Protein AF-0000000087736905 (afdb_homodimer)

Radius of gyration: 22.03 Å; Cα contacts (8 Å, |Δi|>4): 927; chains: 2; bounding box: 52×64×47 Å

Secondary structure (DSSP, 8-state):
-B--S-S---HHHHHHHHHHHHHTT----EEEE-TTTHHHHHHHHHTTEEEEE-EEEEEEETTSPPP----S-EEEE---HHHHHHHHHHHHGGGS--HHHHHHHHHHHHH-TTEEEEEEEETTEEEEEEEEEEEEETTEEEEEEEEEEE-GGGTTSSHHHHHHHHHHHHHHHTT-SEEEEEEETT-HHHHHHHHTT-EEEE-EEEEEE---/-B--SSS---HHHHHHHHHHHHHTT----EEEE-TTTHHHHHHHHHTTEEEEE-EEEEEEETTSPPP----S-EEEE---HHHHHHHHHHHHGGGS--HHHHHHHHHHHHH-TTEEEEEEEETTEEEEEEEEEEEEETTEEEEEEEEEEE-GGGTTTTHHHHHHHHHHHHHHHTT-SEEEEEEETT-HHHHHHHHTT-EEEE-EEEEEE---

Organism: NCBI:txid56646

Sequence (424 aa):
MGLGSFKQPTTDDLKIIEALYKDLGLKPQFDVSLPDNEETVTLLMGSGYVNTGGIDTFVHDLKRPIATNPRSFSIDRTTDVNSFINTSVAGFATGGRSIDLLNLLSQVVSIRDNTHLYEARNVRGLLGTAALSIVESDGDKIGYMYHDSTLTDARGRGVHQALIGHRLQVSRDENCTFAVALARTSSGSARNLEKLGFVKILETHVFEPTVAMGLGSFKQPTTDDLKIIEALYKDLGLKPQFDVSLPDNEETVTLLMGSGYVNTGGIDTFVHDLKRPIATNPRSFSIDRTTDVNSFINTSVAGFATGGRSIDLLNLLSQVVSIRDNTHLYEARNVRGLLGTAALSIVESDGDKIGYMYHDSTLTDARGRGVHQALIGHRLQVSRDENCTFAVALARTSSGSARNLEKLGFVKILETHVFEPTVA

Solvent-accessible surface area (backbone atoms only — not comparable to full-atom values): 22060 Å² total; per-residue (Å²): 85,70,48,51,51,20,50,47,52,44,71,63,48,46,44,48,49,39,46,52,20,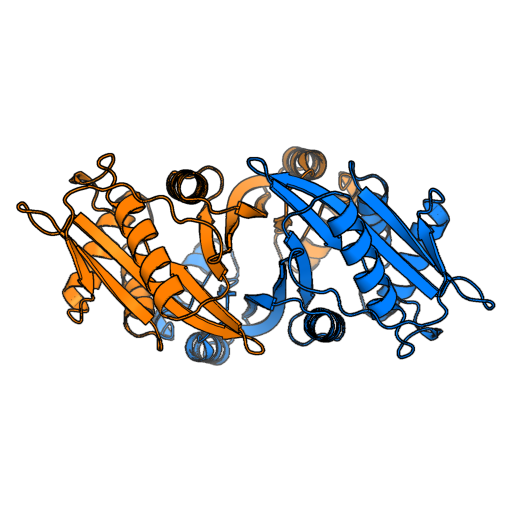47,75,65,72,42,78,60,38,32,34,26,46,31,96,76,25,59,47,34,50,48,32,37,43,71,65,44,22,39,78,76,46,28,56,23,38,30,41,25,61,49,87,50,85,72,56,74,70,92,58,91,57,50,72,41,79,53,84,56,56,65,62,50,36,54,49,30,34,60,23,50,46,81,74,74,54,56,65,67,57,39,47,47,46,39,48,2,52,70,67,32,78,61,45,46,42,35,37,31,26,48,97,91,37,83,36,33,28,32,35,39,30,64,41,80,36,96,90,38,30,33,23,39,44,44,76,70,20,46,25,74,93,40,59,96,67,53,54,66,51,43,54,50,38,50,50,51,51,51,27,41,75,71,61,21,53,34,34,37,37,70,29,46,59,93,32,70,64,38,52,47,41,44,74,48,58,32,36,67,77,41,42,33,33,36,32,39,65,55,80,127,88,69,48,50,49,21,50,48,53,44,72,64,47,45,44,50,48,39,48,52,20,49,77,66,72,40,77,60,39,33,34,27,49,30,94,76,25,58,50,35,51,47,35,38,43,72,67,42,21,40,77,78,44,28,54,25,38,29,42,25,62,50,86,50,84,73,56,74,69,91,58,91,57,50,73,42,80,54,86,57,56,65,62,50,37,53,50,30,33,59,23,46,46,81,76,74,54,56,64,69,56,39,48,48,46,40,50,2,53,69,68,33,79,61,44,46,41,34,37,32,28,48,99,92,37,83,37,31,28,34,35,40,29,63,42,80,36,97,90,39,30,34,21,39,44,44,75,72,21,45,25,73,92,41,59,94,69,52,57,65,51,43,54,50,39,50,51,52,50,52,26,41,74,68,60,21,54,35,35,38,37,70,28,46,61,93,32,72,65,36,52,47,40,45,72,47,57,30,35,67,78,42,40,34,34,36,33,39,67,55,81,127

InterPro domains:
  IPR016181 Acyl-CoA N-acyltransferase [SSF55729] (114-207)

Nearest PDB structures (foldseek):
  7n1l-assembly4_F  TM=7.839E-01  e=9.057E-07  Brucella abortus 2308
  7n1l-assembly3_G  TM=7.718E-01  e=2.668E-06  Brucella abortus 2308
  7n1l-assembly1_A  TM=7.990E-01  e=5.822E-06  Brucella abortus 2308
  1s60-assembly1_A-2  TM=6.929E-01  e=1.196E-05  Salmonella enterica subsp. enterica serovar Enteritidis
  4ua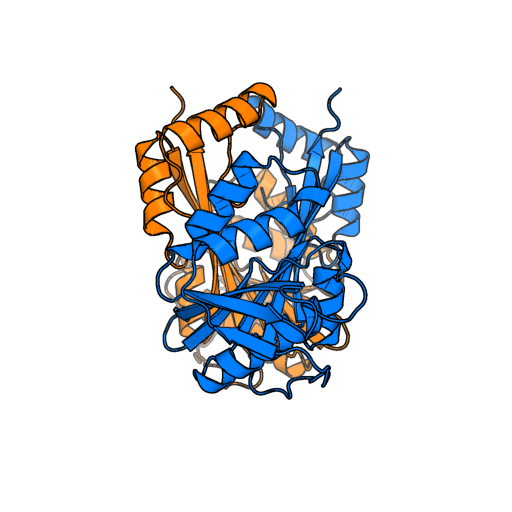3-assembly1_A  TM=5.202E-01  e=2.459E-05  Schizosaccharomyces pombe 972h-

Structure (mmCIF, N/CA/C/O backbone):
data_AF-0000000087736905-model_v1
#
loop_
_entity.id
_entity.type
_entity.pdbx_description
1 polymer 'N-acetyltransferase domain-containing protein'
#
loop_
_atom_site.group_PDB
_atom_site.id
_atom_site.type_symbol
_atom_site.label_atom_id
_atom_site.label_alt_id
_atom_site.label_comp_id
_atom_site.label_asym_id
_atom_site.label_entity_id
_atom_site.label_seq_id
_atom_site.pdbx_PDB_ins_code
_atom_site.Cartn_x
_atom_site.Cartn_y
_atom_site.Cartn_z
_atom_site.occupancy
_atom_site.B_iso_or_equiv
_atom_site.auth_seq_id
_atom_site.auth_comp_id
_atom_site.auth_asym_id
_atom_site.auth_atom_id
_atom_site.pdbx_PDB_model_num
ATOM 1 N N . MET A 1 1 ? 10.359 9.469 -4.289 1 25.72 1 MET A N 1
ATOM 2 C CA . MET A 1 1 ? 9.633 10.523 -3.59 1 25.72 1 MET A CA 1
ATOM 3 C C . MET A 1 1 ? 8.164 10.531 -3.998 1 25.72 1 MET A C 1
ATOM 5 O O . MET A 1 1 ? 7.844 10.414 -5.184 1 25.72 1 MET A O 1
ATOM 9 N N . GLY A 1 2 ? 7.332 10.195 -3.086 1 33 2 GLY A N 1
ATOM 10 C CA . GLY A 1 2 ? 5.898 10.273 -3.324 1 33 2 GLY A CA 1
ATOM 11 C C . GLY A 1 2 ? 5.434 11.672 -3.676 1 33 2 GLY A C 1
ATOM 12 O O . GLY A 1 2 ? 5.594 12.609 -2.885 1 33 2 GLY A O 1
ATOM 13 N N . LEU A 1 3 ? 5.398 12.023 -4.922 1 32.91 3 LEU A N 1
ATOM 14 C CA . LEU A 1 3 ? 4.77 13.273 -5.336 1 32.91 3 LEU A CA 1
ATOM 15 C C . LEU A 1 3 ? 3.254 13.195 -5.184 1 32.91 3 LEU A C 1
ATOM 17 O O . LEU A 1 3 ? 2.57 12.617 -6.031 1 32.91 3 LEU A O 1
ATOM 21 N N . GLY A 1 4 ? 2.725 12.828 -4.156 1 30.77 4 GLY A N 1
ATOM 22 C CA . GLY A 1 4 ? 1.284 12.781 -3.965 1 30.77 4 GLY A CA 1
ATOM 23 C C . GLY A 1 4 ? 0.552 13.883 -4.707 1 30.77 4 GLY A C 1
ATOM 24 O O . GLY A 1 4 ? 1.179 14.742 -5.332 1 30.77 4 GLY A O 1
ATOM 25 N N . SER A 1 5 ? -0.891 13.992 -4.578 1 31.02 5 SER A N 1
ATOM 26 C CA . SER A 1 5 ? -1.914 14.719 -5.32 1 31.02 5 SER A CA 1
ATOM 27 C C . SER A 1 5 ? -1.688 16.219 -5.234 1 31.02 5 SER A C 1
ATOM 29 O O . SER A 1 5 ? -2.641 17 -5.289 1 31.02 5 SER A O 1
ATOM 31 N N . PHE A 1 6 ? -0.713 16.781 -4.809 1 30.11 6 PHE A N 1
ATOM 32 C CA . PHE A 1 6 ? -0.677 18.234 -4.695 1 30.11 6 PHE A CA 1
ATOM 33 C C . PHE A 1 6 ? -0.898 18.891 -6.055 1 30.11 6 PHE A C 1
ATOM 35 O O . PHE A 1 6 ? -0.852 18.219 -7.086 1 30.11 6 PHE A O 1
ATOM 42 N N . LYS A 1 7 ? -1.139 20.25 -5.98 1 32.09 7 LYS A N 1
ATOM 43 C CA . LYS A 1 7 ? -1.098 21.047 -7.203 1 32.09 7 LYS A CA 1
ATOM 44 C C . LYS A 1 7 ? 0.024 20.594 -8.125 1 32.09 7 LYS A C 1
ATOM 46 O O . LYS A 1 7 ? 1.048 20.078 -7.664 1 32.09 7 LYS A O 1
ATOM 51 N N . GLN A 1 8 ? -0.333 20.594 -9.375 1 36.22 8 GLN A N 1
ATOM 52 C CA . GLN A 1 8 ? 0.559 20.219 -10.477 1 36.22 8 GLN A CA 1
ATOM 53 C C . GLN A 1 8 ? 1.95 20.812 -10.273 1 36.22 8 GLN A C 1
ATOM 55 O O . GLN A 1 8 ? 2.096 22.031 -10.117 1 36.22 8 GLN A O 1
ATOM 60 N N . PRO A 1 9 ? 2.861 20.016 -9.602 1 38.06 9 PRO A N 1
ATOM 61 C CA . PRO A 1 9 ? 4.172 20.672 -9.656 1 38.06 9 PRO A CA 1
ATOM 62 C C . PRO A 1 9 ? 4.383 21.469 -10.938 1 38.06 9 PRO A C 1
ATOM 64 O O . PRO A 1 9 ? 3.867 21.094 -11.992 1 38.06 9 PRO A O 1
ATOM 67 N N . THR A 1 10 ? 4.629 22.719 -10.789 1 43.59 10 THR A N 1
ATOM 68 C CA . THR A 1 10 ? 5.031 23.5 -11.953 1 43.59 10 THR A CA 1
ATOM 69 C C . THR A 1 10 ? 6.383 23.016 -12.477 1 43.59 10 THR A C 1
ATOM 71 O O . THR A 1 10 ? 7.062 22.219 -11.828 1 43.59 10 THR A O 1
ATOM 74 N N . THR A 1 11 ? 6.613 23.469 -13.727 1 44.53 11 THR A N 1
ATOM 75 C CA . THR A 1 11 ? 7.926 23.203 -14.312 1 44.53 11 THR A CA 1
ATOM 76 C C . THR A 1 11 ? 9.039 23.672 -13.383 1 44.53 11 THR A C 1
ATOM 78 O O . THR A 1 11 ? 10.07 23 -13.25 1 44.53 11 THR A O 1
ATOM 81 N N . ASP A 1 12 ? 8.711 24.703 -12.711 1 45.09 12 ASP A N 1
ATOM 82 C CA . ASP A 1 12 ? 9.719 25.219 -11.797 1 45.09 12 ASP A CA 1
ATOM 83 C C . ASP A 1 12 ? 9.852 24.344 -10.562 1 45.09 12 ASP A C 1
ATOM 85 O O . ASP A 1 12 ? 10.961 24.109 -10.07 1 45.09 12 ASP A O 1
ATOM 89 N N . ASP A 1 13 ? 8.742 23.875 -10.117 1 45.97 13 ASP A N 1
ATOM 90 C CA . ASP A 1 13 ? 8.789 22.938 -9.008 1 45.97 13 ASP A CA 1
ATOM 91 C C . ASP A 1 13 ? 9.594 21.688 -9.375 1 45.97 13 ASP A C 1
ATOM 93 O O . ASP A 1 13 ? 10.391 21.203 -8.578 1 45.97 13 ASP A O 1
ATOM 97 N N . LEU A 1 14 ? 9.195 21.234 -10.523 1 48.22 14 LEU A N 1
ATOM 98 C CA . LEU A 1 14 ? 9.922 20.078 -11.039 1 48.22 14 LEU A CA 1
ATOM 99 C C . LEU A 1 14 ? 11.414 20.375 -11.141 1 48.22 14 LEU A C 1
ATOM 101 O O . LEU A 1 14 ? 12.242 19.516 -10.828 1 48.22 14 LEU A O 1
ATOM 105 N N . LYS A 1 15 ? 11.656 21.625 -11.516 1 48.16 15 LYS A N 1
ATOM 106 C CA . LYS A 1 15 ? 13.055 22.031 -11.633 1 48.16 15 LYS A CA 1
ATOM 107 C C . LYS A 1 15 ? 13.742 22.031 -10.273 1 48.16 15 LYS A C 1
ATOM 109 O O . LYS A 1 15 ? 14.898 21.609 -10.156 1 48.16 15 LYS A O 1
ATOM 114 N N . ILE A 1 16 ? 12.992 22.438 -9.344 1 45.78 16 ILE A N 1
ATOM 115 C CA . ILE A 1 16 ? 13.562 22.469 -8 1 45.78 16 ILE A CA 1
ATOM 116 C C . ILE A 1 16 ? 13.742 21.047 -7.484 1 45.78 16 ILE A C 1
ATOM 118 O O . ILE A 1 16 ? 14.789 20.703 -6.926 1 45.78 16 ILE A O 1
ATOM 122 N N . ILE A 1 17 ? 12.648 20.328 -7.738 1 47.56 17 ILE A N 1
ATOM 123 C CA . ILE A 1 17 ? 12.758 18.938 -7.324 1 47.56 17 ILE A CA 1
ATOM 124 C C . ILE A 1 17 ? 13.883 18.25 -8.102 1 47.56 17 ILE A C 1
ATOM 126 O O . ILE A 1 17 ? 14.711 17.547 -7.516 1 47.56 17 ILE A O 1
ATOM 130 N N . GLU A 1 18 ? 13.867 18.578 -9.344 1 49.66 18 GLU A N 1
ATOM 131 C CA . GLU A 1 18 ? 14.922 18.016 -10.18 1 49.66 18 GLU A CA 1
ATOM 132 C C . GLU A 1 18 ? 16.297 18.5 -9.75 1 49.66 18 GLU A C 1
ATOM 134 O O . GLU A 1 18 ? 17.266 17.734 -9.727 1 49.66 18 GLU A O 1
ATOM 139 N N . ALA A 1 19 ? 16.344 19.75 -9.461 1 47.44 19 ALA A N 1
ATOM 140 C CA . ALA A 1 19 ? 17.609 20.312 -9.008 1 47.44 19 ALA A CA 1
ATOM 141 C C . ALA A 1 19 ? 18.047 19.672 -7.688 1 47.44 19 ALA A C 1
ATOM 143 O O . ALA A 1 19 ? 19.219 19.359 -7.5 1 47.44 19 ALA A O 1
ATOM 144 N N . LEU A 1 20 ? 17.125 19.469 -6.898 1 42.06 20 LEU A N 1
ATOM 145 C CA . LEU A 1 20 ? 17.422 18.828 -5.617 1 42.06 20 LEU A CA 1
ATOM 146 C C . LEU A 1 20 ? 17.812 17.375 -5.812 1 42.06 20 LEU A C 1
ATOM 148 O O . LEU A 1 20 ? 18.766 16.891 -5.191 1 42.06 20 LEU A O 1
ATOM 152 N N . TYR A 1 21 ? 17.094 16.844 -6.656 1 42 21 TYR A N 1
ATOM 153 C CA . TYR A 1 21 ? 17.453 15.469 -6.961 1 42 21 TYR A CA 1
ATOM 154 C C . TYR A 1 21 ? 18.781 15.398 -7.707 1 42 21 TYR A C 1
ATOM 156 O O . TYR A 1 21 ? 19.594 14.5 -7.461 1 42 21 TYR A O 1
ATOM 164 N N . LYS A 1 22 ? 18.953 16.312 -8.641 1 44.66 22 LYS A N 1
ATOM 165 C CA . LYS A 1 22 ? 20.219 16.406 -9.367 1 44.66 22 LYS A CA 1
ATOM 166 C C . LYS A 1 22 ? 21.391 16.609 -8.406 1 44.66 22 LYS A C 1
ATOM 168 O O . LYS A 1 22 ? 22.438 15.992 -8.555 1 44.66 22 LYS A O 1
ATOM 173 N N . ASP A 1 23 ? 21.219 17.453 -7.566 1 42.16 23 ASP A N 1
ATOM 174 C CA . ASP A 1 23 ? 22.281 17.703 -6.598 1 42.16 23 ASP A CA 1
ATOM 175 C C . ASP A 1 23 ? 22.594 16.469 -5.77 1 42.16 23 ASP A C 1
ATOM 177 O O . ASP A 1 23 ? 23.719 16.266 -5.324 1 42.16 23 ASP A O 1
ATOM 181 N N . LEU A 1 24 ? 21.562 15.617 -5.715 1 35.09 24 LEU A N 1
ATOM 182 C CA . LEU A 1 24 ? 21.703 14.383 -4.949 1 35.09 24 LEU A CA 1
ATOM 183 C C . LEU A 1 24 ? 22.016 13.211 -5.867 1 35.09 24 LEU A C 1
ATOM 185 O O . LEU A 1 24 ? 22.234 12.086 -5.398 1 35.09 24 LEU A O 1
ATOM 189 N N . GLY A 1 25 ? 22.219 13.586 -7.129 1 37.38 25 GLY A N 1
ATOM 190 C CA . GLY A 1 25 ? 22.516 12.57 -8.125 1 37.38 25 GLY A CA 1
ATOM 191 C C . GLY A 1 25 ? 21.375 11.586 -8.328 1 37.38 25 GLY A C 1
ATOM 192 O O . GLY A 1 25 ? 21.594 10.453 -8.758 1 37.38 25 GLY A O 1
ATOM 193 N N . LEU A 1 26 ? 20.203 11.852 -7.84 1 36.59 26 LEU A N 1
ATOM 194 C CA . LEU A 1 26 ? 19.047 10.969 -7.934 1 36.59 26 LEU A CA 1
ATOM 195 C C . LEU A 1 26 ? 18.109 11.422 -9.047 1 36.59 26 LEU A C 1
ATOM 197 O O . LEU A 1 26 ? 18.078 12.602 -9.398 1 36.59 26 LEU A O 1
ATOM 201 N N . LYS A 1 27 ? 17.641 10.5 -9.82 1 42.38 27 LYS A N 1
ATOM 202 C CA . LYS A 1 27 ? 16.516 10.789 -10.695 1 42.38 27 LYS A CA 1
ATOM 203 C C . LYS A 1 27 ? 15.211 10.859 -9.906 1 42.38 27 LYS A C 1
ATOM 205 O O . LYS A 1 27 ? 14.922 9.977 -9.094 1 42.38 27 LYS A O 1
ATOM 210 N N . PRO A 1 28 ? 14.586 11.969 -9.984 1 40.72 28 PRO A N 1
ATOM 211 C CA . PRO A 1 28 ? 13.352 12.102 -9.203 1 40.72 28 PRO A CA 1
ATOM 212 C C . PRO A 1 28 ? 12.32 11.023 -9.531 1 40.72 28 PRO A C 1
ATOM 214 O O . PRO A 1 28 ? 12.172 10.648 -10.695 1 40.72 28 PRO A O 1
ATOM 217 N N . GLN A 1 29 ? 12.07 10 -8.766 1 42.62 29 GLN A N 1
ATOM 218 C CA . GLN A 1 29 ? 10.953 9.078 -8.906 1 42.62 29 GLN A CA 1
ATOM 219 C C . GLN A 1 29 ? 9.758 9.531 -8.07 1 42.62 29 GLN A C 1
ATOM 221 O O . GLN A 1 29 ? 9.922 9.922 -6.914 1 42.62 29 GLN A O 1
ATOM 226 N N . PHE A 1 30 ? 8.789 9.961 -8.867 1 41.88 30 PHE A N 1
ATOM 227 C CA . PHE A 1 30 ? 7.582 10.414 -8.188 1 41.88 30 PHE A CA 1
ATOM 228 C C . PHE A 1 30 ? 6.594 9.266 -8.016 1 41.88 30 PHE A C 1
ATOM 230 O O . PHE A 1 30 ? 6.309 8.531 -8.961 1 41.88 30 PHE A O 1
ATOM 237 N N . ASP A 1 31 ? 6.535 8.711 -6.895 1 40.59 31 ASP A N 1
ATOM 238 C CA . ASP A 1 31 ? 5.414 7.836 -6.57 1 40.59 31 ASP A CA 1
ATOM 239 C C . ASP A 1 31 ? 4.137 8.641 -6.336 1 40.59 31 ASP A C 1
ATOM 241 O O . ASP A 1 31 ? 4.051 9.406 -5.371 1 40.59 31 ASP A O 1
ATOM 245 N N . VAL A 1 32 ? 3.5 8.844 -7.477 1 39.06 32 VAL A N 1
ATOM 246 C CA . VAL A 1 32 ? 2.232 9.555 -7.344 1 39.06 32 VAL A CA 1
ATOM 247 C C . VAL A 1 32 ? 1.129 8.57 -6.957 1 39.06 32 VAL A C 1
ATOM 249 O O . VAL A 1 32 ? 0.871 7.605 -7.676 1 39.06 32 VAL A O 1
ATOM 252 N N . SER A 1 33 ? 1.04 8.219 -5.859 1 42.06 33 SER A N 1
ATOM 253 C CA . SER A 1 33 ? -0.126 7.434 -5.473 1 42.06 33 SER A CA 1
ATOM 254 C C . SER A 1 33 ? -1.422 8.141 -5.867 1 42.06 33 SER A C 1
ATOM 256 O O . SER A 1 33 ? -1.535 9.359 -5.738 1 42.06 33 SER A O 1
ATOM 258 N N . LEU A 1 34 ? -2.109 7.758 -7.078 1 38.34 34 LEU A N 1
ATOM 259 C CA . LEU A 1 34 ? -3.203 8.258 -7.906 1 38.34 34 LEU A CA 1
ATOM 260 C C . LEU A 1 34 ? -4.316 8.836 -7.039 1 38.34 34 LEU A C 1
ATOM 262 O O . LEU A 1 34 ? -5.215 9.516 -7.547 1 38.34 34 LEU A O 1
ATOM 266 N N . PRO A 1 35 ? -5.266 8.562 -6.27 1 35.97 35 PRO A N 1
ATOM 267 C CA . PRO A 1 35 ? -6.477 8.859 -7.035 1 35.97 35 PRO A CA 1
ATOM 268 C C . PRO A 1 35 ? -6.258 9.945 -8.086 1 35.97 35 PRO A C 1
ATOM 270 O O . PRO A 1 35 ? -6.684 9.789 -9.234 1 35.97 35 PRO A O 1
ATOM 273 N N . ASP A 1 36 ? -6.336 11.273 -7.887 1 36.66 36 ASP A N 1
ATOM 274 C CA . ASP A 1 36 ? -6.707 12.391 -8.758 1 36.66 36 ASP A CA 1
ATOM 275 C C . ASP A 1 36 ? -5.469 13.031 -9.383 1 36.66 36 ASP A C 1
ATOM 277 O O . ASP A 1 36 ? -5.539 14.141 -9.906 1 36.66 36 ASP A O 1
ATOM 281 N N . ASN A 1 37 ? -4.426 12.406 -9.484 1 43.38 37 ASN A N 1
ATOM 282 C CA . ASN A 1 37 ? -3.377 13.391 -9.742 1 43.38 37 ASN A CA 1
ATOM 283 C C . ASN A 1 37 ? -3.059 13.5 -11.227 1 43.38 37 ASN A C 1
ATOM 285 O O . ASN A 1 37 ? -1.929 13.242 -11.648 1 43.38 37 ASN A O 1
ATOM 289 N N . GLU A 1 38 ? -4.098 13.281 -11.805 1 44.12 38 GLU A N 1
ATOM 290 C CA . GLU A 1 38 ? -3.922 13.445 -13.242 1 44.12 38 GLU A CA 1
ATOM 291 C C . GLU A 1 38 ? -3.045 14.656 -13.555 1 44.12 38 GLU A C 1
ATOM 293 O O . GLU A 1 38 ? -2.211 14.602 -14.461 1 44.12 38 GLU A O 1
ATOM 298 N N . GLU A 1 39 ? -3.311 15.562 -12.641 1 40.5 39 GLU A N 1
ATOM 299 C CA . GLU A 1 39 ? -2.574 16.781 -12.938 1 40.5 39 GLU A CA 1
ATOM 300 C C . GLU A 1 39 ? -1.078 16.609 -12.695 1 40.5 39 GLU A C 1
ATOM 302 O O . GLU A 1 39 ? -0.255 17.078 -13.484 1 40.5 39 GLU A O 1
ATOM 307 N N . THR A 1 40 ? -0.794 15.961 -11.633 1 46.84 40 THR A N 1
ATOM 308 C CA . THR A 1 40 ? 0.621 15.727 -11.367 1 46.84 40 THR A CA 1
ATOM 309 C C . THR A 1 40 ? 1.232 14.852 -12.461 1 46.84 40 THR A C 1
ATOM 311 O O . THR A 1 40 ? 2.352 15.102 -12.906 1 46.84 40 THR A O 1
ATOM 314 N N . VAL A 1 41 ? 0.404 13.914 -12.828 1 49.12 41 VAL A N 1
ATOM 315 C CA . VAL A 1 41 ? 0.843 13.047 -13.914 1 49.12 41 VAL A CA 1
ATOM 316 C C . VAL A 1 41 ? 1.104 13.883 -15.172 1 49.12 41 VAL A C 1
ATOM 318 O O . VAL A 1 41 ? 2.143 13.727 -15.82 1 49.12 41 VAL A O 1
ATOM 321 N N . THR A 1 42 ? 0.126 14.719 -15.344 1 47.12 42 THR A N 1
ATOM 322 C CA . THR A 1 42 ? 0.248 15.562 -16.531 1 47.12 42 THR A CA 1
ATOM 323 C C . THR A 1 42 ? 1.478 16.453 -16.438 1 47.12 42 THR A C 1
ATOM 325 O O . THR A 1 42 ? 2.197 16.641 -17.422 1 47.12 42 THR A O 1
ATOM 328 N N . LEU A 1 43 ? 1.648 16.984 -15.281 1 46.44 43 LEU A N 1
ATOM 329 C CA . LEU A 1 43 ? 2.795 17.859 -15.086 1 46.44 43 LEU A CA 1
ATOM 330 C C . LEU A 1 43 ? 4.102 17.094 -15.297 1 46.44 43 LEU A C 1
ATOM 332 O O . LEU A 1 43 ? 5.012 17.594 -15.961 1 46.44 43 LEU A O 1
ATOM 336 N N . LEU A 1 44 ? 4.117 15.969 -14.719 1 49.78 44 LEU A N 1
ATOM 337 C CA . LEU A 1 44 ? 5.352 15.203 -14.836 1 49.78 44 LEU A CA 1
ATOM 338 C C . LEU A 1 44 ? 5.594 14.789 -16.281 1 49.78 44 LEU A C 1
ATOM 340 O O . LEU A 1 44 ? 6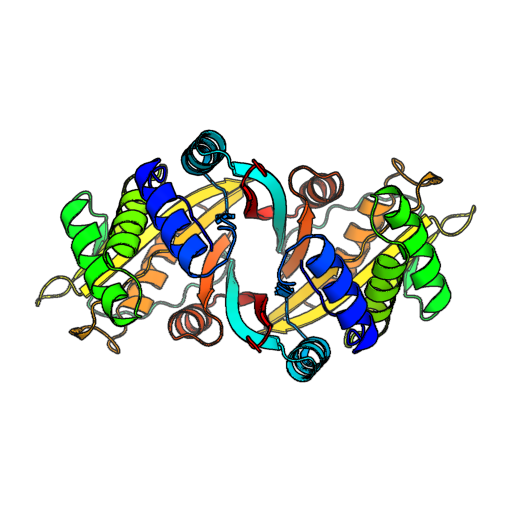.719 14.883 -16.781 1 49.78 44 LEU A O 1
ATOM 344 N N . MET A 1 45 ? 4.504 14.414 -16.812 1 51.25 45 MET A N 1
ATOM 345 C CA . MET A 1 45 ? 4.617 14.031 -18.203 1 51.25 45 MET A CA 1
ATOM 346 C C . MET A 1 45 ? 5.023 15.219 -19.062 1 51.25 45 MET A C 1
ATOM 348 O O . MET A 1 45 ? 5.816 15.078 -20 1 51.25 45 MET A O 1
ATOM 352 N N . GLY A 1 46 ? 4.492 16.281 -18.703 1 50.47 46 GLY A N 1
ATOM 353 C CA . GLY A 1 46 ? 4.84 17.5 -19.422 1 50.47 46 GLY A CA 1
ATOM 354 C C . GLY A 1 46 ? 6.262 17.953 -19.172 1 50.47 46 GLY A C 1
ATOM 355 O O . GLY A 1 46 ? 6.824 18.719 -19.953 1 50.47 46 GLY A O 1
ATOM 356 N N . SER A 1 47 ? 6.781 17.5 -18.094 1 46.97 47 SER A N 1
ATOM 357 C CA . SER A 1 47 ? 8.125 17.922 -17.719 1 46.97 47 SER A CA 1
ATOM 358 C C . SER A 1 47 ? 9.156 16.859 -18.078 1 46.97 47 SER A C 1
ATOM 360 O O . SER A 1 47 ? 10.242 16.812 -17.5 1 46.97 47 SER A O 1
ATOM 362 N N . GLY A 1 48 ? 8.805 16.031 -18.953 1 49.66 48 GLY A N 1
ATOM 363 C CA . GLY A 1 48 ? 9.773 15.086 -19.484 1 49.66 48 GLY A CA 1
ATOM 364 C C . GLY A 1 48 ? 9.828 13.781 -18.719 1 49.66 48 GLY A C 1
ATOM 365 O O . GLY A 1 48 ? 10.789 13.016 -18.844 1 49.66 48 GLY A O 1
ATOM 366 N N . TYR A 1 49 ? 8.812 13.711 -17.859 1 54.69 49 TYR A N 1
ATOM 367 C CA . TYR A 1 49 ? 8.758 12.422 -17.172 1 54.69 49 TYR A CA 1
ATOM 368 C C . TYR A 1 49 ? 7.781 11.477 -17.875 1 54.69 49 TYR A C 1
ATOM 370 O O . TYR A 1 49 ? 6.797 11.922 -18.469 1 54.69 49 TYR A O 1
ATOM 378 N N . VAL A 1 50 ? 8.148 10.227 -18.016 1 54.97 50 VAL A N 1
ATOM 379 C CA . VAL A 1 50 ? 7.27 9.219 -18.594 1 54.97 50 VAL A CA 1
ATOM 380 C C . VAL A 1 50 ? 6.793 8.266 -17.5 1 54.97 50 VAL A C 1
ATOM 382 O O . VAL A 1 50 ? 7.559 7.906 -16.609 1 54.97 50 VAL A O 1
ATOM 385 N N . ASN A 1 51 ? 5.43 8.047 -17.562 1 56.84 51 ASN A N 1
ATOM 386 C CA . ASN A 1 51 ? 4.848 7.059 -16.672 1 56.84 51 ASN A CA 1
ATOM 387 C C . ASN A 1 51 ? 5.301 5.645 -17.031 1 56.84 51 ASN A C 1
ATOM 389 O O . ASN A 1 51 ? 5.035 5.16 -18.125 1 56.84 51 ASN A O 1
ATOM 393 N N . THR A 1 52 ? 6.098 5.098 -16.234 1 54.97 52 THR A N 1
ATOM 394 C CA . THR A 1 52 ? 6.652 3.783 -16.531 1 54.97 52 THR A CA 1
ATOM 395 C C . THR A 1 52 ? 5.824 2.682 -15.883 1 54.97 52 THR A C 1
ATOM 397 O O . THR A 1 52 ? 6.184 1.504 -15.953 1 54.97 52 THR A O 1
ATOM 400 N N . GLY A 1 53 ? 4.754 3.025 -15.375 1 62.22 53 GLY A N 1
ATOM 401 C CA . GLY A 1 53 ? 3.859 2.049 -14.773 1 62.22 53 GLY A CA 1
ATOM 402 C C . GLY A 1 53 ? 3.719 2.211 -13.273 1 62.22 53 GLY A C 1
ATOM 403 O O . GLY A 1 53 ? 3.994 3.285 -12.727 1 62.22 53 GLY A O 1
ATOM 404 N N . GLY A 1 54 ? 2.975 1.397 -12.594 1 64.62 54 GLY A N 1
ATOM 405 C CA . GLY A 1 54 ? 2.787 1.438 -11.148 1 64.62 54 GLY A CA 1
ATOM 406 C C . GLY A 1 54 ? 2.217 0.149 -10.586 1 64.62 54 GLY A C 1
ATOM 407 O O . GLY A 1 54 ? 1.888 -0.771 -11.336 1 64.62 54 GLY A O 1
ATOM 408 N N . ILE A 1 55 ? 2.467 0.002 -9.32 1 72.62 55 ILE A N 1
ATOM 409 C CA . ILE A 1 55 ? 1.92 -1.128 -8.578 1 72.62 55 ILE A CA 1
ATOM 410 C C . ILE A 1 55 ? 0.781 -0.651 -7.68 1 72.62 55 ILE A C 1
ATOM 412 O O . ILE A 1 55 ? 0.947 0.293 -6.902 1 72.62 55 ILE A O 1
ATOM 416 N N . ASP A 1 56 ? -0.351 -1.294 -7.926 1 80.5 56 ASP A N 1
ATOM 417 C CA . ASP A 1 56 ? -1.519 -0.949 -7.121 1 80.5 56 ASP A CA 1
ATOM 418 C C . ASP A 1 56 ? -1.702 -1.935 -5.969 1 80.5 56 ASP A C 1
ATOM 420 O O . ASP A 1 56 ? -1.33 -3.105 -6.082 1 80.5 56 ASP A O 1
ATOM 424 N N . THR A 1 57 ? -2.178 -1.387 -4.824 1 83.19 57 THR A N 1
ATOM 425 C CA . THR A 1 57 ? -2.49 -2.219 -3.67 1 83.19 57 THR A CA 1
ATOM 426 C C . THR A 1 57 ? -3.982 -2.535 -3.619 1 83.19 57 THR A C 1
ATOM 428 O O . THR A 1 57 ? -4.816 -1.636 -3.727 1 83.19 57 THR A O 1
ATOM 431 N N . PHE A 1 58 ? -4.305 -3.803 -3.494 1 89.06 58 PHE A N 1
ATOM 432 C CA . PHE A 1 58 ? -5.676 -4.289 -3.438 1 89.06 58 PHE A CA 1
ATOM 433 C C . PHE A 1 58 ? -5.957 -4.973 -2.105 1 89.06 58 PHE A C 1
ATOM 435 O O . PHE A 1 58 ? -5.109 -5.703 -1.588 1 89.06 58 PHE A O 1
ATOM 442 N N . VAL A 1 59 ? -7.191 -4.703 -1.537 1 93.25 59 VAL A N 1
ATOM 443 C CA . VAL A 1 59 ? -7.598 -5.316 -0.277 1 93.25 59 VAL A CA 1
ATOM 444 C C . VAL A 1 59 ? -8.961 -5.988 -0.441 1 93.25 59 VAL A C 1
ATOM 446 O O . VAL A 1 59 ? -9.844 -5.453 -1.118 1 93.25 59 VAL A O 1
ATOM 449 N N . HIS A 1 60 ? -9.094 -7.133 0.021 1 93.62 60 HIS A N 1
ATOM 450 C CA . HIS A 1 60 ? -10.367 -7.828 0.152 1 93.62 60 HIS A CA 1
ATOM 451 C C . HIS A 1 60 ? -10.75 -8 1.617 1 93.62 60 HIS A C 1
ATOM 453 O O . HIS A 1 60 ? -9.969 -8.523 2.412 1 93.62 60 HIS A O 1
ATOM 459 N N . ASP A 1 61 ? -11.898 -7.449 2.014 1 88.56 61 ASP A N 1
ATOM 460 C CA . ASP A 1 61 ? -12.469 -7.734 3.324 1 88.56 61 ASP A CA 1
ATOM 461 C C . ASP A 1 61 ? -13.016 -9.164 3.385 1 88.56 61 ASP A C 1
ATOM 463 O O . ASP A 1 61 ? -14.016 -9.477 2.74 1 88.56 61 ASP A O 1
ATOM 467 N N . LEU A 1 62 ? -12.438 -10.016 4.219 1 93.56 62 LEU A N 1
ATOM 468 C CA . LEU A 1 62 ? -12.75 -11.445 4.18 1 93.56 62 LEU A CA 1
ATOM 469 C C . LEU A 1 62 ? -14.062 -11.734 4.898 1 93.56 62 LEU A C 1
ATOM 471 O O . LEU A 1 62 ? -14.508 -12.883 4.934 1 93.56 62 LEU A O 1
ATOM 475 N N . LYS A 1 63 ? -14.672 -10.734 5.418 1 88.38 63 LYS A N 1
ATOM 476 C CA . LYS A 1 63 ? -16.031 -10.867 5.918 1 88.38 63 LYS A CA 1
ATOM 477 C C . LYS A 1 63 ? -17.047 -10.828 4.773 1 88.38 63 LYS A C 1
ATOM 479 O O . LYS A 1 63 ? -18.203 -11.219 4.945 1 88.38 63 LYS A O 1
ATOM 484 N N . ARG A 1 64 ? -16.672 -10.328 3.619 1 86.94 64 ARG A N 1
ATOM 485 C CA . ARG A 1 64 ? -17.531 -10.289 2.438 1 86.94 64 ARG A CA 1
ATOM 486 C C . ARG A 1 64 ? -17.516 -11.633 1.707 1 86.94 64 ARG A C 1
ATOM 488 O O . ARG A 1 64 ? -16.578 -12.414 1.854 1 86.94 64 ARG A O 1
ATOM 495 N N . PRO A 1 65 ? -18.547 -11.844 0.938 1 87.38 65 PRO A N 1
ATOM 496 C CA . PRO A 1 65 ? -18.562 -13.094 0.18 1 87.38 65 PRO A CA 1
ATOM 497 C C . PRO A 1 65 ? -17.438 -13.188 -0.847 1 87.38 65 PRO A C 1
ATOM 499 O O . PRO A 1 65 ? -17.047 -12.18 -1.433 1 87.38 65 PRO A O 1
ATOM 502 N N . ILE A 1 66 ? -16.953 -14.391 -0.938 1 87.75 66 ILE A N 1
ATOM 503 C CA . ILE A 1 66 ? -15.906 -14.664 -1.922 1 87.75 66 ILE A CA 1
ATOM 504 C C . ILE A 1 66 ? -16.547 -15.195 -3.207 1 87.75 66 ILE A C 1
ATOM 506 O O . ILE A 1 66 ? -17.312 -16.156 -3.174 1 87.75 66 ILE A O 1
ATOM 510 N N . ALA A 1 67 ? -16.219 -14.5 -4.25 1 77.94 67 ALA A N 1
ATOM 511 C CA . ALA A 1 67 ? -16.688 -14.969 -5.547 1 77.94 67 ALA A CA 1
ATOM 512 C C . ALA A 1 67 ? -15.961 -16.234 -5.977 1 77.94 67 ALA A C 1
ATOM 514 O O . ALA A 1 67 ? -14.742 -16.344 -5.797 1 77.94 67 ALA A O 1
ATOM 515 N N . THR A 1 68 ? -16.719 -17.297 -6.164 1 70 68 THR A N 1
ATOM 516 C CA . THR A 1 68 ? -16.094 -18.531 -6.609 1 70 68 THR A CA 1
ATOM 517 C C . THR A 1 68 ? -16.406 -18.812 -8.078 1 70 68 THR A C 1
ATOM 519 O O . THR A 1 68 ? -17.453 -18.406 -8.57 1 70 68 THR A O 1
ATOM 522 N N . ASN A 1 69 ? -15.375 -18.922 -8.82 1 64.06 69 ASN A N 1
ATOM 523 C CA . ASN A 1 69 ? -15.594 -19.469 -10.156 1 64.06 69 ASN A CA 1
ATOM 524 C C . ASN A 1 69 ? -15.281 -20.969 -10.195 1 64.06 69 ASN A C 1
ATOM 526 O O . ASN A 1 69 ? -14.109 -21.359 -10.18 1 64.06 69 ASN A O 1
ATOM 530 N N . PRO A 1 70 ? -16.312 -21.812 -10.125 1 61.72 70 PRO A N 1
ATOM 531 C CA . PRO A 1 70 ? -16.156 -23.266 -10.008 1 61.72 70 PRO A CA 1
ATOM 532 C C . PRO A 1 70 ? -15.469 -23.891 -11.227 1 61.72 70 PRO A C 1
ATOM 534 O O . PRO A 1 70 ? -15.992 -23.797 -12.344 1 61.72 70 PRO A O 1
ATOM 537 N N . ARG A 1 71 ? -14.375 -23.453 -11.562 1 66.69 71 ARG A N 1
ATOM 538 C CA . ARG A 1 71 ? -13.805 -24.234 -12.648 1 66.69 71 ARG A CA 1
ATOM 539 C C . ARG A 1 71 ? -13.047 -25.453 -12.109 1 66.69 71 ARG A C 1
ATOM 541 O O . ARG A 1 71 ? -12.664 -25.469 -10.938 1 66.69 71 ARG A O 1
ATOM 548 N N . SER A 1 72 ? -12.992 -26.516 -12.961 1 69.81 72 SER A N 1
ATOM 549 C CA . SER A 1 72 ? -12.5 -27.859 -12.688 1 69.81 72 SER A CA 1
ATOM 550 C C . SER A 1 72 ? -10.977 -27.875 -12.555 1 69.81 72 SER A C 1
ATOM 552 O O . SER A 1 72 ? -10.289 -28.516 -13.352 1 69.81 72 SER A O 1
ATOM 554 N N . PHE A 1 73 ? -10.359 -26.922 -11.82 1 87.88 73 PHE A N 1
ATOM 555 C CA . PHE A 1 73 ? -8.938 -27.047 -11.508 1 87.88 73 PHE A CA 1
ATOM 556 C C . PHE A 1 73 ? -8.742 -27.609 -10.102 1 87.88 73 PHE A C 1
ATOM 558 O O . PHE A 1 73 ? -9.555 -27.359 -9.211 1 87.88 73 PHE A O 1
ATOM 565 N N . SER A 1 74 ? -7.887 -28.547 -10.008 1 92.62 74 SER A N 1
ATOM 566 C CA . SER A 1 74 ? -7.43 -28.906 -8.664 1 92.62 74 SER A CA 1
ATOM 567 C C . SER A 1 74 ? -6.359 -27.938 -8.172 1 92.62 74 SER A C 1
ATOM 569 O O . SER A 1 74 ? -5.406 -27.641 -8.891 1 92.62 74 SER A O 1
ATOM 571 N N . ILE A 1 75 ? -6.566 -27.359 -7.02 1 95.38 75 ILE A N 1
ATOM 572 C CA . ILE A 1 75 ? -5.566 -26.5 -6.398 1 95.38 75 ILE A CA 1
ATOM 573 C C . ILE A 1 75 ? -5.109 -27.109 -5.078 1 95.38 75 ILE A C 1
ATOM 575 O O . ILE A 1 75 ? -5.91 -27.266 -4.152 1 95.38 75 ILE A O 1
ATOM 579 N N . ASP A 1 76 ? -3.83 -27.375 -4.996 1 94.75 76 ASP A N 1
ATOM 580 C CA . ASP A 1 76 ? -3.307 -28.062 -3.822 1 94.75 76 ASP A CA 1
ATOM 581 C C . ASP A 1 76 ? -2.043 -27.375 -3.303 1 94.75 76 ASP A C 1
ATOM 583 O O . ASP A 1 76 ? -1.254 -26.844 -4.086 1 94.75 76 ASP A O 1
ATOM 587 N N . ARG A 1 77 ? -1.928 -27.5 -2.041 1 96.25 77 ARG A N 1
ATOM 588 C CA . ARG A 1 77 ? -0.654 -27.094 -1.457 1 96.25 77 ARG A CA 1
ATOM 589 C C . ARG A 1 77 ? 0.473 -28.031 -1.897 1 96.25 77 ARG A C 1
ATOM 591 O O . ARG A 1 77 ? 0.284 -29.234 -1.989 1 96.25 77 ARG A O 1
ATOM 598 N N . THR A 1 78 ? 1.635 -27.484 -2.164 1 96.44 78 THR A N 1
ATOM 599 C CA . THR A 1 78 ? 2.764 -28.297 -2.605 1 96.44 78 THR A CA 1
ATOM 600 C C . THR A 1 78 ? 3.977 -28.062 -1.706 1 96.44 78 THR A C 1
ATOM 602 O O . THR A 1 78 ? 4.18 -26.953 -1.194 1 96.44 78 THR A O 1
ATOM 605 N N . THR A 1 79 ? 4.746 -29.125 -1.506 1 93.62 79 THR A N 1
ATOM 606 C CA . THR A 1 79 ? 6.035 -29.031 -0.829 1 93.62 79 THR A CA 1
ATOM 607 C C . THR A 1 79 ? 7.18 -29.266 -1.812 1 93.62 79 THR A C 1
ATOM 609 O O . THR A 1 79 ? 8.352 -29.234 -1.429 1 93.62 79 THR A O 1
ATOM 612 N N . ASP A 1 80 ? 6.77 -29.516 -3.059 1 95.25 80 ASP A N 1
ATOM 613 C CA . ASP A 1 80 ? 7.773 -29.641 -4.105 1 95.25 80 ASP A CA 1
ATOM 614 C C . ASP A 1 80 ? 8.258 -28.281 -4.582 1 95.25 80 ASP A C 1
ATOM 616 O O . ASP A 1 80 ? 7.789 -27.766 -5.605 1 95.25 80 ASP A O 1
ATOM 620 N N . VAL A 1 81 ? 9.266 -27.828 -3.928 1 94 81 VAL A N 1
ATOM 621 C CA . VAL A 1 81 ? 9.766 -26.469 -4.121 1 94 81 VAL A CA 1
ATOM 622 C C . VAL A 1 81 ? 10.32 -26.312 -5.539 1 94 81 VAL A C 1
ATOM 624 O O . VAL A 1 81 ? 10.078 -25.312 -6.203 1 94 81 VAL A O 1
ATOM 627 N N . ASN A 1 82 ? 11.016 -27.25 -6.008 1 95.19 82 ASN A N 1
ATOM 628 C CA . ASN A 1 82 ? 11.609 -27.188 -7.34 1 95.19 82 ASN A CA 1
ATOM 629 C C . ASN A 1 82 ? 10.547 -27.078 -8.422 1 95.19 82 ASN A C 1
ATOM 631 O O . ASN A 1 82 ? 10.664 -26.266 -9.344 1 95.19 82 ASN A O 1
ATOM 635 N N . SER A 1 83 ? 9.609 -27.953 -8.289 1 95.5 83 SER A N 1
ATOM 636 C CA . SER A 1 83 ? 8.508 -27.906 -9.242 1 95.5 83 SER A CA 1
ATOM 637 C C . SER A 1 83 ? 7.82 -26.531 -9.219 1 95.5 83 SER A C 1
ATOM 639 O O . SER A 1 83 ? 7.512 -25.969 -10.273 1 95.5 83 SER A O 1
ATOM 641 N N . PHE A 1 84 ? 7.578 -26.062 -8.047 1 96.69 84 PHE A N 1
ATOM 642 C CA . PHE A 1 84 ? 6.949 -24.75 -7.879 1 96.69 84 PHE A CA 1
ATOM 643 C C . PHE A 1 84 ? 7.766 -23.656 -8.555 1 96.69 84 PHE A C 1
ATOM 645 O O . PHE A 1 84 ? 7.234 -22.875 -9.352 1 96.69 84 PHE A O 1
ATOM 652 N N . ILE A 1 85 ? 9.031 -23.641 -8.297 1 92.38 85 ILE A N 1
ATOM 653 C CA . ILE A 1 85 ? 9.914 -22.609 -8.828 1 92.38 85 ILE A CA 1
ATOM 654 C C . ILE A 1 85 ? 9.93 -22.688 -10.359 1 92.38 85 ILE A C 1
ATOM 656 O O . ILE A 1 85 ? 9.727 -21.672 -11.039 1 92.38 85 ILE A O 1
ATOM 660 N N . ASN A 1 86 ? 10.094 -23.859 -10.883 1 95.94 86 ASN A N 1
ATOM 661 C CA . ASN A 1 86 ? 10.18 -24.031 -12.328 1 95.94 86 ASN A CA 1
ATOM 662 C C . ASN A 1 86 ? 8.906 -23.578 -13.023 1 95.94 86 ASN A C 1
ATOM 664 O O . ASN A 1 86 ? 8.961 -22.891 -14.047 1 95.94 86 ASN A O 1
ATOM 668 N N . THR A 1 87 ? 7.828 -23.969 -12.5 1 96.56 87 THR A N 1
ATOM 669 C CA . THR A 1 87 ? 6.543 -23.609 -13.086 1 96.56 87 THR A CA 1
ATOM 670 C C . THR A 1 87 ? 6.305 -22.094 -12.992 1 96.56 87 THR A C 1
ATOM 672 O O . THR A 1 87 ? 5.875 -21.469 -13.961 1 96.56 87 THR A O 1
ATOM 675 N N . SER A 1 88 ? 6.559 -21.5 -11.805 1 94.75 88 SER A N 1
ATOM 676 C CA . SER A 1 88 ? 6.367 -20.062 -11.609 1 94.75 88 SER A CA 1
ATOM 677 C C . SER A 1 88 ? 7.223 -19.25 -12.586 1 94.75 88 SER A C 1
ATOM 679 O O . SER A 1 88 ? 6.727 -18.344 -13.242 1 94.75 88 SER A O 1
ATOM 681 N N . VAL A 1 89 ? 8.43 -19.656 -12.68 1 88.75 89 VAL A N 1
ATOM 682 C CA . VAL A 1 89 ? 9.375 -18.953 -13.547 1 88.75 89 VAL A CA 1
ATOM 683 C C . VAL A 1 89 ? 8.922 -19.062 -15 1 88.75 89 VAL A C 1
ATOM 685 O O . VAL A 1 89 ? 8.953 -18.078 -15.742 1 88.75 89 VAL A O 1
ATOM 688 N N . ALA A 1 90 ? 8.523 -20.234 -15.43 1 94.75 90 ALA A N 1
ATOM 689 C CA . ALA A 1 90 ? 8.047 -20.453 -16.797 1 94.75 90 ALA A CA 1
ATOM 690 C C . ALA A 1 90 ? 6.863 -19.531 -17.109 1 94.75 90 ALA A C 1
ATOM 692 O O . ALA A 1 90 ? 6.773 -18.984 -18.219 1 94.75 90 ALA A O 1
ATOM 693 N N . GLY A 1 91 ? 5.988 -19.375 -16.219 1 93.88 91 GLY A N 1
ATOM 694 C CA . GLY A 1 91 ? 4.832 -18.516 -16.438 1 93.88 91 GLY A CA 1
ATOM 695 C C . GLY A 1 91 ? 5.191 -17.047 -16.516 1 93.88 91 GLY A C 1
ATOM 696 O O . GLY A 1 91 ? 4.59 -16.297 -17.297 1 93.88 91 GLY A O 1
ATOM 697 N N . PHE A 1 92 ? 6.215 -16.641 -15.711 1 88.44 92 PHE A N 1
ATOM 698 C CA . PHE A 1 92 ? 6.594 -15.227 -15.656 1 88.44 92 PHE A CA 1
ATOM 699 C C . PHE A 1 92 ? 7.547 -14.883 -16.797 1 88.44 92 PHE A C 1
ATOM 701 O O . PHE A 1 92 ? 7.734 -13.703 -17.125 1 88.44 92 PHE A O 1
ATOM 708 N N . ALA A 1 93 ? 8.117 -15.828 -17.422 1 85.06 93 ALA A N 1
ATOM 709 C CA . ALA A 1 93 ? 9.211 -15.648 -18.375 1 85.06 93 ALA A CA 1
ATOM 710 C C . ALA A 1 93 ? 8.766 -14.828 -19.578 1 85.06 93 ALA A C 1
ATOM 712 O O . ALA A 1 93 ? 9.578 -14.133 -20.188 1 85.06 93 ALA A O 1
ATOM 713 N N . THR A 1 94 ? 7.539 -14.797 -19.922 1 77.81 94 THR A N 1
ATOM 714 C CA . THR A 1 94 ? 7.062 -14.086 -21.094 1 77.81 94 THR A CA 1
ATOM 715 C C . THR A 1 94 ? 6.98 -12.586 -20.828 1 77.81 94 THR A C 1
ATOM 717 O O . THR A 1 94 ? 6.805 -11.789 -21.75 1 77.81 94 THR A O 1
ATOM 720 N N . GLY A 1 95 ? 7.152 -12.109 -19.625 1 68 95 GLY A N 1
ATOM 721 C CA . GLY A 1 95 ? 7.012 -10.711 -19.266 1 68 95 GLY A CA 1
ATOM 722 C C . GLY A 1 95 ? 8.289 -9.914 -19.453 1 68 95 GLY A C 1
ATOM 723 O O . GLY A 1 95 ? 8.336 -8.719 -19.141 1 68 95 GLY A O 1
ATOM 724 N N . GLY A 1 96 ? 9.336 -10.539 -20.016 1 64.38 96 GLY A N 1
ATOM 725 C CA . GLY A 1 96 ? 10.555 -9.812 -20.359 1 64.38 96 GLY A CA 1
ATOM 726 C C . GLY A 1 96 ? 11.531 -9.711 -19.203 1 64.38 96 GLY A C 1
ATOM 727 O O . GLY A 1 96 ? 12.594 -9.102 -19.328 1 64.38 96 GLY A O 1
ATOM 728 N N . ARG A 1 97 ? 11.266 -10.258 -18.172 1 59.03 97 ARG A N 1
ATOM 729 C CA . ARG A 1 97 ? 12.141 -10.227 -17 1 59.03 97 ARG A CA 1
ATOM 730 C C . ARG A 1 97 ? 13.258 -11.258 -17.125 1 59.03 97 ARG A C 1
ATOM 732 O O . ARG A 1 97 ? 13.078 -12.305 -17.75 1 59.03 97 ARG A O 1
ATOM 739 N N . SER A 1 98 ? 14.367 -10.945 -16.453 1 60.62 98 SER A N 1
ATOM 740 C CA . SER A 1 98 ? 15.484 -11.875 -16.406 1 60.62 98 SER A CA 1
ATOM 741 C C . SER A 1 98 ? 15.102 -13.188 -15.727 1 60.62 98 SER A C 1
ATOM 743 O O . SER A 1 98 ? 14.547 -13.18 -14.625 1 60.62 98 SER A O 1
ATOM 745 N N . ILE A 1 99 ? 15.477 -14.25 -16.453 1 74.56 99 ILE A N 1
ATOM 746 C CA . ILE A 1 99 ? 15.188 -15.57 -15.906 1 74.56 99 ILE A CA 1
ATOM 747 C C . ILE A 1 99 ? 15.922 -15.75 -14.578 1 74.56 99 ILE A C 1
ATOM 749 O O . ILE A 1 99 ? 15.375 -16.344 -13.641 1 74.56 99 ILE A O 1
ATOM 753 N N . ASP A 1 100 ? 17.047 -15.234 -14.547 1 64.12 100 ASP A N 1
ATOM 754 C CA . ASP A 1 100 ? 17.828 -15.336 -13.312 1 64.12 100 ASP A CA 1
ATOM 755 C C . ASP A 1 100 ? 17.141 -14.602 -12.164 1 64.12 100 ASP A C 1
ATOM 757 O O . ASP A 1 100 ? 17.109 -15.102 -11.039 1 64.12 100 ASP A O 1
ATOM 761 N N . LEU A 1 101 ? 16.594 -13.469 -12.469 1 63 101 LEU A N 1
ATOM 762 C CA . LEU A 1 101 ? 15.867 -12.703 -11.461 1 63 101 LEU A CA 1
ATOM 763 C C . LEU A 1 101 ? 14.594 -13.43 -11.039 1 63 101 LEU A C 1
ATOM 765 O O . LEU A 1 101 ? 14.289 -13.5 -9.844 1 63 101 LEU A O 1
ATOM 769 N N . LEU A 1 102 ? 13.953 -14 -12.023 1 72.06 102 LEU A N 1
ATOM 770 C CA . LEU A 1 102 ? 12.727 -14.727 -11.727 1 72.06 102 LEU A CA 1
ATOM 771 C C . LEU A 1 102 ? 13.008 -15.93 -10.828 1 72.06 102 LEU A C 1
ATOM 773 O O . LEU A 1 102 ? 12.266 -16.188 -9.883 1 72.06 102 LEU A O 1
ATOM 777 N N . ASN A 1 103 ? 14.047 -16.594 -11.156 1 74.44 103 ASN A N 1
ATOM 778 C CA . ASN A 1 103 ? 14.438 -17.75 -10.352 1 74.44 103 ASN A CA 1
ATOM 779 C C . ASN A 1 103 ? 14.766 -17.359 -8.914 1 74.44 103 ASN A C 1
ATOM 781 O O . ASN A 1 103 ? 14.328 -18.016 -7.973 1 74.44 103 ASN A O 1
ATOM 785 N N . LEU A 1 104 ? 15.445 -16.344 -8.82 1 64.81 104 LEU A N 1
ATOM 786 C CA . LEU A 1 104 ? 15.82 -15.875 -7.496 1 64.81 104 LEU A CA 1
ATOM 787 C C . LEU A 1 104 ? 14.586 -15.484 -6.691 1 64.81 104 LEU A C 1
ATOM 789 O O . LEU A 1 104 ? 14.445 -15.891 -5.535 1 64.81 104 LEU A O 1
ATOM 793 N N . LEU A 1 105 ? 13.711 -14.727 -7.297 1 68.06 105 LEU A N 1
ATOM 794 C CA . LEU A 1 105 ? 12.5 -14.281 -6.629 1 68.06 105 LEU A CA 1
ATOM 795 C C . LEU A 1 105 ? 11.641 -15.469 -6.211 1 68.06 105 LEU A C 1
ATOM 797 O O . LEU A 1 105 ? 11.109 -15.5 -5.098 1 68.06 105 LEU A O 1
ATOM 801 N N . SER A 1 106 ? 11.539 -16.391 -7.086 1 78.19 106 SER A N 1
ATOM 802 C CA . SER A 1 106 ? 10.727 -17.562 -6.801 1 78.19 106 SER A CA 1
ATOM 803 C C . SER A 1 106 ? 11.344 -18.391 -5.676 1 78.19 106 SER A C 1
ATOM 805 O O . SER A 1 106 ? 10.617 -18.984 -4.871 1 78.19 106 SER A O 1
ATOM 807 N N . GLN A 1 107 ? 12.625 -18.484 -5.625 1 73 107 GLN A N 1
ATOM 808 C CA . GLN A 1 107 ? 13.297 -19.172 -4.535 1 73 107 GLN A CA 1
ATOM 809 C C . GLN A 1 107 ? 13.031 -18.5 -3.197 1 73 107 GLN A C 1
ATOM 811 O O . GLN A 1 107 ? 12.742 -19.156 -2.203 1 73 107 GLN A O 1
ATOM 816 N N . VAL A 1 108 ? 13.047 -17.25 -3.182 1 66.25 108 VAL A N 1
ATOM 817 C CA . VAL A 1 108 ? 12.805 -16.484 -1.968 1 66.25 108 VAL A CA 1
ATOM 818 C C . VAL A 1 108 ? 11.383 -16.719 -1.472 1 66.25 108 VAL A C 1
ATOM 820 O O . VAL A 1 108 ? 11.164 -16.953 -0.281 1 66.25 108 VAL A O 1
ATOM 823 N N . VAL A 1 109 ? 10.477 -16.656 -2.369 1 73.69 109 VAL A N 1
ATOM 824 C CA . VAL A 1 109 ? 9.078 -16.891 -2.039 1 73.69 109 VAL A CA 1
ATOM 825 C C . VAL A 1 109 ? 8.93 -18.281 -1.417 1 73.69 109 VAL A C 1
ATOM 827 O O . VAL A 1 109 ? 8.211 -18.453 -0.428 1 73.69 109 VAL A O 1
ATOM 830 N N . SER A 1 110 ? 9.68 -19.234 -1.975 1 78.19 110 SER A N 1
ATOM 831 C CA . SER A 1 110 ? 9.492 -20.625 -1.616 1 78.19 110 SER A CA 1
ATOM 832 C C . SER A 1 110 ? 10.055 -20.922 -0.232 1 78.19 110 SER A C 1
ATOM 834 O O . SER A 1 110 ? 9.68 -21.906 0.401 1 78.19 110 SER A O 1
ATOM 836 N N . ILE A 1 111 ? 10.883 -20.109 0.265 1 69.5 111 ILE A N 1
ATOM 837 C CA . ILE A 1 111 ? 11.531 -20.422 1.536 1 69.5 111 ILE A CA 1
ATOM 838 C C . ILE A 1 111 ? 11.008 -19.469 2.621 1 69.5 111 ILE A C 1
ATOM 840 O O . ILE A 1 111 ? 11.43 -19.562 3.777 1 69.5 111 ILE A O 1
ATOM 844 N N . ARG A 1 112 ? 10.164 -18.609 2.266 1 65.81 112 ARG A N 1
ATOM 845 C CA . ARG A 1 112 ? 9.625 -17.641 3.221 1 65.81 112 ARG A CA 1
ATOM 846 C C . ARG A 1 112 ? 8.781 -18.344 4.281 1 65.81 112 ARG A C 1
ATOM 848 O O . ARG A 1 112 ? 7.957 -19.203 3.963 1 65.81 112 ARG A O 1
ATOM 855 N N . ASP A 1 113 ? 9.016 -17.828 5.516 1 68.81 113 ASP A N 1
ATOM 856 C CA . ASP A 1 113 ? 8.234 -18.406 6.609 1 68.81 113 ASP A CA 1
ATOM 857 C C . ASP A 1 113 ? 6.758 -18.062 6.469 1 68.81 113 ASP A C 1
ATOM 859 O O . ASP A 1 113 ? 6.406 -17.062 5.836 1 68.81 113 ASP A O 1
ATOM 863 N N . ASN A 1 114 ? 5.926 -18.875 6.93 1 77.69 114 ASN A N 1
ATOM 864 C CA . ASN A 1 114 ? 4.484 -18.656 6.977 1 77.69 114 ASN A CA 1
ATOM 865 C C . ASN A 1 114 ? 3.891 -18.531 5.574 1 77.69 114 ASN A C 1
ATOM 867 O O . ASN A 1 114 ? 2.938 -17.781 5.367 1 77.69 114 ASN A O 1
ATOM 871 N N . THR A 1 115 ? 4.707 -19 4.594 1 86.12 115 THR A N 1
ATOM 872 C CA . THR A 1 115 ? 4.223 -18.969 3.219 1 86.12 115 THR A CA 1
ATOM 873 C C . THR A 1 115 ? 3.793 -20.359 2.76 1 86.12 115 THR A C 1
ATOM 875 O O . THR A 1 115 ? 4.512 -21.344 2.975 1 86.12 115 THR A O 1
ATOM 878 N N . HIS A 1 116 ? 2.652 -20.438 2.213 1 94.44 116 HIS A N 1
ATOM 879 C CA . HIS A 1 116 ? 2.131 -21.641 1.577 1 94.44 116 HIS A CA 1
ATOM 880 C C . HIS A 1 116 ? 2.213 -21.547 0.058 1 94.44 116 HIS A C 1
ATOM 882 O O . HIS A 1 116 ? 1.811 -20.531 -0.526 1 94.44 116 HIS A O 1
ATOM 888 N N . LEU A 1 117 ? 2.736 -22.641 -0.508 1 96.31 117 LEU A N 1
ATOM 889 C CA . LEU A 1 117 ? 2.85 -22.703 -1.961 1 96.31 117 LEU A CA 1
ATOM 890 C C . LEU A 1 117 ? 1.73 -23.562 -2.553 1 96.31 117 LEU A C 1
ATOM 892 O O . LEU A 1 117 ? 1.412 -24.625 -2.025 1 96.31 117 LEU A O 1
ATOM 896 N N . TYR A 1 118 ? 1.135 -23.078 -3.635 1 97.31 118 TYR A N 1
ATOM 897 C CA . TYR A 1 118 ? 0.029 -23.781 -4.27 1 97.31 118 TYR A CA 1
ATOM 898 C C . TYR A 1 118 ? 0.314 -24.031 -5.746 1 97.31 118 TYR A C 1
ATOM 900 O O . TYR A 1 118 ? 0.976 -23.234 -6.402 1 97.31 118 TYR A O 1
ATOM 908 N N . GLU A 1 119 ? -0.234 -25.125 -6.25 1 97.12 119 GLU A N 1
ATOM 909 C CA . GLU A 1 119 ? -0.212 -25.469 -7.664 1 97.12 119 GLU A CA 1
ATOM 910 C C . GLU A 1 119 ? -1.618 -25.75 -8.188 1 97.12 119 GLU A C 1
ATOM 912 O O . GLU A 1 119 ? -2.426 -26.391 -7.5 1 97.12 119 GLU A O 1
ATOM 917 N N . ALA A 1 120 ? -1.895 -25.219 -9.258 1 96.69 120 ALA A N 1
ATOM 918 C CA . ALA A 1 120 ? -3.115 -25.547 -9.992 1 96.69 120 ALA A CA 1
ATOM 919 C C . ALA A 1 120 ? -2.844 -26.578 -11.078 1 96.69 120 ALA A C 1
ATOM 921 O O . ALA A 1 120 ? -1.892 -26.453 -11.852 1 96.69 120 ALA A O 1
ATOM 922 N N . ARG A 1 121 ? -3.754 -27.578 -11.125 1 95.62 121 ARG A N 1
ATOM 923 C CA . ARG A 1 121 ? -3.588 -28.672 -12.078 1 95.62 121 ARG A CA 1
ATOM 924 C C . ARG A 1 121 ? -4.926 -29.062 -12.695 1 95.62 121 ARG A C 1
ATOM 926 O O . ARG A 1 121 ? -5.984 -28.797 -12.117 1 95.62 121 ARG A O 1
ATOM 933 N N . ASN A 1 122 ? -4.836 -29.516 -13.852 1 91.88 122 ASN A N 1
ATOM 934 C CA . ASN A 1 122 ? -5.926 -30.281 -14.438 1 91.88 122 ASN A CA 1
ATOM 935 C C . ASN A 1 122 ? -5.438 -31.609 -15.008 1 91.88 122 ASN A C 1
ATOM 937 O O . ASN A 1 122 ? -4.348 -32.062 -14.664 1 91.88 122 ASN A O 1
ATOM 941 N N . VAL A 1 123 ? -6.27 -32.312 -15.758 1 88.5 123 VAL A N 1
ATOM 942 C CA . VAL A 1 123 ? -5.953 -33.625 -16.266 1 88.5 123 VAL A CA 1
ATOM 943 C C . VAL A 1 123 ? -4.695 -33.562 -17.125 1 88.5 123 VAL A C 1
ATOM 945 O O . VAL A 1 123 ? -3.977 -34.562 -17.25 1 88.5 123 VAL A O 1
ATOM 948 N N . ARG A 1 124 ? -4.379 -32.406 -17.734 1 88 124 ARG A N 1
ATOM 949 C CA . ARG A 1 124 ? -3.238 -32.219 -18.625 1 88 124 ARG A CA 1
ATOM 950 C C . ARG A 1 124 ? -1.971 -31.906 -17.828 1 88 124 ARG A C 1
ATOM 952 O O . ARG A 1 124 ? -0.865 -31.984 -18.375 1 88 124 ARG A O 1
ATOM 959 N N . GLY A 1 125 ? -2.104 -31.547 -16.609 1 93.31 125 GLY A N 1
ATOM 960 C CA . GLY A 1 125 ? -0.916 -31.297 -15.805 1 93.31 125 GLY A CA 1
ATOM 961 C C . GLY A 1 125 ? -0.963 -29.953 -15.086 1 93.31 125 GLY A C 1
ATOM 962 O O . GLY A 1 125 ? -2.035 -29.5 -14.688 1 93.31 125 GLY A O 1
ATOM 963 N N . LEU A 1 126 ? 0.272 -29.422 -14.844 1 96.44 126 LEU A N 1
ATOM 964 C CA . LEU A 1 126 ? 0.427 -28.172 -14.117 1 96.44 126 LEU A CA 1
ATOM 965 C C . LEU A 1 126 ? 0.005 -26.984 -14.984 1 96.44 126 LEU A C 1
ATOM 967 O O . LEU A 1 126 ? 0.334 -26.938 -16.172 1 96.44 126 LEU A O 1
ATOM 971 N N . LEU A 1 127 ? -0.732 -26.031 -14.367 1 96.88 127 LEU A N 1
ATOM 972 C CA . LEU A 1 127 ? -1.262 -24.891 -15.109 1 96.88 127 LEU A CA 1
ATOM 973 C C . LEU A 1 127 ? -0.715 -23.578 -14.547 1 96.88 127 LEU A C 1
ATOM 975 O O . LEU A 1 127 ? -0.606 -22.578 -15.273 1 96.88 127 LEU A O 1
ATOM 979 N N . GLY A 1 128 ? -0.445 -23.531 -13.258 1 97.25 128 GLY A N 1
ATOM 980 C CA . GLY A 1 128 ? -0.013 -22.312 -12.594 1 97.25 128 GLY A CA 1
ATOM 981 C C . GLY A 1 128 ? 0.352 -22.516 -11.141 1 97.25 128 GLY A C 1
ATOM 982 O O . GLY A 1 128 ? 0.209 -23.625 -10.609 1 97.25 128 GLY A O 1
ATOM 983 N N . THR A 1 129 ? 0.929 -21.469 -10.523 1 97.56 129 THR A N 1
ATOM 984 C CA . THR A 1 129 ? 1.362 -21.484 -9.133 1 97.56 129 THR A CA 1
ATOM 985 C C . THR A 1 129 ? 0.989 -20.172 -8.438 1 97.56 129 THR A C 1
ATOM 987 O O . THR A 1 129 ? 0.705 -19.172 -9.094 1 97.56 129 THR A O 1
ATOM 990 N N . ALA A 1 130 ? 0.922 -20.25 -7.145 1 96.62 130 ALA A N 1
ATOM 991 C CA . ALA A 1 130 ? 0.68 -19.062 -6.344 1 96.62 130 ALA A CA 1
ATOM 992 C C . ALA A 1 130 ? 1.154 -19.266 -4.906 1 96.62 130 ALA A C 1
ATOM 994 O O . ALA A 1 130 ? 1.328 -20.391 -4.453 1 96.62 130 ALA A O 1
ATOM 995 N N . ALA A 1 131 ? 1.352 -18.156 -4.242 1 92.94 131 ALA A N 1
ATOM 996 C CA . ALA A 1 131 ? 1.8 -18.203 -2.854 1 92.94 131 ALA A CA 1
ATOM 997 C C . ALA A 1 131 ? 0.879 -17.391 -1.949 1 92.94 131 ALA A C 1
ATOM 999 O O . ALA A 1 131 ? 0.249 -16.438 -2.398 1 92.94 131 ALA A O 1
ATOM 1000 N N . LEU A 1 132 ? 0.716 -17.844 -0.721 1 94.38 132 LEU A N 1
ATOM 1001 C CA . LEU A 1 132 ? -0.045 -17.172 0.324 1 94.38 132 LEU A CA 1
ATOM 1002 C C . LEU A 1 132 ? 0.75 -17.109 1.624 1 94.38 132 LEU A C 1
ATOM 1004 O O . LEU A 1 132 ? 1.216 -18.141 2.119 1 94.38 132 LEU A O 1
ATOM 1008 N N . SER A 1 133 ? 0.99 -15.922 2.129 1 87.62 133 SER A N 1
ATOM 1009 C CA . SER A 1 133 ? 1.579 -15.75 3.453 1 87.62 133 SER A CA 1
ATOM 1010 C C . SER A 1 133 ? 0.55 -15.227 4.453 1 87.62 133 SER A C 1
ATOM 1012 O O . SER A 1 133 ? -0.216 -14.312 4.145 1 87.62 133 SER A O 1
ATOM 1014 N N . ILE A 1 134 ? 0.523 -15.867 5.586 1 89.5 134 ILE A N 1
ATOM 1015 C CA . ILE A 1 134 ? -0.314 -15.383 6.676 1 89.5 134 ILE A CA 1
ATOM 1016 C C . ILE A 1 134 ? 0.533 -14.578 7.656 1 89.5 134 ILE A C 1
ATOM 1018 O O . ILE A 1 134 ? 1.472 -15.109 8.258 1 89.5 134 ILE A O 1
ATOM 1022 N N . VAL A 1 135 ? 0.17 -13.305 7.781 1 81.12 135 VAL A N 1
ATOM 1023 C CA . VAL A 1 135 ? 0.963 -12.398 8.609 1 81.12 135 VAL A CA 1
ATOM 1024 C C . VAL A 1 135 ? 0.099 -11.836 9.734 1 81.12 135 VAL A C 1
ATOM 1026 O O . VAL A 1 135 ? -1.076 -11.531 9.531 1 81.12 135 VAL A O 1
ATOM 1029 N N . GLU A 1 136 ? 0.723 -11.766 10.875 1 84 136 GLU A N 1
ATOM 1030 C CA . GLU A 1 136 ? 0.043 -11.148 12.016 1 84 136 GLU A CA 1
ATOM 1031 C C . GLU A 1 136 ? 0.411 -9.672 12.141 1 84 136 GLU A C 1
ATOM 1033 O O . GLU A 1 136 ? 1.578 -9.305 12 1 84 136 GLU A O 1
ATOM 1038 N N . SER A 1 137 ? -0.558 -8.828 12.273 1 78.88 137 SER A N 1
ATOM 1039 C CA . SER A 1 137 ? -0.372 -7.391 12.461 1 78.88 137 SER A CA 1
ATOM 1040 C C . SER A 1 137 ? -1.317 -6.848 13.531 1 78.88 137 SER A C 1
ATOM 1042 O O . SER A 1 137 ? -2.508 -6.656 13.266 1 78.88 137 SER A O 1
ATOM 1044 N N . ASP A 1 138 ? -0.726 -6.457 14.703 1 74.38 138 ASP A N 1
ATOM 1045 C CA . ASP A 1 138 ? -1.45 -5.852 15.82 1 74.38 138 ASP A CA 1
ATOM 1046 C C . ASP A 1 138 ? -2.723 -6.633 16.141 1 74.38 138 ASP A C 1
ATOM 1048 O O . ASP A 1 138 ? -3.812 -6.059 16.203 1 74.38 138 ASP A O 1
ATOM 1052 N N . GLY A 1 139 ? -2.703 -7.895 16.172 1 81.94 139 GLY A N 1
ATOM 1053 C CA . GLY A 1 139 ? -3.818 -8.742 16.562 1 81.94 139 GLY A CA 1
ATOM 1054 C C . GLY A 1 139 ? -4.656 -9.203 15.391 1 81.94 139 GLY A C 1
ATOM 1055 O O . GLY A 1 139 ? -5.555 -10.039 15.547 1 81.94 139 GLY A O 1
ATOM 1056 N N . ASP A 1 140 ? -4.453 -8.625 14.258 1 85.75 140 ASP A N 1
ATOM 1057 C CA . ASP A 1 140 ? -5.121 -9.07 13.039 1 85.75 140 ASP A CA 1
ATOM 1058 C C . ASP A 1 140 ? -4.207 -9.969 12.211 1 85.75 140 ASP A C 1
ATOM 1060 O O . ASP A 1 140 ? -2.986 -9.953 12.375 1 85.75 140 ASP A O 1
ATOM 1064 N N . LYS A 1 141 ? -4.895 -10.812 11.508 1 89.81 141 LYS A N 1
ATOM 1065 C CA . LYS A 1 141 ? -4.18 -11.625 10.531 1 89.81 141 LYS A CA 1
ATOM 1066 C C . LYS A 1 141 ? -4.492 -11.164 9.109 1 89.81 141 LYS A C 1
ATOM 1068 O O . LYS A 1 141 ? -5.637 -10.828 8.797 1 89.81 141 LYS A O 1
ATOM 1073 N N . ILE A 1 142 ? -3.457 -11.148 8.328 1 88.69 142 ILE A N 1
ATOM 1074 C CA . ILE A 1 142 ? -3.578 -10.711 6.938 1 88.69 142 ILE A CA 1
ATOM 1075 C C . ILE A 1 142 ? -3.1 -11.82 6.004 1 88.69 142 ILE A C 1
ATOM 1077 O O . ILE A 1 142 ? -2.035 -12.398 6.215 1 88.69 142 ILE A O 1
ATOM 1081 N N . GLY A 1 143 ? -3.936 -12.18 5.082 1 92.69 143 GLY A N 1
ATOM 1082 C CA . GLY A 1 143 ? -3.492 -13.055 4.004 1 92.69 143 GLY A CA 1
ATOM 1083 C C . GLY A 1 143 ? -2.859 -12.297 2.85 1 92.69 143 GLY A C 1
ATOM 1084 O O . GLY A 1 143 ? -3.555 -11.625 2.086 1 92.69 143 GLY A O 1
ATOM 1085 N N . TYR A 1 144 ? -1.59 -12.422 2.691 1 88.94 144 TYR A N 1
ATOM 1086 C CA . TYR A 1 144 ? -0.869 -11.789 1.595 1 88.94 144 TYR A CA 1
ATOM 1087 C C . TYR A 1 144 ? -0.756 -12.727 0.399 1 88.94 144 TYR A C 1
ATOM 1089 O O . TYR A 1 144 ? -0.107 -13.773 0.48 1 88.94 144 TYR A O 1
ATOM 1097 N N . MET A 1 145 ? -1.379 -12.359 -0.662 1 91.94 145 MET A N 1
ATOM 1098 C CA . MET A 1 145 ? -1.393 -13.164 -1.877 1 91.94 145 MET A CA 1
ATOM 1099 C C . MET A 1 145 ? -0.399 -12.625 -2.9 1 91.94 145 MET A C 1
ATOM 1101 O O . MET A 1 145 ? -0.493 -11.469 -3.314 1 91.94 145 MET A O 1
ATOM 1105 N N . TYR A 1 146 ? 0.52 -13.484 -3.264 1 85.88 146 TYR A N 1
ATOM 1106 C CA . TYR A 1 146 ? 1.539 -13 -4.188 1 85.88 146 TYR A CA 1
ATOM 1107 C C . TYR A 1 146 ? 2.111 -14.141 -5.02 1 85.88 146 TYR A C 1
ATOM 1109 O O . TYR A 1 146 ? 1.773 -15.305 -4.801 1 85.88 146 TYR A O 1
ATOM 1117 N N . HIS A 1 147 ? 2.826 -13.719 -6.055 1 88.94 147 HIS A N 1
ATOM 1118 C CA . HIS A 1 147 ? 3.586 -14.633 -6.895 1 88.94 147 HIS A CA 1
ATOM 1119 C C . HIS A 1 147 ? 2.658 -15.562 -7.668 1 88.94 147 HIS A C 1
ATOM 1121 O O . HIS A 1 147 ? 2.91 -16.766 -7.75 1 88.94 147 HIS A O 1
ATOM 1127 N N . ASP A 1 148 ? 1.597 -15.086 -8.086 1 93.31 148 ASP A N 1
ATOM 1128 C CA . ASP A 1 148 ? 0.652 -15.82 -8.914 1 93.31 148 ASP A CA 1
ATOM 1129 C C . ASP A 1 148 ? 1.138 -15.891 -10.367 1 93.31 148 ASP A C 1
ATOM 1131 O O . ASP A 1 148 ? 1.259 -14.867 -11.039 1 93.31 148 ASP A O 1
ATOM 1135 N N . SER A 1 149 ? 1.457 -17.031 -10.859 1 94 149 SER A N 1
ATOM 1136 C CA . SER A 1 149 ? 1.977 -17.266 -12.203 1 94 149 SER A CA 1
ATOM 1137 C C . SER A 1 149 ? 1.154 -18.312 -12.938 1 94 149 SER A C 1
ATOM 1139 O O . SER A 1 149 ? 0.865 -19.375 -12.391 1 94 149 SER A O 1
ATOM 1141 N N . THR A 1 150 ? 0.712 -18 -14.094 1 95.94 150 THR A N 1
ATOM 1142 C CA . THR A 1 150 ? 0 -18.938 -14.969 1 95.94 150 THR A CA 1
ATOM 1143 C C . THR A 1 150 ? 0.835 -19.266 -16.203 1 95.94 150 THR A C 1
ATOM 1145 O O . THR A 1 150 ? 1.372 -18.359 -16.859 1 95.94 150 THR A O 1
ATOM 1148 N N . LEU A 1 151 ? 0.948 -20.531 -16.469 1 96.56 151 LEU A N 1
ATOM 1149 C CA . LEU A 1 151 ? 1.671 -20.938 -17.672 1 96.56 151 LEU A CA 1
ATOM 1150 C C . LEU A 1 151 ? 1.021 -20.344 -18.922 1 96.56 151 LEU A C 1
ATOM 1152 O O . LEU A 1 151 ? -0.204 -20.203 -18.984 1 96.56 151 LEU A O 1
ATOM 1156 N N . THR A 1 152 ? 1.849 -20.078 -19.891 1 94.31 152 THR A N 1
ATOM 1157 C CA . THR A 1 152 ? 1.401 -19.375 -21.094 1 94.31 152 THR A CA 1
ATOM 1158 C C . THR A 1 152 ? 0.284 -20.141 -21.781 1 94.31 152 THR A C 1
ATOM 1160 O O . THR A 1 152 ? -0.721 -19.562 -22.188 1 94.31 152 THR A O 1
ATOM 1163 N N . ASP A 1 153 ? 0.393 -21.391 -21.891 1 93.69 153 ASP A N 1
ATOM 1164 C CA . ASP A 1 153 ? -0.572 -22.203 -22.609 1 93.69 153 ASP A CA 1
ATOM 1165 C C . ASP A 1 153 ? -1.848 -22.406 -21.797 1 93.69 153 ASP A C 1
ATOM 1167 O O . ASP A 1 153 ? -2.838 -22.938 -22.297 1 93.69 153 ASP A O 1
ATOM 1171 N N . ALA A 1 154 ? -1.823 -21.984 -20.562 1 94.06 154 ALA A N 1
ATOM 1172 C CA . ALA A 1 154 ? -2.982 -22.156 -19.703 1 94.06 154 ALA A CA 1
ATOM 1173 C C . ALA A 1 154 ? -3.717 -20.828 -19.484 1 94.06 154 ALA A C 1
ATOM 1175 O O . ALA A 1 154 ? -4.695 -20.766 -18.75 1 94.06 154 ALA A O 1
ATOM 1176 N N . ARG A 1 155 ? -3.33 -19.781 -20.156 1 93.06 155 ARG A N 1
ATOM 1177 C CA . ARG A 1 155 ? -3.916 -18.469 -19.938 1 93.06 155 ARG A CA 1
ATOM 1178 C C . ARG A 1 155 ? -5.266 -18.344 -20.641 1 93.06 155 ARG A C 1
ATOM 1180 O O . ARG A 1 155 ? -5.551 -19.094 -21.594 1 93.06 155 ARG A O 1
ATOM 1187 N N . GLY A 1 156 ? -6.051 -17.438 -20.062 1 91.06 156 GLY A N 1
ATOM 1188 C CA . GLY A 1 156 ? -7.371 -17.219 -20.625 1 91.06 156 GLY A CA 1
ATOM 1189 C C . GLY A 1 156 ? -8.367 -18.297 -20.25 1 91.06 156 GLY A C 1
ATOM 1190 O O . GLY A 1 156 ? -9.453 -18.391 -20.844 1 91.06 156 GLY A O 1
ATOM 1191 N N . ARG A 1 157 ? -8.008 -19.125 -19.281 1 91.12 157 ARG A N 1
ATOM 1192 C CA . ARG A 1 157 ? -8.867 -20.25 -18.922 1 91.12 157 ARG A CA 1
ATOM 1193 C C . ARG A 1 157 ? -9.352 -20.109 -17.484 1 91.12 157 ARG A C 1
ATOM 1195 O O . ARG A 1 157 ? -9.984 -21.031 -16.953 1 91.12 157 ARG A O 1
ATOM 1202 N N . GLY A 1 158 ? -8.992 -19.094 -16.797 1 93.06 158 GLY A N 1
ATOM 1203 C CA . GLY A 1 158 ? -9.492 -18.844 -15.453 1 93.06 158 GLY A CA 1
ATOM 1204 C C . GLY A 1 158 ? -8.578 -19.391 -14.367 1 93.06 158 GLY A C 1
ATOM 1205 O O . GLY A 1 158 ? -8.961 -19.438 -13.195 1 93.06 158 GLY A O 1
ATOM 1206 N N . VAL A 1 159 ? -7.363 -19.812 -14.695 1 94.38 159 VAL A N 1
ATOM 1207 C CA . VAL A 1 159 ? -6.434 -20.422 -13.742 1 94.38 159 VAL A CA 1
ATOM 1208 C C . VAL A 1 159 ? -6.07 -19.391 -12.664 1 94.38 159 VAL A C 1
ATOM 1210 O O . VAL A 1 159 ? -6.109 -19.703 -11.469 1 94.38 159 VAL A O 1
ATOM 1213 N N . HIS A 1 160 ? -5.727 -18.188 -13.062 1 94.75 160 HIS A N 1
ATOM 1214 C CA . HIS A 1 160 ? -5.355 -17.125 -12.125 1 94.75 160 HIS A CA 1
ATOM 1215 C C . HIS A 1 160 ? -6.492 -16.844 -11.156 1 94.75 160 HIS A C 1
ATOM 1217 O O . HIS A 1 160 ? -6.273 -16.75 -9.945 1 94.75 160 HIS A O 1
ATOM 1223 N N . GLN A 1 161 ? -7.727 -16.766 -11.648 1 94.44 161 GLN A N 1
ATOM 1224 C CA . GLN A 1 161 ? -8.891 -16.516 -10.812 1 94.44 161 GLN A CA 1
ATOM 1225 C C . GLN A 1 161 ? -9.109 -17.641 -9.812 1 94.44 161 GLN A C 1
ATOM 1227 O O . GLN A 1 161 ? -9.438 -17.391 -8.648 1 94.44 161 GLN A O 1
ATOM 1232 N N . ALA A 1 162 ? -8.945 -18.844 -10.305 1 94.12 162 ALA A N 1
ATOM 1233 C CA . ALA A 1 162 ? -9.102 -20 -9.422 1 94.12 162 ALA A CA 1
ATOM 1234 C C . ALA A 1 162 ? -8.078 -19.969 -8.289 1 94.12 162 ALA A C 1
ATOM 1236 O O . ALA A 1 162 ? -8.414 -20.266 -7.141 1 94.12 162 ALA A O 1
ATOM 1237 N N . LEU A 1 163 ? -6.852 -19.641 -8.602 1 95.75 163 LEU A N 1
ATOM 1238 C CA . LEU A 1 163 ? -5.789 -19.562 -7.602 1 95.75 163 LEU A CA 1
ATOM 1239 C C . LEU A 1 163 ? -6.086 -18.453 -6.586 1 95.75 163 LEU A C 1
ATOM 1241 O O . LEU A 1 163 ? -5.871 -18.641 -5.387 1 95.75 163 LEU A O 1
ATOM 1245 N N . ILE A 1 164 ? -6.598 -17.312 -7.055 1 96.06 164 ILE A N 1
ATOM 1246 C CA . ILE A 1 164 ? -6.98 -16.234 -6.156 1 96.06 164 ILE A CA 1
ATOM 1247 C C . ILE A 1 164 ? -8.109 -16.688 -5.238 1 96.06 164 ILE A C 1
ATOM 1249 O O . ILE A 1 164 ? -8.023 -16.547 -4.016 1 96.06 164 ILE A O 1
ATOM 1253 N N . GLY A 1 165 ? -9.156 -17.234 -5.848 1 94.94 165 GLY A N 1
ATOM 1254 C CA . GLY A 1 165 ? -10.289 -17.719 -5.066 1 94.94 165 GLY A CA 1
ATOM 1255 C C . GLY A 1 165 ? -9.898 -18.703 -3.99 1 94.94 165 GLY A C 1
ATOM 1256 O O . GLY A 1 165 ? -10.359 -18.609 -2.854 1 94.94 165 GLY A O 1
ATOM 1257 N N . HIS A 1 166 ? -9.062 -19.625 -4.316 1 94.81 166 HIS A N 1
ATOM 1258 C CA . HIS A 1 166 ? -8.609 -20.625 -3.355 1 94.81 166 HIS A CA 1
ATOM 1259 C C . HIS A 1 166 ? -7.883 -19.984 -2.184 1 94.81 166 HIS A C 1
ATOM 1261 O O . HIS A 1 166 ? -8.141 -20.312 -1.025 1 94.81 166 HIS A O 1
ATOM 1267 N N . ARG A 1 167 ? -7.004 -19.094 -2.469 1 96.25 167 ARG A N 1
ATOM 1268 C CA . ARG A 1 167 ? -6.211 -18.453 -1.423 1 96.25 167 ARG A CA 1
ATOM 1269 C C . ARG A 1 167 ? -7.078 -17.531 -0.564 1 96.25 167 ARG A C 1
ATOM 1271 O O . ARG A 1 167 ? -6.824 -17.375 0.632 1 96.25 167 ARG A O 1
ATOM 1278 N N . LEU A 1 168 ? -8.125 -16.906 -1.163 1 96.44 168 LEU A N 1
ATOM 1279 C CA . LEU A 1 168 ? -9.094 -16.156 -0.371 1 96.44 168 LEU A CA 1
ATOM 1280 C C . LEU A 1 168 ? -9.781 -17.078 0.643 1 96.44 168 LEU A C 1
ATOM 1282 O O . LEU A 1 168 ? -9.914 -16.719 1.815 1 96.44 168 LEU A O 1
ATOM 1286 N N . GLN A 1 169 ? -10.188 -18.234 0.161 1 95.25 169 GLN A N 1
ATOM 1287 C CA . GLN A 1 169 ? -10.852 -19.188 1.048 1 95.25 169 GLN A CA 1
ATOM 1288 C C . GLN A 1 169 ? -9.914 -19.641 2.17 1 95.25 169 GLN A C 1
ATOM 1290 O O . GLN A 1 169 ? -10.32 -19.688 3.332 1 95.25 169 GLN A O 1
ATOM 1295 N N . VAL A 1 170 ? -8.711 -19.984 1.816 1 95.94 170 VAL A N 1
ATOM 1296 C CA . VAL A 1 170 ? -7.746 -20.391 2.826 1 95.94 170 VAL A CA 1
ATOM 1297 C C . VAL A 1 170 ? -7.543 -19.266 3.84 1 95.94 170 VAL A C 1
ATOM 1299 O O . VAL A 1 170 ? -7.484 -19.516 5.047 1 95.94 170 VAL A O 1
ATOM 1302 N N . SER A 1 171 ? -7.348 -18.016 3.359 1 96.56 171 SER A N 1
ATOM 1303 C CA . SER A 1 171 ? -7.18 -16.875 4.246 1 96.56 171 SER A CA 1
ATOM 1304 C C . SER A 1 171 ? -8.352 -16.75 5.215 1 96.56 171 SER A C 1
ATOM 1306 O O . SER A 1 171 ? -8.156 -16.484 6.402 1 96.56 171 SER A O 1
ATOM 1308 N N . ARG A 1 172 ? -9.547 -16.891 4.703 1 96.19 172 ARG A N 1
ATOM 1309 C CA . ARG A 1 172 ? -10.734 -16.859 5.547 1 96.19 172 ARG A CA 1
ATOM 1310 C C . ARG A 1 172 ? -10.695 -17.969 6.598 1 96.19 172 ARG A C 1
ATOM 1312 O O . ARG A 1 172 ? -10.969 -17.719 7.777 1 96.19 172 ARG A O 1
ATOM 1319 N N . ASP A 1 173 ? -10.344 -19.172 6.164 1 96.06 173 ASP A N 1
ATOM 1320 C CA . ASP A 1 173 ? -10.273 -20.312 7.066 1 96.06 173 ASP A CA 1
ATOM 1321 C C . ASP A 1 173 ? -9.234 -20.078 8.164 1 96.06 173 ASP A C 1
ATOM 1323 O O . ASP A 1 173 ? -9.375 -20.594 9.273 1 96.06 173 ASP A O 1
ATOM 1327 N N . GLU A 1 174 ? -8.234 -19.344 7.891 1 95.38 174 GLU A N 1
ATOM 1328 C CA . GLU A 1 174 ? -7.18 -19.016 8.844 1 95.38 174 GLU A CA 1
ATOM 1329 C C . GLU A 1 174 ? -7.555 -17.797 9.688 1 95.38 174 GLU A C 1
ATOM 1331 O O . GLU A 1 174 ? -6.723 -17.266 10.422 1 95.38 174 GLU A O 1
ATOM 1336 N N . ASN A 1 175 ? -8.719 -17.266 9.516 1 95.56 175 ASN A N 1
ATOM 1337 C CA . ASN A 1 175 ? -9.297 -16.172 10.289 1 95.56 175 ASN A CA 1
ATOM 1338 C C . ASN A 1 175 ? -8.578 -14.844 10.016 1 95.56 175 ASN A C 1
ATOM 1340 O O . ASN A 1 175 ? -8.383 -14.039 10.93 1 95.56 175 ASN A O 1
ATOM 1344 N N . CYS A 1 176 ? -8.109 -14.734 8.82 1 94.12 176 CYS A N 1
ATOM 1345 C CA . CYS A 1 176 ? -7.582 -13.438 8.422 1 94.12 176 CYS A CA 1
ATOM 1346 C C . CYS A 1 176 ? -8.695 -12.398 8.32 1 94.12 176 CYS A C 1
ATOM 1348 O O . CYS A 1 176 ? -9.82 -12.727 7.941 1 94.12 176 CYS A O 1
ATOM 1350 N N . THR A 1 177 ? -8.359 -11.172 8.656 1 90.88 177 THR A N 1
ATOM 1351 C CA . THR A 1 177 ? -9.297 -10.07 8.516 1 90.88 177 THR A CA 1
ATOM 1352 C C . THR A 1 177 ? -9.344 -9.578 7.07 1 90.88 177 THR A C 1
ATOM 1354 O O . THR A 1 177 ? -10.422 -9.344 6.52 1 90.88 177 THR A O 1
ATOM 1357 N N . PHE A 1 178 ? -8.141 -9.453 6.465 1 92.19 178 PHE A N 1
ATOM 1358 C CA . PHE A 1 178 ? -7.992 -8.961 5.098 1 92.19 178 PHE A CA 1
ATOM 1359 C C . PHE A 1 178 ? -7.133 -9.906 4.273 1 92.19 178 PHE A C 1
ATOM 1361 O O . PHE A 1 178 ? -6.266 -10.602 4.816 1 92.19 178 PHE A O 1
ATOM 1368 N N . ALA A 1 179 ? -7.426 -9.938 3.037 1 94.56 179 ALA A N 1
ATOM 1369 C CA . ALA A 1 179 ? -6.457 -10.391 2.041 1 94.56 179 ALA A CA 1
ATOM 1370 C C . ALA A 1 179 ? -5.891 -9.211 1.254 1 94.56 179 ALA A C 1
ATOM 1372 O O . ALA A 1 179 ? -6.621 -8.281 0.91 1 94.56 179 ALA A O 1
ATOM 1373 N N . VAL A 1 180 ? -4.633 -9.25 1.004 1 90.88 180 VAL A N 1
ATOM 1374 C CA . VAL A 1 180 ? -3.949 -8.156 0.326 1 90.88 180 VAL A CA 1
ATOM 1375 C C . VAL A 1 180 ? -3.168 -8.695 -0.87 1 90.88 180 VAL A C 1
ATOM 1377 O O . VAL A 1 180 ? -2.537 -9.75 -0.781 1 90.88 180 VAL A O 1
ATOM 1380 N N . ALA A 1 181 ? -3.223 -7.992 -1.945 1 89.62 181 ALA A N 1
ATOM 1381 C CA . ALA A 1 181 ? -2.451 -8.328 -3.139 1 89.62 181 ALA A CA 1
ATOM 1382 C C . ALA A 1 181 ? -1.961 -7.066 -3.846 1 89.62 181 ALA A C 1
ATOM 1384 O O . ALA A 1 181 ? -2.568 -6 -3.719 1 89.62 181 ALA A O 1
ATOM 1385 N N . LEU A 1 182 ? -0.861 -7.211 -4.496 1 83.69 182 LEU A N 1
ATOM 1386 C CA . LEU A 1 182 ? -0.314 -6.148 -5.336 1 83.69 182 LEU A CA 1
ATOM 1387 C C . LEU A 1 182 ? -0.312 -6.566 -6.805 1 83.69 182 LEU A C 1
ATOM 1389 O O . LEU A 1 182 ? -0.071 -7.734 -7.121 1 83.69 182 LEU A O 1
ATOM 1393 N N . ALA A 1 183 ? -0.573 -5.648 -7.676 1 84 183 ALA A N 1
ATOM 1394 C CA . ALA A 1 183 ? -0.562 -5.914 -9.109 1 84 183 ALA A CA 1
ATOM 1395 C C . ALA A 1 183 ? -0.191 -4.664 -9.898 1 84 183 ALA A C 1
ATOM 1397 O O . ALA A 1 183 ? -0.423 -3.541 -9.438 1 84 183 ALA A O 1
ATOM 1398 N N . ARG A 1 1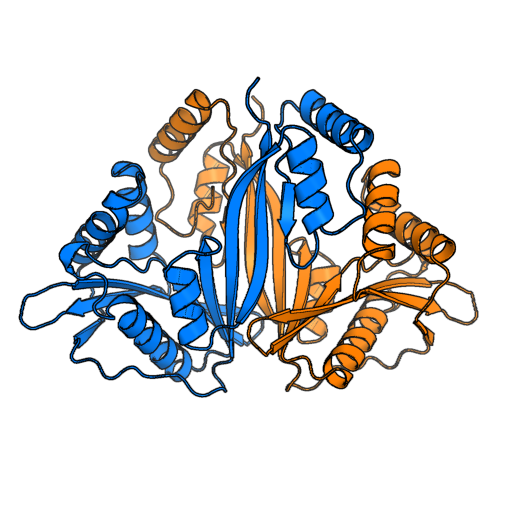84 ? 0.368 -4.926 -11.008 1 77.5 184 ARG A N 1
ATOM 1399 C CA . ARG A 1 184 ? 0.643 -3.803 -11.906 1 77.5 184 ARG A CA 1
ATOM 1400 C C . ARG A 1 184 ? -0.647 -3.107 -12.32 1 77.5 184 ARG A C 1
ATOM 1402 O O . ARG A 1 184 ? -1.661 -3.764 -12.57 1 77.5 184 ARG A O 1
ATOM 1409 N N . THR A 1 185 ? -0.477 -1.816 -12.406 1 75.81 185 THR A N 1
ATOM 1410 C CA . THR A 1 185 ? -1.631 -1.008 -12.781 1 75.81 185 THR A CA 1
ATOM 1411 C C . THR A 1 185 ? -2.178 -1.445 -14.141 1 75.81 185 THR A C 1
ATOM 1413 O O . THR A 1 185 ? -1.412 -1.697 -15.07 1 75.81 185 THR A O 1
ATOM 1416 N N . SER A 1 186 ? -3.514 -1.608 -14.25 1 80.62 186 SER A N 1
ATOM 1417 C CA . SER A 1 186 ? -4.254 -1.923 -15.461 1 80.62 186 SER A CA 1
ATOM 1418 C C . SER A 1 186 ? -3.816 -3.262 -16.047 1 80.62 186 SER A C 1
ATOM 1420 O O . SER A 1 186 ? -3.906 -3.475 -17.266 1 80.62 186 SER A O 1
ATOM 1422 N N . SER A 1 187 ? -3.248 -4.164 -15.211 1 82.44 187 SER A N 1
ATOM 1423 C CA . SER A 1 187 ? -2.832 -5.492 -15.648 1 82.44 187 SER A CA 1
ATOM 1424 C C . SER A 1 187 ? -3.988 -6.484 -15.586 1 82.44 187 SER A C 1
ATOM 1426 O O . SER A 1 187 ? -5.051 -6.172 -15.039 1 82.44 187 SER A O 1
ATOM 1428 N N . GLY A 1 188 ? -3.779 -7.605 -16.219 1 90.19 188 GLY A N 1
ATOM 1429 C CA . GLY A 1 188 ? -4.727 -8.703 -16.078 1 90.19 188 GLY A CA 1
ATOM 1430 C C . GLY A 1 188 ? -4.906 -9.148 -14.641 1 90.19 188 GLY A C 1
ATOM 1431 O O . GLY A 1 188 ? -6.02 -9.477 -14.227 1 90.19 188 GLY A O 1
ATOM 1432 N N . SER A 1 189 ? -3.781 -9.164 -13.898 1 90.19 189 SER A N 1
ATOM 1433 C CA . SER A 1 189 ? -3.854 -9.523 -12.484 1 90.19 189 SER A CA 1
ATOM 1434 C C . SER A 1 189 ? -4.766 -8.57 -11.719 1 90.19 189 SER A C 1
ATOM 1436 O O . SER A 1 189 ? -5.594 -9 -10.914 1 90.19 189 SER A O 1
ATOM 1438 N N . ALA A 1 190 ? -4.633 -7.258 -12.023 1 89.81 190 ALA A N 1
ATOM 1439 C CA . ALA A 1 190 ? -5.469 -6.254 -11.367 1 89.81 190 ALA A CA 1
ATOM 1440 C C . ALA A 1 190 ? -6.945 -6.488 -11.68 1 89.81 190 ALA A C 1
ATOM 1442 O O . ALA A 1 190 ? -7.785 -6.469 -10.773 1 89.81 190 ALA A O 1
ATOM 1443 N N . ARG A 1 191 ? -7.238 -6.75 -12.891 1 93.69 191 ARG A N 1
ATOM 1444 C CA . ARG A 1 191 ? -8.617 -7 -13.312 1 93.69 191 ARG A CA 1
ATOM 1445 C C . ARG A 1 191 ? -9.18 -8.234 -12.617 1 93.69 191 ARG A C 1
ATOM 1447 O O . ARG A 1 191 ? -10.336 -8.242 -12.188 1 93.69 191 ARG A O 1
ATOM 1454 N N . ASN A 1 192 ? -8.375 -9.266 -12.547 1 94 192 ASN A N 1
ATOM 1455 C CA . ASN A 1 192 ? -8.812 -10.492 -11.906 1 94 192 ASN A CA 1
ATOM 1456 C C . ASN A 1 192 ? -9.086 -10.281 -10.414 1 94 192 ASN A C 1
ATOM 1458 O O . ASN A 1 192 ? -10.039 -10.836 -9.867 1 94 192 ASN A O 1
ATOM 1462 N N . LEU A 1 193 ? -8.234 -9.5 -9.773 1 94.56 193 LEU A N 1
ATOM 1463 C CA . LEU A 1 193 ? -8.445 -9.188 -8.367 1 94.56 193 LEU A CA 1
ATOM 1464 C C . LEU A 1 193 ? -9.773 -8.453 -8.164 1 94.56 193 LEU A C 1
ATOM 1466 O O . LEU A 1 193 ? -10.562 -8.828 -7.289 1 94.56 193 LEU A O 1
ATOM 1470 N N . GLU A 1 194 ? -10.016 -7.461 -9.008 1 92.94 194 GLU A N 1
ATOM 1471 C CA . GLU A 1 194 ? -11.25 -6.688 -8.906 1 92.94 194 GLU A CA 1
ATOM 1472 C C . GLU A 1 194 ? -12.469 -7.566 -9.148 1 92.94 194 GLU A C 1
ATOM 1474 O O . GLU A 1 194 ? -13.477 -7.449 -8.445 1 92.94 194 GLU A O 1
ATOM 1479 N N . LYS A 1 195 ? -12.391 -8.438 -10.094 1 92.12 195 LYS A N 1
ATOM 1480 C CA . LYS A 1 195 ? -13.484 -9.359 -10.398 1 92.12 195 LYS A CA 1
ATOM 1481 C C . LYS A 1 195 ? -13.812 -10.242 -9.188 1 92.12 195 LYS A C 1
ATOM 1483 O O . LYS A 1 195 ? -14.961 -10.641 -9 1 92.12 195 LYS A O 1
ATOM 1488 N N . LEU A 1 196 ? -12.805 -10.5 -8.383 1 93.44 196 LEU A N 1
ATOM 1489 C CA . LEU A 1 196 ? -13 -11.406 -7.254 1 93.44 196 LEU A CA 1
ATOM 1490 C C . LEU A 1 196 ? -13.219 -10.633 -5.961 1 93.44 196 LEU A C 1
ATOM 1492 O O . LEU A 1 196 ? -13.055 -11.18 -4.867 1 93.44 196 LEU A O 1
ATOM 1496 N N . GLY A 1 197 ? -13.453 -9.352 -6.09 1 91.94 197 GLY A N 1
ATOM 1497 C CA . GLY A 1 197 ? -13.969 -8.609 -4.953 1 91.94 197 GLY A CA 1
ATOM 1498 C C . GLY A 1 197 ? -12.906 -7.801 -4.238 1 91.94 197 GLY A C 1
ATOM 1499 O O . GLY A 1 197 ? -13.164 -7.203 -3.193 1 91.94 197 GLY A O 1
ATOM 1500 N N . PHE A 1 198 ? -11.711 -7.816 -4.773 1 94.19 198 PHE A N 1
ATOM 1501 C CA . PHE A 1 198 ? -10.703 -6.93 -4.203 1 94.19 198 PHE A CA 1
ATOM 1502 C C . PHE A 1 198 ? -11.008 -5.477 -4.535 1 94.19 198 PHE A C 1
ATOM 1504 O O . PHE A 1 198 ? -11.531 -5.176 -5.609 1 94.19 198 PHE A O 1
ATOM 1511 N N . VAL A 1 199 ? -10.656 -4.586 -3.617 1 90.81 199 VAL A N 1
ATOM 1512 C CA . VAL A 1 199 ? -10.805 -3.146 -3.803 1 90.81 199 VAL A CA 1
ATOM 1513 C C . VAL A 1 199 ? -9.422 -2.498 -3.926 1 90.81 199 VAL A C 1
ATOM 1515 O O . VAL A 1 199 ? -8.547 -2.734 -3.096 1 90.81 199 VAL A O 1
ATOM 1518 N N . LYS A 1 200 ? -9.234 -1.736 -4.988 1 88.81 200 LYS A N 1
ATOM 1519 C CA . LYS A 1 200 ? -8 -0.974 -5.133 1 88.81 200 LYS A CA 1
ATOM 1520 C C . LYS A 1 200 ? -7.941 0.178 -4.137 1 88.81 200 LYS A C 1
ATOM 1522 O O . LYS A 1 200 ? -8.695 1.146 -4.254 1 88.81 200 LYS A O 1
ATOM 1527 N N . ILE A 1 201 ? -7.016 0.064 -3.182 1 86.19 201 ILE A N 1
ATOM 1528 C CA . ILE A 1 201 ? -7.035 1.066 -2.123 1 86.19 201 ILE A CA 1
ATOM 1529 C C . ILE A 1 201 ? -5.91 2.072 -2.342 1 86.19 201 ILE A C 1
ATOM 1531 O O . ILE A 1 201 ? -5.91 3.154 -1.751 1 86.19 201 ILE A O 1
ATOM 1535 N N . LEU A 1 202 ? -4.926 1.665 -3.092 1 79.19 202 LEU A N 1
ATOM 1536 C CA . LEU A 1 202 ? -3.783 2.535 -3.352 1 79.19 202 LEU A CA 1
ATOM 1537 C C . LEU A 1 202 ? -3.273 2.352 -4.777 1 79.19 202 LEU A C 1
ATOM 1539 O O . LEU A 1 202 ? -3.053 1.223 -5.223 1 79.19 202 LEU A O 1
ATOM 1543 N N . GLU A 1 203 ? -3.229 3.426 -5.5 1 73.62 203 GLU A N 1
ATOM 1544 C CA . GLU A 1 203 ? -2.646 3.447 -6.836 1 73.62 203 GLU A CA 1
ATOM 1545 C C . GLU A 1 203 ? -1.311 4.184 -6.848 1 73.62 203 GLU A C 1
ATOM 1547 O O . GLU A 1 203 ? -1.188 5.266 -6.262 1 73.62 203 GLU A O 1
ATOM 1552 N N . THR A 1 204 ? -0.311 3.5 -7.352 1 63.41 204 THR A N 1
ATOM 1553 C CA . THR A 1 204 ? 0.994 4.145 -7.438 1 63.41 204 THR A CA 1
ATOM 1554 C C . THR A 1 204 ? 1.445 4.266 -8.891 1 63.41 204 THR A C 1
ATOM 1556 O O . THR A 1 204 ? 1.075 3.443 -9.734 1 63.41 204 THR A O 1
ATOM 1559 N N . HIS A 1 205 ? 1.947 5.449 -9.219 1 56.84 205 HIS A N 1
ATOM 1560 C CA . HIS A 1 205 ? 2.553 5.68 -10.531 1 56.84 205 HIS A CA 1
ATOM 1561 C C . HIS A 1 205 ? 4.039 6 -10.398 1 56.84 205 HIS A C 1
ATOM 1563 O O . HIS A 1 205 ? 4.445 6.723 -9.484 1 56.84 205 HIS A O 1
ATOM 1569 N N . VAL A 1 206 ? 4.754 5.305 -11.195 1 53.59 206 VAL A N 1
ATOM 1570 C CA . VAL A 1 206 ? 6.188 5.57 -11.234 1 53.59 206 VAL A CA 1
ATOM 1571 C C . VAL A 1 206 ? 6.527 6.398 -12.469 1 53.59 206 VAL A C 1
ATOM 1573 O O . VAL A 1 206 ? 6.109 6.066 -13.586 1 53.59 206 VAL A O 1
ATOM 1576 N N . PHE A 1 207 ? 7.051 7.664 -12.211 1 51.81 207 PHE A N 1
ATOM 1577 C CA . PHE A 1 207 ? 7.465 8.539 -13.305 1 51.81 207 PHE A CA 1
ATOM 1578 C C . PHE A 1 207 ? 8.984 8.594 -13.398 1 51.81 207 PHE A C 1
ATOM 1580 O O . PHE A 1 207 ? 9.672 8.711 -12.383 1 51.81 207 PHE A O 1
ATOM 1587 N N . GLU A 1 208 ? 9.531 8.297 -14.57 1 51.75 208 GLU A N 1
ATOM 1588 C CA . GLU A 1 208 ? 10.961 8.406 -14.844 1 51.75 208 GLU A CA 1
ATOM 1589 C C . GLU A 1 208 ? 11.234 9.461 -15.914 1 51.75 208 GLU A C 1
ATOM 1591 O O . GLU A 1 208 ? 10.43 9.641 -16.828 1 51.75 208 GLU A O 1
ATOM 1596 N N . PRO A 1 209 ? 12.344 10.328 -15.578 1 48.66 209 PRO A N 1
ATOM 1597 C CA . PRO A 1 209 ? 12.695 11.289 -16.625 1 48.66 209 PRO A CA 1
ATOM 1598 C C . PRO A 1 209 ? 13.023 10.609 -17.969 1 48.66 209 PRO A C 1
ATOM 1600 O O . PRO A 1 209 ? 13.547 9.5 -17.984 1 48.66 209 PRO A O 1
ATOM 1603 N N . THR A 1 210 ? 12.383 11.227 -19.047 1 49.12 210 THR A N 1
ATOM 1604 C CA . THR A 1 210 ? 12.758 10.742 -20.359 1 49.12 210 THR A CA 1
ATOM 1605 C C . THR A 1 210 ? 14.25 10.922 -20.609 1 49.12 210 THR A C 1
ATOM 1607 O O . THR A 1 210 ? 14.82 11.969 -20.297 1 49.12 210 THR A O 1
ATOM 1610 N N . VAL A 1 211 ? 15.078 9.953 -20.453 1 43.34 211 VAL A N 1
ATOM 1611 C CA . VAL A 1 211 ? 16.484 10.109 -20.828 1 43.34 211 VAL A CA 1
ATOM 1612 C C . VAL A 1 211 ? 16.594 11.047 -22.031 1 43.34 211 VAL A C 1
ATOM 1614 O O . VAL A 1 211 ? 15.93 10.844 -23.047 1 43.34 211 VAL A O 1
ATOM 1617 N N . ALA A 1 212 ? 17.125 12.336 -21.75 1 37.28 212 ALA A N 1
ATOM 1618 C CA . ALA A 1 212 ? 17.672 13.047 -22.906 1 37.28 212 ALA A CA 1
ATOM 1619 C C . ALA A 1 212 ? 18.797 12.242 -23.547 1 37.28 212 ALA A C 1
ATOM 1621 O O . ALA A 1 212 ? 19.578 11.578 -22.859 1 37.28 212 ALA A O 1
ATOM 1622 N N . MET B 1 1 ? 12.617 -1.049 -7.27 1 26.06 1 MET B N 1
ATOM 1623 C CA . MET B 1 1 ? 12.367 -2.471 -7.488 1 26.06 1 MET B CA 1
ATOM 1624 C C . MET B 1 1 ? 12 -3.168 -6.184 1 26.06 1 MET B C 1
ATOM 1626 O O . MET B 1 1 ? 12.633 -2.934 -5.152 1 26.06 1 MET B O 1
ATOM 1630 N N . GLY B 1 2 ? 10.797 -3.596 -6.098 1 32.41 2 GLY B N 1
ATOM 1631 C CA . GLY B 1 2 ? 10.367 -4.371 -4.945 1 32.41 2 GLY B CA 1
ATOM 1632 C C . GLY B 1 2 ? 11.18 -5.637 -4.742 1 32.41 2 GLY B C 1
ATOM 1633 O O . GLY B 1 2 ? 11.211 -6.504 -5.621 1 32.41 2 GLY B O 1
ATOM 1634 N N . LEU B 1 3 ? 12.219 -5.605 -3.996 1 33.25 3 LEU B N 1
ATOM 1635 C CA . LEU B 1 3 ? 12.906 -6.828 -3.588 1 33.25 3 LEU B CA 1
ATOM 1636 C C . LEU B 1 3 ? 12.055 -7.617 -2.598 1 33.25 3 LEU B C 1
ATOM 1638 O O . LEU B 1 3 ? 12.047 -7.316 -1.401 1 33.25 3 LEU B O 1
ATOM 1642 N N . GLY B 1 4 ? 10.875 -7.871 -2.791 1 30.66 4 GLY B N 1
ATOM 1643 C CA . GLY B 1 4 ? 10.047 -8.656 -1.887 1 30.66 4 GLY B CA 1
ATOM 1644 C C . GLY B 1 4 ? 10.812 -9.758 -1.177 1 30.66 4 GLY B C 1
ATOM 1645 O O . GLY B 1 4 ? 12.008 -9.953 -1.431 1 30.66 4 GLY B O 1
ATOM 1646 N N . SER B 1 5 ? 10.102 -10.68 -0.302 1 30.75 5 SER B N 1
ATOM 1647 C CA . SER B 1 5 ? 10.539 -11.648 0.697 1 30.75 5 SER B CA 1
ATOM 1648 C C . SER B 1 5 ? 11.391 -12.742 0.069 1 30.75 5 SER B C 1
ATOM 1650 O O . SER B 1 5 ? 11.336 -13.898 0.489 1 30.75 5 SER B O 1
ATOM 1652 N N . PHE B 1 6 ? 11.828 -12.758 -1.052 1 29.81 6 PHE B N 1
ATOM 1653 C CA . PHE B 1 6 ? 12.562 -13.914 -1.547 1 29.81 6 PHE B CA 1
ATOM 1654 C C . PHE B 1 6 ? 13.781 -14.195 -0.671 1 29.81 6 PHE B C 1
ATOM 1656 O O . PHE B 1 6 ? 14.172 -13.359 0.141 1 29.81 6 PHE B O 1
ATOM 1663 N N . LYS B 1 7 ? 14.336 -15.461 -0.882 1 31.3 7 LYS B N 1
ATOM 1664 C CA . LYS B 1 7 ? 15.641 -15.758 -0.305 1 31.3 7 LYS B CA 1
ATOM 1665 C C . LYS B 1 7 ? 16.547 -14.539 -0.35 1 31.3 7 LYS B C 1
ATOM 1667 O O . LYS B 1 7 ? 16.438 -13.695 -1.245 1 31.3 7 LYS B O 1
ATOM 1672 N N . GLN B 1 8 ? 17.25 -14.398 0.736 1 35.69 8 GLN B N 1
ATOM 1673 C CA . GLN B 1 8 ? 18.234 -13.344 0.939 1 35.69 8 GLN B CA 1
ATOM 1674 C C . GLN B 1 8 ? 19.078 -13.125 -0.318 1 35.69 8 GLN B C 1
ATOM 1676 O O . GLN B 1 8 ? 19.688 -14.062 -0.836 1 35.69 8 GLN B O 1
ATOM 1681 N N . PRO B 1 9 ? 18.625 -12.156 -1.178 1 37.53 9 PRO B N 1
ATOM 1682 C CA . PRO B 1 9 ? 19.641 -11.961 -2.223 1 37.53 9 PRO B CA 1
ATOM 1683 C C . PRO B 1 9 ? 21.062 -12.164 -1.714 1 37.53 9 PRO B C 1
ATOM 1685 O O . PRO B 1 9 ? 21.359 -11.875 -0.552 1 37.53 9 PRO B O 1
ATOM 1688 N N . THR B 1 10 ? 21.75 -13.086 -2.287 1 43.16 10 THR B N 1
ATOM 1689 C CA . THR B 1 10 ? 23.172 -13.195 -1.986 1 43.16 10 THR B CA 1
ATOM 1690 C C . THR B 1 10 ? 23.922 -11.953 -2.453 1 43.16 10 THR B C 1
ATOM 1692 O O . THR B 1 10 ? 23.359 -11.109 -3.152 1 43.16 10 THR B O 1
ATOM 1695 N N . THR B 1 11 ? 25.141 -11.875 -1.88 1 43.94 11 THR B N 1
ATOM 1696 C CA . THR B 1 11 ? 26.016 -10.805 -2.344 1 43.94 11 THR B CA 1
ATOM 1697 C C . THR B 1 11 ? 26.125 -10.82 -3.865 1 43.94 11 THR B C 1
ATOM 1699 O O . THR B 1 11 ? 26.156 -9.766 -4.5 1 43.94 11 THR B O 1
ATOM 1702 N N . ASP B 1 12 ? 26.062 -11.992 -4.355 1 44.66 12 ASP B N 1
ATOM 1703 C CA . ASP B 1 12 ? 26.172 -12.102 -5.805 1 44.66 12 ASP B CA 1
ATOM 1704 C C . ASP B 1 12 ? 24.891 -11.633 -6.488 1 44.66 12 ASP B C 1
ATOM 1706 O O . ASP B 1 12 ? 24.938 -10.984 -7.531 1 44.66 12 ASP B O 1
ATOM 1710 N N . ASP B 1 13 ? 23.797 -11.984 -5.875 1 45.88 13 ASP B N 1
ATOM 1711 C CA . ASP B 1 13 ? 22.531 -11.492 -6.402 1 45.88 13 ASP B CA 1
ATOM 1712 C C . ASP B 1 13 ? 22.5 -9.961 -6.387 1 45.88 13 ASP B C 1
ATOM 1714 O O . ASP B 1 13 ? 22.047 -9.344 -7.352 1 45.88 13 ASP B O 1
ATOM 1718 N N . LEU B 1 14 ? 22.906 -9.516 -5.238 1 47.44 14 LEU B N 1
ATOM 1719 C CA . LEU B 1 14 ? 22.984 -8.062 -5.109 1 47.44 14 LEU B CA 1
ATOM 1720 C C . LEU B 1 14 ? 23.906 -7.469 -6.16 1 47.44 14 LEU B C 1
ATOM 1722 O O . LEU B 1 14 ? 23.625 -6.414 -6.73 1 47.44 14 LEU B O 1
ATOM 1726 N N . LYS B 1 15 ? 24.969 -8.227 -6.406 1 47.12 15 LYS B N 1
ATOM 1727 C CA . LYS B 1 15 ? 25.922 -7.766 -7.414 1 47.12 15 LYS B CA 1
ATOM 1728 C C . LYS B 1 15 ? 25.281 -7.758 -8.805 1 47.12 15 LYS B C 1
ATOM 1730 O O . LYS B 1 15 ? 25.516 -6.832 -9.586 1 47.12 15 LYS B O 1
ATOM 1735 N N . ILE B 1 16 ? 24.516 -8.75 -8.992 1 45.81 16 ILE B N 1
ATOM 1736 C CA . ILE B 1 16 ? 23.859 -8.812 -10.289 1 45.81 16 ILE B CA 1
ATOM 1737 C C . ILE B 1 16 ? 22.812 -7.707 -10.391 1 45.81 16 ILE B C 1
ATOM 1739 O O . ILE B 1 16 ? 22.719 -7.02 -11.414 1 45.81 16 ILE B O 1
ATOM 1743 N N . ILE B 1 17 ? 22.094 -7.66 -9.266 1 47.62 17 ILE B N 1
ATOM 1744 C CA . ILE B 1 17 ? 21.109 -6.59 -9.25 1 47.62 17 ILE B CA 1
ATOM 1745 C C . ILE B 1 17 ? 21.797 -5.238 -9.352 1 47.62 17 ILE B C 1
ATOM 1747 O O . ILE B 1 17 ? 21.391 -4.379 -10.141 1 47.62 17 ILE B O 1
ATOM 1751 N N . GLU B 1 18 ? 22.859 -5.184 -8.609 1 49.28 18 GLU B N 1
ATOM 1752 C CA . GLU B 1 18 ? 23.625 -3.947 -8.648 1 49.28 18 GLU B CA 1
ATOM 1753 C C . GLU B 1 18 ? 24.234 -3.717 -10.031 1 49.28 18 GLU B C 1
ATOM 1755 O O . GLU B 1 18 ? 24.234 -2.59 -10.531 1 49.28 18 GLU B O 1
ATOM 1760 N N . ALA B 1 19 ? 24.75 -4.766 -10.562 1 47.28 19 ALA B N 1
ATOM 1761 C CA . ALA B 1 19 ? 25.312 -4.652 -11.906 1 47.28 19 ALA B CA 1
ATOM 1762 C C . ALA B 1 19 ? 24.25 -4.25 -12.922 1 47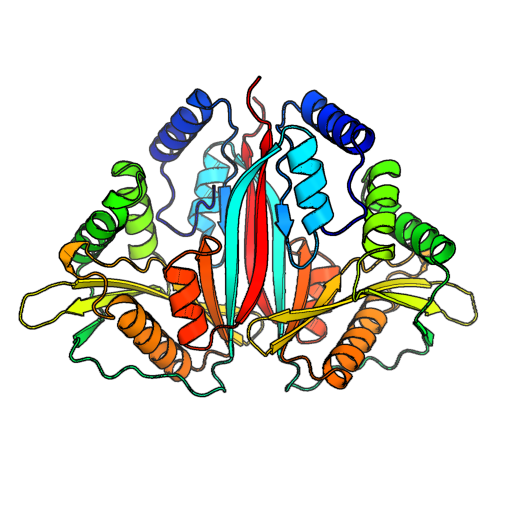.28 19 ALA B C 1
ATOM 1764 O O . ALA B 1 19 ? 24.5 -3.422 -13.797 1 47.28 19 ALA B O 1
ATOM 1765 N N . LEU B 1 20 ? 23.156 -4.785 -12.742 1 41.78 20 LEU B N 1
ATOM 1766 C CA . LEU B 1 20 ? 22.062 -4.449 -13.648 1 41.78 20 LEU B CA 1
ATOM 1767 C C . LEU B 1 20 ? 21.594 -3.016 -13.422 1 41.78 20 LEU B C 1
ATOM 1769 O O . LEU B 1 20 ? 21.344 -2.283 -14.383 1 41.78 20 LEU B O 1
ATOM 1773 N N . TYR B 1 21 ? 21.578 -2.764 -12.227 1 42.12 21 TYR B N 1
ATOM 1774 C CA . TYR B 1 21 ? 21.203 -1.387 -11.922 1 42.12 21 TYR B CA 1
ATOM 1775 C C . TYR B 1 21 ? 22.297 -0.42 -12.336 1 42.12 21 TYR B C 1
ATOM 1777 O O . TYR B 1 21 ? 22.016 0.665 -12.852 1 42.12 21 TYR B O 1
ATOM 1785 N N . LYS B 1 22 ? 23.531 -0.803 -12.062 1 44.41 22 LYS B N 1
ATOM 1786 C CA . LYS B 1 22 ? 24.672 -0.005 -12.5 1 44.41 22 LYS B CA 1
ATOM 1787 C C . LYS B 1 22 ? 24.656 0.193 -14.016 1 44.41 22 LYS B C 1
ATOM 1789 O O . LYS B 1 22 ? 24.906 1.296 -14.508 1 44.41 22 LYS B O 1
ATOM 1794 N N . ASP B 1 23 ? 24.469 -0.796 -14.648 1 41.81 23 ASP B N 1
ATOM 1795 C CA . ASP B 1 23 ? 24.422 -0.688 -16.109 1 41.81 23 ASP B CA 1
ATOM 1796 C C . ASP B 1 23 ? 23.297 0.253 -16.547 1 41.81 23 ASP B C 1
ATOM 1798 O O . ASP B 1 23 ? 23.422 0.907 -17.594 1 41.81 23 ASP B O 1
ATOM 1802 N N . LEU B 1 24 ? 22.344 0.357 -15.664 1 35.09 24 LEU B N 1
ATOM 1803 C CA . LEU B 1 24 ? 21.203 1.225 -15.961 1 35.09 24 LEU B CA 1
ATOM 1804 C C . LEU B 1 24 ? 21.359 2.578 -15.281 1 35.09 24 LEU B C 1
ATOM 1806 O O . LEU B 1 24 ? 20.516 3.463 -15.445 1 35.09 24 LEU B O 1
ATOM 1810 N N . GLY B 1 25 ? 22.531 2.723 -14.695 1 37.19 25 GLY B N 1
ATOM 1811 C CA . GLY B 1 25 ? 22.828 3.955 -13.977 1 37.19 25 GLY B CA 1
ATOM 1812 C C . GLY B 1 25 ? 21.906 4.184 -12.797 1 37.19 25 GLY B C 1
ATOM 1813 O O . GLY B 1 25 ? 21.688 5.324 -12.383 1 37.19 25 GLY B O 1
ATOM 1814 N N . LEU B 1 26 ? 21.141 3.197 -12.352 1 36.41 26 LEU B N 1
ATOM 1815 C CA . LEU B 1 26 ? 20.188 3.307 -11.258 1 36.41 26 LEU B CA 1
ATOM 1816 C C . LEU B 1 26 ? 20.766 2.734 -9.969 1 36.41 26 LEU B C 1
ATOM 1818 O O . LEU B 1 26 ? 21.625 1.851 -10.016 1 36.41 26 LEU B O 1
ATOM 1822 N N . LYS B 1 27 ? 20.609 3.436 -8.93 1 41.88 27 LYS B N 1
ATOM 1823 C CA . LYS B 1 27 ? 20.844 2.836 -7.617 1 41.88 27 LYS B CA 1
ATOM 1824 C C . LYS B 1 27 ? 19.719 1.87 -7.246 1 41.88 27 LYS B C 1
ATOM 1826 O O . LYS B 1 27 ? 18.531 2.209 -7.352 1 41.88 27 LYS B O 1
ATOM 1831 N N . PRO B 1 28 ? 20.078 0.667 -7.016 1 40.28 28 PRO B N 1
ATOM 1832 C CA . PRO B 1 28 ? 19.031 -0.309 -6.715 1 40.28 28 PRO B CA 1
ATOM 1833 C C . PRO B 1 28 ? 18.188 0.085 -5.5 1 40.28 28 PRO B C 1
ATOM 1835 O O . PRO B 1 28 ? 18.734 0.609 -4.52 1 40.28 28 PRO B O 1
ATOM 1838 N N . GLN B 1 29 ? 16.984 0.587 -5.586 1 41.84 29 GLN B N 1
ATOM 1839 C CA . GLN B 1 29 ? 16.062 0.768 -4.469 1 41.84 29 GLN B CA 1
ATOM 1840 C C . GLN B 1 29 ? 15.156 -0.45 -4.301 1 41.84 29 GLN B C 1
ATOM 1842 O O . GLN B 1 29 ? 14.648 -0.993 -5.281 1 41.84 29 GLN B O 1
ATOM 1847 N N . PHE B 1 30 ? 15.477 -1.118 -3.203 1 41.5 30 PHE B N 1
ATOM 1848 C CA . PHE B 1 30 ? 14.672 -2.305 -2.924 1 41.5 30 PHE B CA 1
ATOM 1849 C C . PHE B 1 30 ? 13.469 -1.954 -2.061 1 41.5 30 PHE B C 1
ATOM 1851 O O . PHE B 1 30 ? 13.602 -1.254 -1.055 1 41.5 30 PHE B O 1
ATOM 1858 N N . ASP B 1 31 ? 12.367 -1.843 -2.633 1 39.81 31 ASP B N 1
ATOM 1859 C CA . ASP B 1 31 ? 11.148 -1.827 -1.838 1 39.81 31 ASP B CA 1
ATOM 1860 C C . ASP B 1 31 ? 10.828 -3.217 -1.288 1 39.81 31 ASP B C 1
ATOM 1862 O O . ASP B 1 31 ? 10.539 -4.141 -2.051 1 39.81 31 ASP B O 1
ATOM 1866 N N . VAL B 1 32 ? 11.438 -3.414 -0.135 1 38.75 32 VAL B N 1
ATOM 1867 C CA . VAL B 1 32 ? 11.133 -4.695 0.498 1 38.75 32 VAL B CA 1
ATOM 1868 C C . VAL B 1 32 ? 9.82 -4.594 1.267 1 38.75 32 VAL B C 1
ATOM 1870 O O . VAL B 1 32 ? 9.672 -3.754 2.16 1 38.75 32 VAL B O 1
ATOM 1873 N N . SER B 1 33 ? 8.828 -4.645 0.654 1 41.56 33 SER B N 1
ATOM 1874 C CA . SER B 1 33 ? 7.59 -4.742 1.425 1 41.56 33 SER B CA 1
ATOM 1875 C C . SER B 1 33 ? 7.656 -5.887 2.43 1 41.56 33 SER B C 1
ATOM 1877 O O . SER B 1 33 ? 8.109 -6.984 2.102 1 41.56 33 SER B O 1
ATOM 1879 N N . LEU B 1 34 ? 8.07 -5.59 3.779 1 37.97 34 LEU B N 1
ATOM 1880 C CA . LEU B 1 34 ? 8.469 -6.336 4.965 1 37.97 34 LEU B CA 1
ATOM 1881 C C . LEU B 1 34 ? 7.57 -7.547 5.176 1 37.97 34 LEU B C 1
ATOM 1883 O O . LEU B 1 34 ? 7.816 -8.359 6.074 1 37.97 34 LEU B O 1
ATOM 1887 N N . PRO B 1 35 ? 6.422 -7.945 5.367 1 35.62 35 PRO B N 1
ATOM 1888 C CA . PRO B 1 35 ? 6.512 -8.602 6.672 1 35.62 35 PRO B CA 1
ATOM 1889 C C . PRO B 1 35 ? 7.91 -9.141 6.965 1 35.62 35 PRO B C 1
ATOM 1891 O O . PRO B 1 35 ? 8.438 -8.945 8.062 1 35.62 35 PRO B O 1
ATOM 1894 N N . ASP B 1 36 ? 8.375 -10.312 6.555 1 36.53 36 ASP B N 1
ATOM 1895 C CA . ASP B 1 36 ? 9.398 -11.188 7.129 1 36.53 36 ASP B CA 1
ATOM 1896 C C . ASP B 1 36 ? 10.758 -10.938 6.488 1 36.53 36 ASP B C 1
ATOM 1898 O O . ASP B 1 36 ? 11.68 -11.742 6.637 1 36.53 36 ASP B O 1
ATOM 1902 N N . ASN B 1 37 ? 11 -9.883 5.914 1 43.03 37 ASN B N 1
ATOM 1903 C CA . ASN B 1 37 ? 12.195 -10.117 5.117 1 43.03 37 ASN B CA 1
ATOM 1904 C C . ASN B 1 37 ? 13.453 -9.625 5.84 1 43.03 37 ASN B C 1
ATOM 1906 O O . ASN B 1 37 ? 14.133 -8.719 5.355 1 43.03 37 ASN B O 1
ATOM 1910 N N . GLU B 1 38 ? 13.266 -9.82 7.023 1 43.75 38 GLU B N 1
ATOM 1911 C CA . GLU B 1 38 ? 14.445 -9.484 7.816 1 43.75 38 GLU B CA 1
ATOM 1912 C C . GLU B 1 38 ? 15.727 -9.906 7.105 1 43.75 38 GLU B C 1
ATOM 1914 O O . GLU B 1 38 ? 16.719 -9.188 7.129 1 43.75 38 GLU B O 1
ATOM 1919 N N . GLU B 1 39 ? 15.445 -11.008 6.445 1 40.12 39 GLU B N 1
ATOM 1920 C CA . GLU B 1 39 ? 16.672 -11.523 5.824 1 40.12 39 GLU B CA 1
ATOM 1921 C C . GLU B 1 39 ? 17.109 -10.641 4.66 1 40.12 39 GLU B C 1
ATOM 1923 O O . GLU B 1 39 ? 18.297 -10.375 4.492 1 40.12 39 GLU B O 1
ATOM 1928 N N . THR B 1 40 ? 16.156 -10.266 3.91 1 46.72 40 THR B N 1
ATOM 1929 C CA . THR B 1 40 ? 16.5 -9.383 2.801 1 46.72 40 THR B CA 1
ATOM 1930 C C . THR B 1 40 ? 17.078 -8.07 3.316 1 46.72 40 THR B C 1
ATOM 1932 O O . THR B 1 40 ? 18.062 -7.562 2.771 1 46.72 40 THR B O 1
ATOM 1935 N N . VAL B 1 41 ? 16.453 -7.664 4.371 1 48.81 41 VAL B N 1
ATOM 1936 C CA . VAL B 1 41 ? 16.953 -6.449 5.004 1 48.81 41 VAL B CA 1
ATOM 1937 C C . VAL B 1 41 ? 18.391 -6.652 5.449 1 48.81 41 VAL B C 1
ATOM 1939 O O . VAL B 1 41 ? 19.25 -5.809 5.191 1 48.81 41 VAL B O 1
ATOM 1942 N N . THR B 1 42 ? 18.5 -7.801 6.059 1 46.62 42 THR B N 1
ATOM 1943 C CA . THR B 1 42 ? 19.844 -8.102 6.551 1 46.62 42 THR B CA 1
ATOM 1944 C C . THR B 1 42 ? 20.844 -8.195 5.398 1 46.62 42 THR B C 1
ATOM 1946 O O . THR B 1 42 ? 21.969 -7.707 5.504 1 46.62 42 THR B O 1
ATOM 1949 N N . LEU B 1 43 ? 20.406 -8.828 4.375 1 46.25 43 LEU B N 1
ATOM 1950 C CA . LEU B 1 43 ? 21.281 -8.977 3.217 1 46.25 43 LEU B CA 1
ATOM 1951 C C . LEU B 1 43 ? 21.641 -7.613 2.629 1 46.25 43 LEU B C 1
ATOM 1953 O O . LEU B 1 43 ? 22.797 -7.359 2.311 1 46.25 43 LEU B O 1
ATOM 1957 N N . LEU B 1 44 ? 20.625 -6.852 2.521 1 49.59 44 LEU B N 1
ATOM 1958 C CA . LEU B 1 44 ? 20.891 -5.547 1.925 1 49.59 44 LEU B CA 1
ATOM 1959 C C . LEU B 1 44 ? 21.797 -4.707 2.822 1 49.59 44 LEU B C 1
ATOM 1961 O O . LEU B 1 44 ? 22.719 -4.059 2.34 1 49.59 44 LEU B O 1
ATOM 1965 N N . MET B 1 45 ? 21.453 -4.852 4.035 1 50.81 45 MET B N 1
ATOM 1966 C CA . MET B 1 45 ? 22.281 -4.125 4.992 1 50.81 45 MET B CA 1
ATOM 1967 C C . MET B 1 45 ? 23.703 -4.645 4.98 1 50.81 45 MET B C 1
ATOM 1969 O O . MET B 1 45 ? 24.656 -3.863 5.078 1 50.81 45 MET B O 1
ATOM 1973 N N . GLY B 1 46 ? 23.766 -5.859 4.832 1 50.34 46 GLY B N 1
ATOM 1974 C CA . GLY B 1 46 ? 25.094 -6.465 4.766 1 50.34 46 GLY B CA 1
ATOM 1975 C C . GLY B 1 46 ? 25.828 -6.145 3.479 1 50.34 46 GLY B C 1
ATOM 1976 O O . GLY B 1 46 ? 27.062 -6.254 3.418 1 50.34 46 GLY B O 1
ATOM 1977 N N . SER B 1 47 ? 25.078 -5.781 2.516 1 46.88 47 SER B N 1
ATOM 1978 C CA . SER B 1 47 ? 25.672 -5.5 1.217 1 46.88 47 SER B CA 1
ATOM 1979 C C . SER B 1 47 ? 25.859 -4.004 1.001 1 46.88 47 SER B C 1
ATOM 1981 O O . SER B 1 47 ? 25.938 -3.539 -0.139 1 46.88 47 SER B O 1
ATOM 1983 N N . GLY B 1 48 ? 25.844 -3.299 2.033 1 49.38 48 GLY B N 1
ATOM 1984 C CA . GLY B 1 48 ? 26.172 -1.886 1.944 1 49.38 48 GLY B CA 1
ATOM 1985 C C . GLY B 1 48 ? 24.969 -1.004 1.727 1 49.38 48 GLY B C 1
ATOM 1986 O O . GLY B 1 48 ? 25.094 0.155 1.327 1 49.38 48 GLY B O 1
ATOM 1987 N N . TYR B 1 49 ? 23.844 -1.714 1.896 1 54.38 49 TYR B N 1
ATOM 1988 C CA . TYR B 1 49 ? 22.656 -0.878 1.808 1 54.38 49 TYR B CA 1
ATOM 1989 C C . TYR B 1 49 ? 22.172 -0.465 3.193 1 54.38 49 TYR B C 1
ATOM 1991 O O . TYR B 1 49 ? 22.359 -1.198 4.168 1 54.38 49 TYR B O 1
ATOM 1999 N N . VAL B 1 50 ? 21.766 0.771 3.354 1 54.66 50 VAL B N 1
ATOM 2000 C CA . VAL B 1 50 ? 21.203 1.255 4.613 1 54.66 50 VAL B CA 1
ATOM 2001 C C . VAL B 1 50 ? 19.703 1.486 4.461 1 54.66 50 VAL B C 1
ATOM 2003 O O . VAL B 1 50 ? 19.25 1.964 3.418 1 54.66 50 VAL B O 1
ATOM 2006 N N . ASN B 1 51 ? 18.984 0.94 5.512 1 56.81 51 ASN B N 1
ATOM 2007 C CA . ASN B 1 51 ? 17.547 1.197 5.574 1 56.81 51 ASN B CA 1
ATOM 2008 C C . ASN B 1 51 ? 17.266 2.668 5.855 1 56.81 51 ASN B C 1
ATOM 2010 O O . ASN B 1 51 ? 17.641 3.191 6.902 1 56.81 51 ASN B O 1
ATOM 2014 N N . THR B 1 52 ? 16.781 3.35 4.906 1 54.72 52 THR B N 1
ATOM 2015 C CA . THR B 1 52 ? 16.562 4.781 5.062 1 54.72 52 THR B CA 1
ATOM 2016 C C . THR B 1 52 ? 15.117 5.059 5.484 1 54.72 52 THR B C 1
ATOM 2018 O O . THR B 1 52 ? 14.703 6.215 5.586 1 54.72 52 THR B O 1
ATOM 2021 N N . GLY B 1 53 ? 14.438 4.07 5.809 1 61.94 53 GLY B N 1
ATOM 2022 C CA . GLY B 1 53 ? 13.07 4.227 6.277 1 61.94 53 GLY B CA 1
ATOM 2023 C C . GLY B 1 53 ? 12.039 3.639 5.324 1 61.94 53 GLY B C 1
ATOM 2024 O O . GLY B 1 53 ? 12.367 2.789 4.496 1 61.94 53 GLY B O 1
ATOM 2025 N N . GLY B 1 54 ? 10.781 3.73 5.602 1 64.88 54 GLY B N 1
ATOM 2026 C CA . GLY B 1 54 ? 9.711 3.232 4.754 1 64.88 54 GLY B CA 1
ATOM 2027 C C . GLY B 1 54 ? 8.352 3.812 5.105 1 64.88 54 GLY B C 1
ATOM 2028 O O . GLY B 1 54 ? 8.219 4.57 6.07 1 64.88 54 GLY B O 1
ATOM 2029 N N . ILE B 1 55 ? 7.5 3.73 4.133 1 72.38 55 ILE B N 1
ATOM 2030 C CA . ILE B 1 55 ? 6.113 4.152 4.305 1 72.38 55 ILE B CA 1
ATOM 2031 C C . ILE B 1 55 ? 5.207 2.928 4.379 1 72.38 55 ILE B C 1
ATOM 2033 O O . ILE B 1 55 ? 5.254 2.057 3.508 1 72.38 55 ILE B O 1
ATOM 2037 N N . ASP B 1 56 ? 4.492 2.9 5.496 1 80.38 56 ASP B N 1
ATOM 2038 C CA . ASP B 1 56 ? 3.564 1.79 5.688 1 80.38 56 ASP B CA 1
ATOM 2039 C C . ASP B 1 56 ? 2.143 2.189 5.297 1 80.38 56 ASP B C 1
ATOM 2041 O O . ASP B 1 56 ? 1.766 3.357 5.414 1 80.38 56 ASP B O 1
ATOM 2045 N N . THR B 1 57 ? 1.416 1.204 4.727 1 83.19 57 THR B N 1
ATOM 2046 C CA . THR B 1 57 ? 0.013 1.41 4.387 1 83.19 57 THR B CA 1
ATOM 2047 C C . THR B 1 57 ? -0.897 0.85 5.477 1 83.19 57 THR B C 1
ATOM 2049 O O . THR B 1 57 ? -0.729 -0.294 5.906 1 83.19 57 THR B O 1
ATOM 2052 N N . PHE B 1 58 ? -1.825 1.666 5.945 1 89 58 PHE B N 1
ATOM 2053 C CA . PHE B 1 58 ? -2.771 1.301 6.992 1 89 58 PHE B CA 1
ATOM 2054 C C . PHE B 1 58 ? -4.203 1.358 6.477 1 89 58 PHE B C 1
ATOM 2056 O O . PHE B 1 58 ? -4.562 2.27 5.727 1 89 58 PHE B O 1
ATOM 2063 N N . VAL B 1 59 ? -5.035 0.331 6.887 1 93.19 59 VAL B N 1
ATOM 2064 C CA . VAL B 1 59 ? -6.438 0.281 6.48 1 93.19 59 VAL B CA 1
ATOM 2065 C C . VAL B 1 59 ? -7.324 0.125 7.715 1 93.19 59 VAL B C 1
ATOM 2067 O O . VAL B 1 59 ? -6.98 -0.604 8.648 1 93.19 59 VAL B O 1
ATOM 2070 N N . HIS B 1 60 ? -8.328 0.862 7.789 1 93.62 60 HIS B N 1
ATOM 2071 C CA . HIS B 1 60 ? -9.398 0.699 8.773 1 93.62 60 HIS B CA 1
ATOM 2072 C C . HIS B 1 60 ? -10.695 0.26 8.109 1 93.62 60 HIS B C 1
ATOM 2074 O O . HIS B 1 60 ? -11.164 0.904 7.164 1 93.62 60 HIS B O 1
ATOM 2080 N N . ASP B 1 61 ? -11.203 -0.897 8.5 1 88.62 61 ASP B N 1
ATOM 2081 C CA . ASP B 1 61 ? -12.547 -1.308 8.094 1 88.62 61 ASP B CA 1
ATOM 2082 C C . ASP B 1 61 ? -13.609 -0.474 8.805 1 88.62 61 ASP B C 1
ATOM 2084 O O . ASP B 1 61 ? -13.805 -0.599 10.016 1 88.62 61 ASP B O 1
ATOM 2088 N N . LEU B 1 62 ? -14.391 0.309 8.086 1 93.5 62 LEU B N 1
ATOM 2089 C CA . LEU B 1 62 ? -15.281 1.298 8.688 1 93.5 62 LEU B CA 1
ATOM 2090 C C . LEU B 1 62 ? -16.547 0.642 9.203 1 93.5 62 LEU B C 1
ATOM 2092 O O . LEU B 1 62 ? -17.406 1.311 9.797 1 93.5 62 LEU B O 1
ATOM 2096 N N . LYS B 1 63 ? -16.656 -0.616 9.023 1 88.5 63 LYS B N 1
ATOM 2097 C CA . LYS B 1 63 ? -17.719 -1.37 9.672 1 88.5 63 LYS B CA 1
ATOM 2098 C C . LYS B 1 63 ? -17.375 -1.658 11.133 1 88.5 63 LYS B C 1
ATOM 2100 O O . LYS B 1 63 ? -18.25 -2.014 11.93 1 88.5 63 LYS B O 1
ATOM 2105 N N . ARG B 1 64 ? -16.125 -1.563 11.516 1 87.12 64 ARG B N 1
ATOM 2106 C CA . ARG B 1 64 ? -15.68 -1.756 12.891 1 87.12 64 ARG B CA 1
ATOM 2107 C C . ARG B 1 64 ? -15.875 -0.489 13.711 1 87.12 64 ARG B C 1
ATOM 2109 O O . ARG B 1 64 ? -15.953 0.611 13.164 1 87.12 64 ARG B O 1
ATOM 2116 N N . PRO B 1 65 ? -15.938 -0.679 15 1 87.19 65 PRO B N 1
ATOM 2117 C CA . PRO B 1 65 ? -16.094 0.505 15.844 1 87.19 65 PRO B CA 1
ATOM 2118 C C . PRO B 1 65 ? -14.898 1.449 15.766 1 87.19 65 PRO B C 1
ATOM 2120 O O . PRO B 1 65 ? -13.758 0.997 15.625 1 87.19 65 PRO B O 1
ATOM 2123 N N . ILE B 1 66 ? -15.242 2.695 15.797 1 87.56 66 ILE B N 1
ATOM 2124 C CA . ILE B 1 66 ? -14.211 3.73 15.797 1 87.56 66 ILE B CA 1
ATOM 2125 C C . ILE B 1 66 ? -13.898 4.145 17.234 1 87.56 66 ILE B C 1
ATOM 2127 O O . ILE B 1 66 ? -14.797 4.488 18 1 87.56 66 ILE B O 1
ATOM 2131 N N . ALA B 1 67 ? -12.648 4.02 17.531 1 77.88 67 ALA B N 1
ATOM 2132 C CA . ALA B 1 67 ? -12.219 4.473 18.859 1 77.88 67 ALA B CA 1
ATOM 2133 C C . ALA B 1 67 ? -12.258 5.992 18.953 1 77.88 67 ALA B C 1
ATOM 2135 O O . ALA B 1 67 ? -11.867 6.691 18.016 1 77.88 67 ALA B O 1
ATOM 2136 N N . THR B 1 68 ? -13.07 6.492 19.875 1 69.75 68 THR B N 1
ATOM 2137 C CA . THR B 1 68 ? -13.141 7.938 20.047 1 69.75 68 THR B CA 1
ATOM 2138 C C . THR B 1 68 ? -12.383 8.367 21.312 1 69.75 68 THR B C 1
ATOM 2140 O O . THR B 1 68 ? -12.289 7.602 22.281 1 69.75 68 THR B O 1
ATOM 2143 N N . ASN B 1 69 ? -11.445 9.203 21.109 1 63.81 69 ASN B N 1
ATOM 2144 C CA . ASN B 1 69 ? -10.891 9.875 22.281 1 63.81 69 ASN B CA 1
ATOM 2145 C C . ASN B 1 69 ? -11.516 11.258 22.484 1 63.81 69 ASN B C 1
ATOM 2147 O O . ASN B 1 69 ? -11.195 12.195 21.75 1 63.81 69 ASN B O 1
ATOM 2151 N N . PRO B 1 70 ? -12.477 11.367 23.375 1 61.12 70 PRO B N 1
ATOM 2152 C CA . PRO B 1 70 ? -13.25 12.594 23.578 1 61.12 70 PRO B CA 1
ATOM 2153 C C . PRO B 1 70 ? -12.391 13.758 24.062 1 61.12 70 PRO B C 1
ATOM 2155 O O . PRO B 1 70 ? -11.797 13.672 25.141 1 61.12 70 PRO B O 1
ATOM 2158 N N . ARG B 1 71 ? -11.461 14.141 23.406 1 66.81 71 ARG B N 1
ATOM 2159 C CA . ARG B 1 71 ? -10.859 15.359 23.922 1 66.81 71 ARG B CA 1
ATOM 2160 C C . ARG B 1 71 ? -11.531 16.594 23.344 1 66.81 71 ARG B C 1
ATOM 2162 O O . ARG B 1 71 ? -12.203 16.516 22.312 1 66.81 71 ARG B O 1
ATOM 2169 N N . SER B 1 72 ? -11.484 17.688 24.156 1 70.25 72 SER B N 1
ATOM 2170 C CA . SER B 1 72 ? -12.164 18.969 23.969 1 70.25 72 SER B CA 1
ATOM 2171 C C . SER B 1 72 ? -11.562 19.766 22.812 1 70.25 72 SER B C 1
ATOM 2173 O O . SER B 1 72 ? -11.039 20.859 23.016 1 70.25 72 SER B O 1
ATOM 2175 N N . PHE B 1 73 ? -11.281 19.125 21.656 1 88.06 73 PHE B N 1
ATOM 2176 C CA . PHE B 1 73 ? -10.891 19.891 20.484 1 88.06 73 PHE B CA 1
ATOM 2177 C C . PHE B 1 73 ? -12.086 20.094 19.547 1 88.06 73 PHE B C 1
ATOM 2179 O O . PHE B 1 73 ? -12.961 19.234 19.453 1 88.06 73 PHE B O 1
ATOM 2186 N N . SER B 1 74 ? -12.266 21.297 19.125 1 92.75 74 SER B N 1
ATOM 2187 C CA . SER B 1 74 ? -13.18 21.484 18 1 92.75 74 SER B CA 1
ATOM 2188 C C . SER B 1 74 ? -12.5 21.172 16.672 1 92.75 74 SER B C 1
ATOM 2190 O O . SER B 1 74 ? -11.391 21.625 16.406 1 92.75 74 SER B O 1
ATOM 2192 N N . ILE B 1 75 ? -13.102 20.281 15.906 1 95.38 75 ILE B N 1
ATOM 2193 C CA . ILE B 1 75 ? -12.602 19.969 14.57 1 95.38 75 ILE B CA 1
ATOM 2194 C C . ILE B 1 75 ? -13.641 20.375 13.523 1 95.38 75 ILE B C 1
ATOM 2196 O O . ILE B 1 75 ? -14.75 19.844 13.508 1 95.38 75 ILE B O 1
ATOM 2200 N N . ASP B 1 76 ? -13.219 21.25 12.648 1 94.75 76 ASP B N 1
ATOM 2201 C CA . ASP B 1 76 ? -14.164 21.797 11.672 1 94.75 76 ASP B CA 1
ATOM 2202 C C . ASP B 1 76 ? -13.562 21.781 10.266 1 94.75 76 ASP B C 1
ATOM 2204 O O . ASP B 1 76 ? -12.352 21.984 10.102 1 94.75 76 ASP B O 1
ATOM 2208 N N . ARG B 1 77 ? -14.469 21.625 9.383 1 96.19 77 ARG B N 1
ATOM 2209 C CA . ARG B 1 77 ? -14.055 21.828 7.996 1 96.19 77 ARG B CA 1
ATOM 2210 C C . ARG B 1 77 ? -13.719 23.297 7.738 1 96.19 77 ARG B C 1
ATOM 2212 O O . ARG B 1 77 ? -14.398 24.203 8.242 1 96.19 77 ARG B O 1
ATOM 2219 N N . THR B 1 78 ? -12.672 23.547 6.953 1 96.31 78 THR B N 1
ATOM 2220 C CA . THR B 1 78 ? -12.273 24.922 6.664 1 96.31 78 THR B CA 1
ATOM 2221 C C . THR B 1 78 ? -12.211 25.156 5.16 1 96.31 78 THR B C 1
ATOM 2223 O O . THR B 1 78 ? -11.883 24.25 4.395 1 96.31 78 THR B O 1
ATOM 2226 N N . THR B 1 79 ? -12.578 26.375 4.754 1 93.56 79 THR B N 1
ATOM 2227 C CA . THR B 1 79 ? -12.391 26.828 3.379 1 93.56 79 THR B CA 1
ATOM 2228 C C . THR B 1 79 ? -11.289 27.875 3.295 1 93.56 79 THR B C 1
ATOM 2230 O O . THR B 1 79 ? -10.992 28.391 2.213 1 93.56 79 THR B O 1
ATOM 2233 N N . ASP B 1 80 ? -10.742 28.172 4.48 1 95.06 80 ASP B N 1
ATOM 2234 C CA . ASP B 1 80 ? -9.602 29.078 4.512 1 95.06 80 ASP B CA 1
ATOM 2235 C C . ASP B 1 80 ? -8.312 28.359 4.145 1 95.06 80 ASP B C 1
ATOM 2237 O O . ASP B 1 80 ? -7.543 27.969 5.023 1 95.06 80 ASP B O 1
ATOM 2241 N N . VAL B 1 81 ? -8.047 28.375 2.891 1 93.88 81 VAL B N 1
ATOM 2242 C CA . VAL B 1 81 ? -6.945 27.609 2.326 1 93.88 81 VAL B CA 1
ATOM 2243 C C . VAL B 1 81 ? -5.613 28.141 2.846 1 93.88 81 VAL B C 1
ATOM 2245 O O . VAL B 1 81 ? -4.719 27.375 3.199 1 93.88 81 VAL B O 1
ATOM 2248 N N . ASN B 1 82 ? -5.465 29.391 2.908 1 95.12 82 ASN B N 1
ATOM 2249 C CA . ASN B 1 82 ? -4.219 30 3.365 1 95.12 82 ASN B CA 1
ATOM 2250 C C . ASN B 1 82 ? -3.906 29.609 4.809 1 95.12 82 ASN B C 1
ATOM 2252 O O . ASN B 1 82 ? -2.771 29.25 5.133 1 95.12 82 ASN B O 1
ATOM 2256 N N . SER B 1 83 ? -4.91 29.781 5.594 1 95.38 83 SER B N 1
ATOM 2257 C CA . SER B 1 83 ? -4.734 29.391 6.988 1 95.38 83 SER B CA 1
ATOM 2258 C C . SER B 1 83 ? -4.344 27.922 7.105 1 95.38 83 SER B C 1
ATOM 2260 O O . SER B 1 83 ? -3.449 27.562 7.875 1 95.38 83 SER B O 1
ATOM 2262 N N . PHE B 1 84 ? -5.012 27.109 6.375 1 96.56 84 PHE B N 1
ATOM 2263 C CA . PHE B 1 84 ? -4.73 25.688 6.367 1 96.56 84 PHE B CA 1
ATOM 2264 C C . PHE B 1 84 ? -3.285 25.422 5.965 1 96.56 84 PHE B C 1
ATOM 2266 O O . PHE B 1 84 ? -2.562 24.703 6.664 1 96.56 84 PHE B O 1
ATOM 2273 N N . ILE B 1 85 ? -2.861 26 4.914 1 92.19 85 ILE B N 1
ATOM 2274 C CA . ILE B 1 85 ? -1.518 25.781 4.387 1 92.19 85 ILE B CA 1
ATOM 2275 C C . ILE B 1 85 ? -0.482 26.25 5.41 1 92.19 85 ILE B C 1
ATOM 2277 O O . ILE B 1 85 ? 0.437 25.5 5.754 1 92.19 85 ILE B O 1
ATOM 2281 N N . ASN B 1 86 ? -0.657 27.406 5.934 1 95.81 86 ASN B N 1
ATOM 2282 C CA . ASN B 1 86 ? 0.302 27.953 6.883 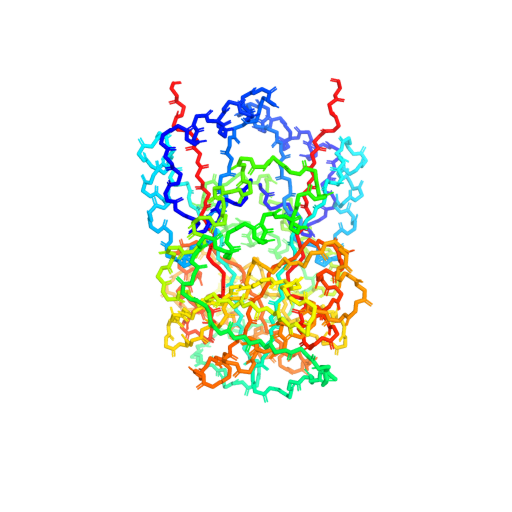1 95.81 86 ASN B CA 1
ATOM 2283 C C . ASN B 1 86 ? 0.433 27.078 8.125 1 95.81 86 ASN B C 1
ATOM 2285 O O . ASN B 1 86 ? 1.544 26.812 8.594 1 95.81 86 ASN B O 1
ATOM 2289 N N . THR B 1 87 ? -0.658 26.688 8.625 1 96.5 87 THR B N 1
ATOM 2290 C CA . THR B 1 87 ? -0.66 25.859 9.828 1 96.5 87 THR B CA 1
ATOM 2291 C C . THR B 1 87 ? -0.034 24.5 9.547 1 96.5 87 THR B C 1
ATOM 2293 O O . THR B 1 87 ? 0.777 24 10.328 1 96.5 87 THR B O 1
ATOM 2296 N N . SER B 1 88 ? -0.418 23.828 8.422 1 94.56 88 SER B N 1
ATOM 2297 C CA . SER B 1 88 ? 0.127 22.531 8.062 1 94.56 88 SER B CA 1
ATOM 2298 C C . SER B 1 88 ? 1.643 22.594 7.906 1 94.56 88 SER B C 1
ATOM 2300 O O . SER B 1 88 ? 2.361 21.75 8.461 1 94.56 88 SER B O 1
ATOM 2302 N N . VAL B 1 89 ? 2.064 23.594 7.227 1 88.5 89 VAL B N 1
ATOM 2303 C CA . VAL B 1 89 ? 3.492 23.75 6.969 1 88.5 89 VAL B CA 1
ATOM 2304 C C . VAL B 1 89 ? 4.234 23.969 8.281 1 88.5 89 VAL B C 1
ATOM 2306 O O . VAL B 1 89 ? 5.297 23.375 8.508 1 88.5 89 VAL B O 1
ATOM 2309 N N . ALA B 1 90 ? 3.729 24.812 9.148 1 94.5 90 ALA B N 1
ATOM 2310 C CA . ALA B 1 90 ? 4.348 25.078 10.445 1 94.5 90 ALA B CA 1
ATOM 2311 C C . ALA B 1 90 ? 4.5 23.781 11.25 1 94.5 90 ALA B C 1
ATOM 2313 O O . ALA B 1 90 ? 5.52 23.578 11.914 1 94.5 90 ALA B O 1
ATOM 2314 N N . GLY B 1 91 ? 3.555 22.953 11.227 1 93.69 91 GLY B N 1
ATOM 2315 C CA . GLY B 1 91 ? 3.615 21.703 11.961 1 93.69 91 GLY B CA 1
ATOM 2316 C C . GLY B 1 91 ? 4.637 20.734 11.391 1 93.69 91 GLY B C 1
ATOM 2317 O O . GLY B 1 91 ? 5.297 20 12.148 1 93.69 91 GLY B O 1
ATOM 2318 N N . PHE B 1 92 ? 4.773 20.75 10.031 1 88.44 92 PHE B N 1
ATOM 2319 C CA . PHE B 1 92 ? 5.672 19.797 9.375 1 88.44 92 PHE B CA 1
ATOM 2320 C C . PHE B 1 92 ? 7.102 20.328 9.383 1 88.44 92 PHE B C 1
ATOM 2322 O O . PHE B 1 92 ? 8.047 19.562 9.172 1 88.44 92 PHE B O 1
ATOM 2329 N N . ALA B 1 93 ? 7.305 21.547 9.633 1 84.75 93 ALA B N 1
ATOM 2330 C CA . ALA B 1 93 ? 8.586 22.234 9.445 1 84.75 93 ALA B CA 1
ATOM 2331 C C . ALA B 1 93 ? 9.656 21.656 10.352 1 84.75 93 ALA B C 1
ATOM 2333 O O . ALA B 1 93 ? 10.844 21.688 10.023 1 84.75 93 ALA B O 1
ATOM 2334 N N . THR B 1 94 ? 9.336 21.047 11.453 1 77.31 94 THR B N 1
ATOM 2335 C CA . THR B 1 94 ? 10.32 20.516 12.391 1 77.31 94 THR B CA 1
ATOM 2336 C C . THR B 1 94 ? 10.891 19.203 11.883 1 77.31 94 THR B C 1
ATOM 2338 O O . THR B 1 94 ? 11.875 18.703 12.422 1 77.31 94 THR B O 1
ATOM 2341 N N . GLY B 1 95 ? 10.406 18.609 10.844 1 67.75 95 GLY B N 1
ATOM 2342 C CA . GLY B 1 95 ? 10.828 17.312 10.336 1 67.75 95 GLY B CA 1
ATOM 2343 C C . GLY B 1 95 ? 11.992 17.391 9.375 1 67.75 95 GLY B C 1
ATOM 2344 O O . GLY B 1 95 ? 12.43 16.375 8.828 1 67.75 95 GLY B O 1
ATOM 2345 N N . GLY B 1 96 ? 12.547 18.609 9.164 1 64.31 96 GLY B N 1
ATOM 2346 C CA . GLY B 1 96 ? 13.742 18.766 8.352 1 64.31 96 GLY B CA 1
ATOM 2347 C C . GLY B 1 96 ? 13.445 18.906 6.871 1 64.31 96 GLY B C 1
ATOM 2348 O O . GLY B 1 96 ? 14.359 19.016 6.059 1 64.31 96 GLY B O 1
ATOM 2349 N N . ARG B 1 97 ? 12.297 18.953 6.516 1 58.78 97 ARG B N 1
ATOM 2350 C CA . ARG B 1 97 ? 11.914 19.094 5.117 1 58.78 97 ARG B CA 1
ATOM 2351 C C . ARG B 1 97 ? 11.969 20.562 4.68 1 58.78 97 ARG B C 1
ATOM 2353 O O . ARG B 1 97 ? 11.766 21.469 5.492 1 58.78 97 ARG B O 1
ATOM 2360 N N . SER B 1 98 ? 12.172 20.719 3.379 1 60.84 98 SER B N 1
ATOM 2361 C CA . SER B 1 98 ? 12.18 22.062 2.803 1 60.84 98 SER B CA 1
ATOM 2362 C C . SER B 1 98 ? 10.82 22.734 2.951 1 60.84 98 SER B C 1
ATOM 2364 O O . SER B 1 98 ? 9.789 22.156 2.604 1 60.84 98 SER B O 1
ATOM 2366 N N . ILE B 1 99 ? 10.922 23.969 3.443 1 74.38 99 ILE B N 1
ATOM 2367 C CA . ILE B 1 99 ? 9.695 24.75 3.619 1 74.38 99 ILE B CA 1
ATOM 2368 C C . ILE B 1 99 ? 9.016 24.938 2.268 1 74.38 99 ILE B C 1
ATOM 2370 O O . ILE B 1 99 ? 7.789 24.891 2.172 1 74.38 99 ILE B O 1
ATOM 2374 N N . ASP B 1 100 ? 9.812 25.125 1.318 1 63.97 100 ASP B N 1
ATOM 2375 C CA . ASP B 1 100 ? 9.266 25.312 -0.024 1 63.97 100 ASP B CA 1
ATOM 2376 C C . ASP B 1 100 ? 8.531 24.062 -0.496 1 63.97 100 ASP B C 1
ATOM 2378 O O . ASP B 1 100 ? 7.457 24.156 -1.086 1 63.97 100 ASP B O 1
ATOM 2382 N N . LEU B 1 101 ? 9.102 22.922 -0.195 1 62.88 101 LEU B N 1
ATOM 2383 C CA . LEU B 1 101 ? 8.461 21.672 -0.555 1 62.88 101 LEU B CA 1
ATOM 2384 C C . LEU B 1 101 ? 7.176 21.453 0.235 1 62.88 101 LEU B C 1
ATOM 2386 O O . LEU B 1 101 ? 6.16 21.047 -0.326 1 62.88 101 LEU B O 1
ATOM 2390 N N . LEU B 1 102 ? 7.258 21.828 1.488 1 72 102 LEU B N 1
ATOM 2391 C CA . LEU B 1 102 ? 6.078 21.672 2.338 1 72 102 LEU B CA 1
ATOM 2392 C C . LEU B 1 102 ? 4.941 22.562 1.847 1 72 102 LEU B C 1
ATOM 2394 O O . LEU B 1 102 ? 3.787 22.125 1.8 1 72 102 LEU B O 1
ATOM 2398 N N . ASN B 1 103 ? 5.293 23.75 1.509 1 74.19 103 ASN B N 1
ATOM 2399 C CA . ASN B 1 103 ? 4.297 24.688 0.996 1 74.19 103 ASN B CA 1
ATOM 2400 C C . ASN B 1 103 ? 3.66 24.172 -0.292 1 74.19 103 ASN B C 1
ATOM 2402 O O . ASN B 1 103 ? 2.439 24.219 -0.45 1 74.19 103 ASN B O 1
ATOM 2406 N N . LEU B 1 104 ? 4.469 23.703 -1.076 1 64.31 104 LEU B N 1
ATOM 2407 C CA . LEU B 1 104 ? 3.977 23.188 -2.348 1 64.31 104 LEU B CA 1
ATOM 2408 C C . LEU B 1 104 ? 3.039 22 -2.125 1 64.31 104 LEU B C 1
ATOM 2410 O O . LEU B 1 104 ? 1.944 21.953 -2.693 1 64.31 104 LEU B O 1
ATOM 2414 N N . LEU B 1 105 ? 3.453 21.078 -1.31 1 67.88 105 LEU B N 1
ATOM 2415 C CA . LEU B 1 105 ? 2.646 19.891 -1.02 1 67.88 105 LEU B CA 1
ATOM 2416 C C . LEU B 1 105 ? 1.312 20.281 -0.396 1 67.88 105 LEU B C 1
ATOM 2418 O O . LEU B 1 105 ? 0.267 19.734 -0.765 1 67.88 105 LEU B O 1
ATOM 2422 N N . SER B 1 106 ? 1.374 21.188 0.495 1 78 106 SER B N 1
ATOM 2423 C CA . SER B 1 106 ? 0.16 21.641 1.168 1 78 106 SER B CA 1
ATOM 2424 C C . SER B 1 106 ? -0.784 22.344 0.198 1 78 106 SER B C 1
ATOM 2426 O O . SER B 1 106 ? -2.006 22.234 0.318 1 78 106 SER B O 1
ATOM 2428 N N . GLN B 1 107 ? -0.255 23.078 -0.706 1 72.75 107 GLN B N 1
ATOM 2429 C CA . GLN B 1 107 ? -1.068 23.734 -1.732 1 72.75 107 GLN B CA 1
ATOM 2430 C C . GLN B 1 107 ? -1.766 22.688 -2.611 1 72.75 107 GLN B C 1
ATOM 2432 O O . GLN B 1 107 ? -2.957 22.812 -2.9 1 72.75 107 GLN B O 1
ATOM 2437 N N . VAL B 1 108 ? -1.104 21.703 -2.936 1 66.31 108 VAL B N 1
ATOM 2438 C CA . VAL B 1 108 ? -1.65 20.641 -3.775 1 66.31 108 VAL B CA 1
ATOM 2439 C C . VAL B 1 108 ? -2.801 19.953 -3.047 1 66.31 108 VAL B C 1
ATOM 2441 O O . VAL B 1 108 ? -3.861 19.719 -3.631 1 66.31 108 VAL B O 1
ATOM 2444 N N . VAL B 1 109 ? -2.561 19.641 -1.847 1 73.56 109 VAL B N 1
ATOM 2445 C CA . VAL B 1 109 ? -3.584 19.016 -1.025 1 73.56 109 VAL B CA 1
ATOM 2446 C C . VAL B 1 109 ? -4.836 19.891 -0.985 1 73.56 109 VAL B C 1
ATOM 2448 O O . VAL B 1 109 ? -5.957 19.375 -1.105 1 73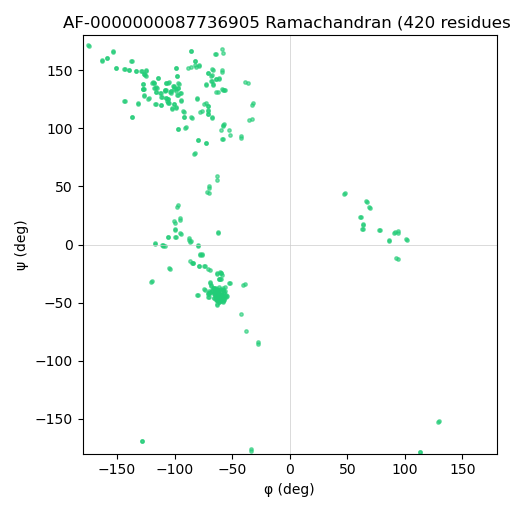.56 109 VAL B O 1
ATOM 2451 N N . SER B 1 110 ? -4.602 21.188 -0.891 1 78.06 110 SER B N 1
ATOM 2452 C CA . SER B 1 110 ? -5.695 22.125 -0.641 1 78.06 110 SER B CA 1
ATOM 2453 C C . SER B 1 110 ? -6.555 22.312 -1.886 1 78.06 110 SER B C 1
ATOM 2455 O O . SER B 1 110 ? -7.707 22.75 -1.791 1 78.06 110 SER B O 1
ATOM 2457 N N . ILE B 1 111 ? -6.059 21.969 -3.006 1 69 111 ILE B N 1
ATOM 2458 C CA . ILE B 1 111 ? -6.805 22.25 -4.227 1 69 111 ILE B CA 1
ATOM 2459 C C . ILE B 1 111 ? -7.312 20.938 -4.828 1 69 111 ILE B C 1
ATOM 2461 O O . ILE B 1 111 ? -7.98 20.938 -5.867 1 69 111 ILE B O 1
ATOM 2465 N N . ARG B 1 112 ? -7.004 19.875 -4.219 1 65.62 112 ARG B N 1
ATOM 2466 C CA . ARG B 1 112 ? -7.414 18.578 -4.727 1 65.62 112 ARG B CA 1
ATOM 2467 C C . ARG B 1 112 ? -8.93 18.406 -4.664 1 65.62 112 ARG B C 1
ATOM 2469 O O . ARG B 1 112 ? -9.547 18.734 -3.65 1 65.62 112 ARG B O 1
ATOM 2476 N N . ASP B 1 113 ? -9.406 17.828 -5.785 1 69.06 113 ASP B N 1
ATOM 2477 C CA . ASP B 1 113 ? -10.844 17.594 -5.82 1 69.06 113 ASP B CA 1
ATOM 2478 C C . ASP B 1 113 ? -11.25 16.547 -4.789 1 69.06 113 ASP B C 1
ATOM 2480 O O . ASP B 1 113 ? -10.438 15.711 -4.387 1 69.06 113 ASP B O 1
ATOM 2484 N N . ASN B 1 114 ? -12.398 16.625 -4.293 1 77.56 114 ASN B N 1
ATOM 2485 C CA . ASN B 1 114 ? -12.992 15.656 -3.379 1 77.56 114 ASN B CA 1
ATOM 2486 C C . ASN B 1 114 ? -12.219 15.586 -2.062 1 77.56 114 ASN B C 1
ATOM 2488 O O . ASN B 1 114 ? -12.125 14.523 -1.45 1 77.56 114 ASN B O 1
ATOM 2492 N N . THR B 1 115 ? -11.406 16.672 -1.86 1 85.94 115 THR B N 1
ATOM 2493 C CA . THR B 1 115 ? -10.656 16.719 -0.611 1 85.94 115 THR B CA 1
ATOM 2494 C C . THR B 1 115 ? -11.289 17.719 0.354 1 85.94 115 THR B C 1
ATOM 2496 O O . THR B 1 115 ? -11.633 18.844 -0.038 1 85.94 115 THR B O 1
ATOM 2499 N N . HIS B 1 116 ? -11.484 17.297 1.535 1 94.31 116 HIS B N 1
ATOM 2500 C CA . HIS B 1 116 ? -11.938 18.156 2.635 1 94.31 116 HIS B CA 1
ATOM 2501 C C . HIS B 1 116 ? -10.781 18.5 3.564 1 94.31 116 HIS B C 1
ATOM 2503 O O . HIS B 1 116 ? -10.016 17.625 3.979 1 94.31 116 HIS B O 1
ATOM 2509 N N . LEU B 1 117 ? -10.719 19.812 3.852 1 96.25 117 LEU B N 1
ATOM 2510 C CA . LEU B 1 117 ? -9.688 20.297 4.762 1 96.25 117 LEU B CA 1
ATOM 2511 C C . LEU B 1 117 ? -10.258 20.531 6.156 1 96.25 117 LEU B C 1
ATOM 2513 O O . LEU B 1 117 ? -11.352 21.094 6.301 1 96.25 117 LEU B O 1
ATOM 2517 N N . TYR B 1 118 ? -9.516 20.094 7.164 1 97.31 118 TYR B N 1
ATOM 2518 C CA . TYR B 1 118 ? -9.977 20.234 8.539 1 97.31 118 TYR B CA 1
ATOM 2519 C C . TYR B 1 118 ? -8.945 20.969 9.391 1 97.31 118 TYR B C 1
ATOM 2521 O O . TYR B 1 118 ? -7.738 20.844 9.164 1 97.31 118 TYR B O 1
ATOM 2529 N N . GLU B 1 119 ? -9.438 21.672 10.391 1 97.12 119 GLU B N 1
ATOM 2530 C CA . GLU B 1 119 ? -8.633 22.328 11.414 1 97.12 119 GLU B CA 1
ATOM 2531 C C . GLU B 1 119 ? -9.086 21.938 12.812 1 97.12 119 GLU B C 1
ATOM 2533 O O . GLU B 1 119 ? -10.281 21.828 13.078 1 97.12 119 GLU B O 1
ATOM 2538 N N . ALA B 1 120 ? -8.172 21.641 13.594 1 96.69 120 ALA B N 1
ATOM 2539 C CA . ALA B 1 120 ? -8.406 21.438 15.016 1 96.69 120 ALA B CA 1
ATOM 2540 C C . ALA B 1 120 ? -8.078 22.688 15.82 1 96.69 120 ALA B C 1
ATOM 2542 O O . ALA B 1 120 ? -7.02 23.297 15.633 1 96.69 120 ALA B O 1
ATOM 2543 N N . ARG B 1 121 ? -9.016 23.016 16.75 1 95.62 121 ARG B N 1
ATOM 2544 C CA . ARG B 1 121 ? -8.859 24.234 17.547 1 95.62 121 ARG B CA 1
ATOM 2545 C C . ARG B 1 121 ? -9.266 23.984 19 1 95.62 121 ARG B C 1
ATOM 2547 O O . ARG B 1 121 ? -10.016 23.047 19.281 1 95.62 121 ARG B O 1
ATOM 2554 N N . ASN B 1 122 ? -8.648 24.688 19.812 1 92 122 ASN B N 1
ATOM 2555 C CA . ASN B 1 122 ? -9.172 24.859 21.156 1 92 122 ASN B CA 1
ATOM 2556 C C . ASN B 1 122 ? -9.258 26.344 21.531 1 92 122 ASN B C 1
ATOM 2558 O O . ASN B 1 122 ? -9.234 27.203 20.656 1 92 122 ASN B O 1
ATOM 2562 N N . VAL B 1 123 ? -9.5 26.641 22.797 1 88.38 123 VAL B N 1
ATOM 2563 C CA . VAL B 1 123 ? -9.711 28.016 23.25 1 88.38 123 VAL B CA 1
ATOM 2564 C C . VAL B 1 123 ? -8.484 28.859 22.938 1 88.38 123 VAL B C 1
ATOM 2566 O O . VAL B 1 123 ? -8.594 30.078 22.766 1 88.38 123 VAL B O 1
ATOM 2569 N N . ARG B 1 124 ? -7.277 28.234 22.812 1 87.88 124 ARG B N 1
ATOM 2570 C CA . ARG B 1 124 ? -6.02 28.938 22.562 1 87.88 124 ARG B CA 1
ATOM 2571 C C . ARG B 1 124 ? -5.809 29.156 21.062 1 87.88 124 ARG B C 1
ATOM 2573 O O . ARG B 1 124 ? -4.945 29.953 20.672 1 87.88 124 ARG B O 1
ATOM 2580 N N . GLY B 1 125 ? -6.535 28.5 20.25 1 93.25 125 GLY B N 1
ATOM 2581 C CA . GLY B 1 125 ? -6.391 28.719 18.812 1 93.25 125 GLY B CA 1
ATOM 2582 C C . GLY B 1 125 ? -6.195 27.438 18.031 1 93.25 125 GLY B C 1
ATOM 2583 O O . GLY B 1 125 ? -6.734 26.391 18.406 1 93.25 125 GLY B O 1
ATOM 2584 N N . LEU B 1 126 ? -5.508 27.609 16.891 1 96.38 126 LEU B N 1
ATOM 2585 C CA . LEU B 1 126 ? -5.27 26.5 15.969 1 96.38 126 LEU B CA 1
ATOM 2586 C C . LEU B 1 126 ? -4.227 25.531 16.547 1 96.38 126 LEU B C 1
ATOM 2588 O O . LEU B 1 126 ? -3.211 25.969 17.094 1 96.38 126 LEU B O 1
ATOM 2592 N N . LEU B 1 127 ? -4.484 24.219 16.391 1 96.88 127 LEU B N 1
ATOM 2593 C CA . LEU B 1 127 ? -3.605 23.203 16.969 1 96.88 127 LEU B CA 1
ATOM 2594 C C . LEU B 1 127 ? -3.035 22.297 15.875 1 96.88 127 LEU B C 1
ATOM 2596 O O . LEU B 1 127 ? -1.946 21.75 16.031 1 96.88 127 LEU B O 1
ATOM 2600 N N . GLY B 1 128 ? -3.795 22.078 14.82 1 97.25 128 GLY B N 1
ATOM 2601 C CA . GLY B 1 128 ? -3.398 21.156 13.766 1 97.25 128 GLY B CA 1
ATOM 2602 C C . GLY B 1 128 ? -4.359 21.156 12.594 1 97.25 128 GLY B C 1
ATOM 2603 O O . GLY B 1 128 ? -5.391 21.828 12.625 1 97.25 128 GLY B O 1
ATOM 2604 N N . THR B 1 129 ? -3.936 20.469 11.516 1 97.44 129 THR B N 1
ATOM 2605 C CA . THR B 1 129 ? -4.715 20.359 10.281 1 97.44 129 THR B CA 1
ATOM 2606 C C . THR B 1 129 ? -4.68 18.938 9.742 1 97.44 129 THR B C 1
ATOM 2608 O O . THR B 1 129 ? -3.816 18.141 10.133 1 97.44 129 THR B O 1
ATOM 2611 N N . ALA B 1 130 ? -5.656 18.625 8.945 1 96.56 130 ALA B N 1
ATOM 2612 C CA . ALA B 1 130 ? -5.688 17.328 8.273 1 96.56 130 ALA B CA 1
ATOM 2613 C C . ALA B 1 130 ? -6.574 17.375 7.035 1 96.56 130 ALA B C 1
ATOM 2615 O O . ALA B 1 130 ? -7.414 18.281 6.898 1 96.56 130 ALA B O 1
ATOM 2616 N N . ALA B 1 131 ? -6.348 16.422 6.168 1 92.75 131 ALA B N 1
ATOM 2617 C CA . ALA B 1 131 ? -7.137 16.359 4.945 1 92.75 131 ALA B CA 1
ATOM 2618 C C . ALA B 1 131 ? -7.766 14.969 4.777 1 92.75 131 ALA B C 1
ATOM 2620 O O . ALA B 1 131 ? -7.23 13.977 5.273 1 92.75 131 ALA B O 1
ATOM 2621 N N . LEU B 1 132 ? -8.945 14.93 4.188 1 94.31 132 LEU B N 1
ATOM 2622 C CA . LEU B 1 132 ? -9.672 13.711 3.85 1 94.31 132 LEU B CA 1
ATOM 2623 C C . LEU B 1 132 ? -10.18 13.758 2.41 1 94.31 132 LEU B C 1
ATOM 2625 O O . LEU B 1 132 ? -10.859 14.711 2.018 1 94.31 132 LEU B O 1
ATOM 2629 N N . SER B 1 133 ? -9.781 12.82 1.61 1 87.44 133 SER B N 1
ATOM 2630 C CA . SER B 1 133 ? -10.336 12.656 0.27 1 87.44 133 SER B CA 1
ATOM 2631 C C . SER B 1 133 ? -11.242 11.43 0.188 1 87.44 133 SER B C 1
ATOM 2633 O O . SER B 1 133 ? -10.891 10.359 0.694 1 87.44 133 SER B O 1
ATOM 2635 N N . ILE B 1 134 ? -12.383 11.641 -0.394 1 89.38 134 ILE B N 1
ATOM 2636 C CA . ILE B 1 134 ? -13.281 10.523 -0.661 1 89.38 134 ILE B CA 1
ATOM 2637 C C . ILE B 1 134 ? -13.133 10.07 -2.111 1 89.38 134 ILE B C 1
ATOM 2639 O O . ILE B 1 134 ? -13.391 10.844 -3.037 1 89.38 134 ILE B O 1
ATOM 2643 N N . VAL B 1 135 ? -12.695 8.82 -2.252 1 81.12 135 VAL B N 1
ATOM 2644 C CA . VAL B 1 135 ? -12.406 8.305 -3.586 1 81.12 135 VAL B CA 1
ATOM 2645 C C . VAL B 1 135 ? -13.305 7.105 -3.883 1 81.12 135 VAL B C 1
ATOM 2647 O O . VAL B 1 135 ? -13.555 6.281 -3.002 1 81.12 135 VAL B O 1
ATOM 2650 N N . GLU B 1 136 ? -13.766 7.09 -5.117 1 84.06 136 GLU B N 1
ATOM 2651 C CA . GLU B 1 136 ? -14.547 5.941 -5.559 1 84.06 136 GLU B CA 1
ATOM 2652 C C . GLU B 1 136 ? -13.672 4.922 -6.281 1 84.06 136 GLU B C 1
ATOM 2654 O O . GLU B 1 136 ? -12.82 5.293 -7.098 1 84.06 136 GLU B O 1
ATOM 2659 N N . SER B 1 137 ? -13.758 3.684 -5.91 1 79.44 137 SER B N 1
ATOM 2660 C CA . SER B 1 137 ? -13.031 2.584 -6.531 1 79.44 137 SER B CA 1
ATOM 2661 C C . SER B 1 137 ? -13.922 1.363 -6.723 1 79.44 137 SER B C 1
ATOM 2663 O O . SER B 1 137 ? -14.203 0.638 -5.766 1 79.44 137 SER B O 1
ATOM 2665 N N . ASP B 1 138 ? -14.266 1.054 -8.023 1 75.12 138 ASP B N 1
ATOM 2666 C CA . ASP B 1 138 ? -15.055 -0.109 -8.406 1 75.12 138 ASP B CA 1
ATOM 2667 C C . ASP B 1 138 ? -16.297 -0.24 -7.539 1 75.12 138 ASP B C 1
ATOM 2669 O O . ASP B 1 138 ? -16.562 -1.303 -6.969 1 75.12 138 ASP B O 1
ATOM 2673 N N . GLY B 1 139 ? -17 0.781 -7.277 1 82.19 139 GLY B N 1
ATOM 2674 C CA . GLY B 1 139 ? -18.266 0.768 -6.551 1 82.19 139 GLY B CA 1
ATOM 2675 C C . GLY B 1 139 ? -18.094 0.989 -5.059 1 82.19 139 GLY B C 1
ATOM 2676 O O . GLY B 1 139 ? -19.078 1.131 -4.332 1 82.19 139 GLY B O 1
ATOM 2677 N N . ASP B 1 140 ? -16.891 0.928 -4.578 1 86 140 ASP B N 1
ATOM 2678 C CA . ASP B 1 140 ? -16.609 1.236 -3.18 1 86 140 ASP B CA 1
ATOM 2679 C C . ASP B 1 140 ? -16.078 2.662 -3.029 1 86 140 ASP B C 1
ATOM 2681 O O . ASP B 1 140 ? -15.609 3.262 -3.998 1 86 140 ASP B O 1
ATOM 2685 N N . LYS B 1 141 ? -16.375 3.143 -1.864 1 89.81 141 LYS B N 1
ATOM 2686 C CA . LYS B 1 141 ? -15.781 4.43 -1.497 1 89.81 141 LYS B CA 1
ATOM 2687 C C . LYS B 1 141 ? -14.695 4.254 -0.447 1 89.81 141 LYS B C 1
ATOM 2689 O O . LYS B 1 141 ? -14.828 3.449 0.474 1 89.81 141 LYS B O 1
ATOM 2694 N N . ILE B 1 142 ? -13.641 5.004 -0.649 1 88.75 142 ILE B N 1
ATOM 2695 C CA . ILE B 1 142 ? -12.492 4.941 0.248 1 88.75 142 ILE B CA 1
ATOM 2696 C C . ILE B 1 142 ? -12.211 6.328 0.822 1 88.75 142 ILE B C 1
ATOM 2698 O O . ILE B 1 142 ? -12.172 7.316 0.084 1 88.75 142 ILE B O 1
ATOM 2702 N N . GLY B 1 143 ? -12.164 6.406 2.125 1 92.62 143 GLY B N 1
ATOM 2703 C CA . GLY B 1 143 ? -11.664 7.617 2.752 1 92.62 143 GLY B CA 1
ATOM 2704 C C . GLY B 1 143 ? -10.156 7.645 2.885 1 92.62 143 GLY B C 1
ATOM 2705 O O . GLY B 1 143 ? -9.586 6.93 3.709 1 92.62 143 GLY B O 1
ATOM 2706 N N . TYR B 1 144 ? -9.508 8.461 2.131 1 88.94 144 TYR B N 1
ATOM 2707 C CA . TYR B 1 144 ? -8.062 8.617 2.189 1 88.94 144 TYR B CA 1
ATOM 2708 C C . TYR B 1 144 ? -7.668 9.734 3.145 1 88.94 144 TYR B C 1
ATOM 2710 O O . TYR B 1 144 ? -7.973 10.906 2.896 1 88.94 144 TYR B O 1
ATOM 2718 N N . MET B 1 145 ? -7.027 9.375 4.203 1 91.88 145 MET B N 1
ATOM 2719 C CA . MET B 1 145 ? -6.617 10.328 5.23 1 91.88 145 MET B CA 1
ATOM 2720 C C . MET B 1 145 ? -5.145 10.688 5.078 1 91.88 145 MET B C 1
ATOM 2722 O O . MET B 1 145 ? -4.277 9.812 5.121 1 91.88 145 MET B O 1
ATOM 2726 N N . TYR B 1 146 ? -4.926 11.969 4.891 1 85.69 146 TYR B N 1
ATOM 2727 C CA . TYR B 1 146 ? -3.539 12.367 4.66 1 85.69 146 TYR B CA 1
ATOM 2728 C C . TYR B 1 146 ? -3.303 13.805 5.105 1 85.69 146 TYR B C 1
ATOM 2730 O O . TYR B 1 146 ? -4.242 14.508 5.492 1 85.69 146 TYR B O 1
ATOM 2738 N N . HIS B 1 147 ? -2.002 14.102 5.191 1 88.62 147 HIS B N 1
ATOM 2739 C CA . HIS B 1 147 ? -1.551 15.461 5.457 1 88.62 147 HIS B CA 1
ATOM 2740 C C . HIS B 1 147 ? -1.945 15.906 6.859 1 88.62 147 HIS B C 1
ATOM 2742 O O . HIS B 1 147 ? -2.416 17.031 7.051 1 88.62 147 HIS B O 1
ATOM 2748 N N . ASP B 1 148 ? -1.898 15.055 7.754 1 93.12 148 ASP B N 1
ATOM 2749 C CA . ASP B 1 148 ? -2.15 15.352 9.164 1 93.12 148 ASP B CA 1
ATOM 2750 C C . ASP B 1 148 ? -0.948 16.047 9.797 1 93.12 148 ASP B C 1
ATOM 2752 O O . ASP B 1 148 ? 0.135 15.461 9.891 1 93.12 148 ASP B O 1
ATOM 2756 N N . SER B 1 149 ? -1.076 17.266 10.203 1 93.75 149 SER B N 1
ATOM 2757 C CA . SER B 1 149 ? -0.014 18.078 10.789 1 93.75 149 SER B CA 1
ATOM 2758 C C . SER B 1 149 ? -0.448 18.656 12.133 1 93.75 149 SER B C 1
ATOM 2760 O O . SER B 1 149 ? -1.542 19.219 12.242 1 93.75 149 SER B O 1
ATOM 2762 N N . THR B 1 150 ? 0.321 18.484 13.141 1 95.88 150 THR B N 1
ATOM 2763 C CA . THR B 1 150 ? 0.102 19.062 14.461 1 95.88 150 THR B CA 1
ATOM 2764 C C . THR B 1 150 ? 1.187 20.094 14.781 1 95.88 150 THR B C 1
ATOM 2766 O O . THR B 1 150 ? 2.377 19.812 14.609 1 95.88 150 THR B O 1
ATOM 2769 N N . LEU B 1 151 ? 0.724 21.25 15.211 1 96.44 151 LEU B N 1
ATOM 2770 C CA . LEU B 1 151 ? 1.696 22.25 15.609 1 96.44 151 LEU B CA 1
ATOM 2771 C C . LEU B 1 151 ? 2.582 21.734 16.734 1 96.44 151 LEU B C 1
ATOM 2773 O O . LEU B 1 151 ? 2.119 21 17.609 1 96.44 151 LEU B O 1
ATOM 2777 N N . THR B 1 152 ? 3.797 22.234 16.75 1 94.25 152 THR B N 1
ATOM 2778 C CA . THR B 1 152 ? 4.801 21.719 17.672 1 94.25 152 THR B CA 1
ATOM 2779 C C . THR B 1 152 ? 4.352 21.922 19.125 1 94.25 152 THR B C 1
ATOM 2781 O O . THR B 1 152 ? 4.477 21 19.953 1 94.25 152 THR B O 1
ATOM 2784 N N . ASP B 1 153 ? 3.807 23 19.438 1 93.56 153 ASP B N 1
ATOM 2785 C CA . ASP B 1 153 ? 3.418 23.328 20.797 1 93.56 153 ASP B CA 1
ATOM 2786 C C . ASP B 1 153 ? 2.141 22.594 21.203 1 93.56 153 ASP B C 1
ATOM 2788 O O . ASP B 1 153 ? 1.741 22.625 22.359 1 93.56 153 ASP B O 1
ATOM 2792 N N . ALA B 1 154 ? 1.517 21.953 20.25 1 94 154 ALA B N 1
ATOM 2793 C CA . ALA B 1 154 ? 0.268 21.25 20.531 1 94 154 ALA B CA 1
ATOM 2794 C C . ALA B 1 154 ? 0.487 19.75 20.562 1 94 154 ALA B C 1
ATOM 2796 O O . ALA B 1 154 ? -0.463 18.969 20.734 1 94 154 ALA B O 1
ATOM 2797 N N . ARG B 1 155 ? 1.704 19.281 20.469 1 93 155 ARG B N 1
ATOM 2798 C CA . ARG B 1 155 ? 1.987 17.844 20.406 1 93 155 ARG B CA 1
ATOM 2799 C C . ARG B 1 155 ? 1.907 17.203 21.781 1 93 155 ARG B C 1
ATOM 2801 O O . ARG B 1 155 ? 2.041 17.891 22.797 1 93 155 ARG B O 1
ATOM 2808 N N . GLY B 1 156 ? 1.604 15.906 21.719 1 91 156 GLY B N 1
ATOM 2809 C CA . GLY B 1 156 ? 1.497 15.164 22.953 1 91 156 GLY B CA 1
ATOM 2810 C C . GLY B 1 156 ? 0.185 15.398 23.688 1 91 156 GLY B C 1
ATOM 2811 O O . GLY B 1 156 ? 0.04 15.031 24.844 1 91 156 GLY B O 1
ATOM 2812 N N . ARG B 1 157 ? -0.766 16.016 23 1 91.19 157 ARG B N 1
ATOM 2813 C CA . ARG B 1 157 ? -2.027 16.359 23.656 1 91.19 157 ARG B CA 1
ATOM 2814 C C . ARG B 1 157 ? -3.195 15.625 23 1 91.19 157 ARG B C 1
ATOM 2816 O O . ARG B 1 157 ? -4.355 15.883 23.328 1 91.19 157 ARG B O 1
ATOM 2823 N N . GLY B 1 158 ? -2.939 14.82 22.031 1 93.19 158 GLY B N 1
ATOM 2824 C CA . GLY B 1 158 ? -3.986 14.016 21.422 1 93.19 158 GLY B CA 1
ATOM 2825 C C . GLY B 1 158 ? -4.602 14.664 20.188 1 93.19 158 GLY B C 1
ATOM 2826 O O . GLY B 1 158 ? -5.637 14.211 19.703 1 93.19 158 GLY B O 1
ATOM 2827 N N . VAL B 1 159 ? -4.043 15.75 19.656 1 94.38 159 VAL B N 1
ATOM 2828 C CA . VAL B 1 159 ? -4.59 16.484 18.531 1 94.38 159 VAL B CA 1
ATOM 2829 C C . VAL B 1 159 ? -4.625 15.586 17.297 1 94.38 159 VAL B C 1
ATOM 2831 O O . VAL B 1 159 ? -5.645 15.508 16.609 1 94.38 159 VAL B O 1
ATOM 2834 N N . HIS B 1 160 ? -3.535 14.898 17.016 1 94.75 160 HIS B N 1
ATOM 2835 C CA . HIS B 1 160 ? -3.449 14.008 15.867 1 94.75 160 HIS B CA 1
ATOM 2836 C C . HIS B 1 160 ? -4.508 12.914 15.938 1 94.75 160 HIS B C 1
ATOM 2838 O O . HIS B 1 160 ? -5.207 12.664 14.953 1 94.75 160 HIS B O 1
ATOM 2844 N N . GLN B 1 161 ? -4.711 12.312 17.109 1 94.44 161 GLN B N 1
ATOM 2845 C CA . GLN B 1 161 ? -5.711 11.266 17.297 1 94.44 161 GLN B CA 1
ATOM 2846 C C . GLN B 1 161 ? -7.117 11.805 17.062 1 94.44 161 GLN B C 1
ATOM 2848 O O . GLN B 1 161 ? -7.957 11.141 16.453 1 94.44 161 GLN B O 1
ATOM 2853 N N . ALA B 1 162 ? -7.344 13 17.578 1 94.19 162 ALA B N 1
ATOM 2854 C CA . ALA B 1 162 ? -8.648 13.617 17.406 1 94.19 162 ALA B CA 1
ATOM 2855 C C . ALA B 1 162 ? -8.945 13.852 15.922 1 94.19 162 ALA B C 1
ATOM 2857 O O . ALA B 1 162 ? -10.062 13.625 15.461 1 94.19 162 ALA B O 1
ATOM 2858 N N . LEU B 1 163 ? -7.969 14.328 15.188 1 95.75 163 LEU B N 1
ATOM 2859 C CA . LEU B 1 163 ? -8.117 14.57 13.758 1 95.75 163 LEU B CA 1
ATOM 2860 C C . LEU B 1 163 ? -8.375 13.273 13.008 1 95.75 163 LEU B C 1
ATOM 2862 O O . LEU B 1 163 ? -9.211 13.227 12.102 1 95.75 163 LEU B O 1
ATOM 2866 N N . ILE B 1 164 ? -7.68 12.195 13.391 1 96.06 164 ILE B N 1
ATOM 2867 C CA . ILE B 1 164 ? -7.902 10.891 12.781 1 96.06 164 ILE B CA 1
ATOM 2868 C C . ILE B 1 164 ? -9.328 10.422 13.07 1 96.06 164 ILE B C 1
ATOM 2870 O O . ILE B 1 164 ? -10.062 10.039 12.156 1 96.06 164 ILE B O 1
ATOM 2874 N N . GLY B 1 165 ? -9.688 10.445 14.344 1 94.94 165 GLY B N 1
ATOM 2875 C CA . GLY B 1 165 ? -11.023 10.016 14.734 1 94.94 165 GLY B CA 1
ATOM 2876 C C . GLY B 1 165 ? -12.125 10.758 14 1 94.94 165 GLY B C 1
ATOM 2877 O O . GLY B 1 165 ? -13.094 10.141 13.547 1 94.94 165 GLY B O 1
ATOM 2878 N N . HIS B 1 166 ? -12.008 12.023 13.867 1 94.88 166 HIS B N 1
ATOM 2879 C CA . HIS B 1 166 ? -13 12.828 13.164 1 94.88 166 HIS B CA 1
ATOM 2880 C C . HIS B 1 166 ? -13.125 12.398 11.711 1 94.88 166 HIS B C 1
ATOM 2882 O O . HIS B 1 166 ? -14.234 12.227 11.203 1 94.88 166 HIS B O 1
ATOM 2888 N N . ARG B 1 167 ? -12.047 12.227 11.062 1 96.25 167 ARG B N 1
ATOM 2889 C CA . ARG B 1 167 ? -12.055 11.867 9.648 1 96.25 167 ARG B CA 1
ATOM 2890 C C . ARG B 1 167 ? -12.57 10.453 9.445 1 96.25 167 ARG B C 1
ATOM 2892 O O . ARG B 1 167 ? -13.203 10.148 8.43 1 96.25 167 ARG B O 1
ATOM 2899 N N . LEU B 1 168 ? -12.305 9.531 10.414 1 96.44 168 LEU B N 1
ATOM 2900 C CA . LEU B 1 168 ? -12.922 8.211 10.375 1 96.44 168 LEU B CA 1
ATOM 2901 C C . LEU B 1 168 ? -14.438 8.312 10.414 1 96.44 168 LEU B C 1
ATOM 2903 O O . LEU B 1 168 ? -15.125 7.66 9.625 1 96.44 168 LEU B O 1
ATOM 2907 N N . GLN B 1 169 ? -14.914 9.164 11.312 1 95.19 169 GLN B N 1
ATOM 2908 C CA . GLN B 1 169 ? -16.359 9.344 11.422 1 95.19 169 GLN B CA 1
ATOM 2909 C C . GLN B 1 169 ? -16.938 9.922 10.141 1 95.19 169 GLN B C 1
ATOM 2911 O O . GLN B 1 169 ? -17.984 9.453 9.656 1 95.19 169 GLN B O 1
ATOM 2916 N N . VAL B 1 170 ? -16.312 10.93 9.617 1 95.88 170 VAL B N 1
ATOM 2917 C CA . VAL B 1 170 ? -16.797 11.523 8.375 1 95.88 170 VAL B CA 1
ATOM 2918 C C . VAL B 1 170 ? -16.797 10.469 7.27 1 95.88 170 VAL B C 1
ATOM 2920 O O . VAL B 1 170 ? -17.75 10.391 6.484 1 95.88 170 VAL B O 1
ATOM 2923 N N . SER B 1 171 ? -15.695 9.688 7.145 1 96.5 171 SER B N 1
ATOM 2924 C CA . SER B 1 171 ? -15.625 8.633 6.145 1 96.5 171 SER B CA 1
ATOM 2925 C C . SER B 1 171 ? -16.781 7.652 6.289 1 96.5 171 SER B C 1
ATOM 2927 O O . SER B 1 171 ? -17.391 7.238 5.293 1 96.5 171 SER B O 1
ATOM 2929 N N . ARG B 1 172 ? -17.062 7.262 7.5 1 96.12 172 ARG B N 1
ATOM 2930 C CA . ARG B 1 172 ? -18.203 6.379 7.758 1 96.12 172 ARG B CA 1
ATOM 2931 C C . ARG B 1 172 ? -19.5 7.02 7.305 1 96.12 172 ARG B C 1
ATOM 2933 O O . ARG B 1 172 ? -20.328 6.371 6.648 1 96.12 172 ARG B O 1
ATOM 2940 N N . ASP B 1 173 ? -19.688 8.297 7.66 1 95.94 173 ASP B N 1
ATOM 2941 C CA . ASP B 1 173 ? -20.891 9.023 7.297 1 95.94 173 ASP B CA 1
ATOM 2942 C C . ASP B 1 173 ? -21.047 9.117 5.777 1 95.94 173 ASP B C 1
ATOM 2944 O O . ASP B 1 173 ? -22.156 9.172 5.262 1 95.94 173 ASP B O 1
ATOM 2948 N N . GLU B 1 174 ? -20 9.125 5.074 1 95.31 174 GLU B N 1
ATOM 2949 C CA . GLU B 1 174 ? -19.984 9.188 3.617 1 95.31 174 GLU B CA 1
ATOM 2950 C C . GLU B 1 174 ? -20.094 7.789 3.004 1 95.31 174 GLU B C 1
ATOM 2952 O O . GLU B 1 174 ? -19.922 7.625 1.795 1 95.31 174 GLU B O 1
ATOM 2957 N N . ASN B 1 175 ? -20.234 6.781 3.799 1 95.56 175 ASN B N 1
ATOM 2958 C CA . ASN B 1 175 ? -20.453 5.395 3.406 1 95.56 175 ASN B CA 1
ATOM 2959 C C . ASN B 1 175 ? -19.219 4.793 2.748 1 95.56 175 ASN B C 1
ATOM 2961 O O . ASN B 1 175 ? -19.328 4.016 1.797 1 95.56 175 ASN B O 1
ATOM 2965 N N . CYS B 1 176 ? -18.109 5.246 3.189 1 94.06 176 CYS B N 1
ATOM 2966 C CA . CYS B 1 176 ? -16.875 4.59 2.756 1 94.06 176 CYS B CA 1
ATOM 2967 C C . CYS B 1 176 ? -16.766 3.188 3.338 1 94.06 176 CYS B C 1
ATOM 2969 O O . CYS B 1 176 ? -17.219 2.941 4.461 1 94.06 176 CYS B O 1
ATOM 2971 N N . THR B 1 177 ? -16.203 2.297 2.564 1 90.94 177 THR B N 1
ATOM 2972 C CA . THR B 1 177 ? -15.953 0.939 3.035 1 90.94 177 THR B CA 1
ATOM 2973 C C . THR B 1 177 ? -14.695 0.892 3.9 1 90.94 177 THR B C 1
ATOM 2975 O O . THR B 1 177 ? -14.688 0.266 4.961 1 90.94 177 THR B O 1
ATOM 2978 N N . PHE B 1 178 ? -13.625 1.593 3.424 1 92.19 178 PHE B N 1
ATOM 2979 C CA . PHE B 1 178 ? -12.344 1.626 4.109 1 92.19 178 PHE B CA 1
ATOM 2980 C C . PHE B 1 178 ? -11.867 3.062 4.301 1 92.19 178 PHE B C 1
ATOM 2982 O O . PHE B 1 178 ? -12.211 3.945 3.514 1 92.19 178 PHE B O 1
ATOM 2989 N N . ALA B 1 179 ? -11.164 3.244 5.344 1 94.56 179 ALA B N 1
ATOM 2990 C CA . ALA B 1 179 ? -10.25 4.379 5.445 1 94.56 179 ALA B CA 1
ATOM 2991 C C . ALA B 1 179 ? -8.805 3.939 5.273 1 94.56 179 ALA B C 1
ATOM 2993 O O . ALA B 1 179 ? -8.398 2.885 5.77 1 94.56 179 ALA B O 1
ATOM 2994 N N . VAL B 1 180 ? -8.055 4.711 4.574 1 90.88 180 VAL B N 1
ATOM 2995 C CA . VAL B 1 180 ? -6.672 4.371 4.266 1 90.88 180 VAL B CA 1
ATOM 2996 C C . VAL B 1 180 ? -5.758 5.531 4.652 1 90.88 180 VAL B C 1
ATOM 2998 O O . VAL B 1 180 ? -6.09 6.695 4.422 1 90.88 180 VAL B O 1
ATOM 3001 N N . ALA B 1 181 ? -4.648 5.223 5.23 1 89.5 181 ALA B N 1
ATOM 3002 C CA . ALA B 1 181 ? -3.631 6.211 5.57 1 89.5 181 ALA B CA 1
ATOM 3003 C C . ALA B 1 181 ? -2.227 5.641 5.383 1 89.5 181 ALA B C 1
ATOM 3005 O O . ALA B 1 181 ? -2.029 4.426 5.453 1 89.5 181 ALA B O 1
ATOM 3006 N N . LEU B 1 182 ? -1.33 6.512 5.082 1 83.44 182 LEU B N 1
ATOM 3007 C CA . LEU B 1 182 ? 0.086 6.172 4.992 1 83.44 182 LEU B CA 1
ATOM 3008 C C . LEU B 1 182 ? 0.887 6.887 6.074 1 83.44 182 LEU B C 1
ATOM 3010 O O . LEU B 1 182 ? 0.589 8.031 6.418 1 83.44 182 LEU B O 1
ATOM 3014 N N . ALA B 1 183 ? 1.872 6.23 6.598 1 83.62 183 ALA B N 1
ATOM 3015 C CA . ALA B 1 183 ? 2.738 6.82 7.613 1 83.62 183 ALA B CA 1
ATOM 3016 C C . ALA B 1 183 ? 4.137 6.215 7.562 1 83.62 183 ALA B C 1
ATOM 3018 O O . ALA B 1 183 ? 4.309 5.07 7.137 1 83.62 183 ALA B O 1
ATOM 3019 N N . ARG B 1 184 ? 5.039 7.012 7.977 1 77.19 184 ARG B N 1
ATOM 3020 C CA . ARG B 1 184 ? 6.398 6.488 8.094 1 77.19 184 ARG B CA 1
ATOM 3021 C C . ARG B 1 184 ? 6.457 5.34 9.102 1 77.19 184 ARG B C 1
ATOM 3023 O O . ARG B 1 184 ? 5.797 5.387 10.141 1 77.19 184 ARG B O 1
ATOM 3030 N N . THR B 1 185 ? 7.293 4.406 8.703 1 75.81 185 THR B N 1
ATOM 3031 C CA . THR B 1 185 ? 7.449 3.234 9.555 1 75.81 185 THR B CA 1
ATOM 3032 C C . THR B 1 185 ? 7.906 3.639 10.953 1 75.81 185 THR B C 1
ATOM 3034 O O . THR B 1 185 ? 8.781 4.492 11.102 1 75.81 185 THR B O 1
ATOM 3037 N N . SER B 1 186 ? 7.258 3.088 12.008 1 80.56 186 SER B N 1
ATOM 3038 C CA . SER B 1 186 ? 7.59 3.254 13.422 1 80.56 186 SER B CA 1
ATOM 3039 C C . SER B 1 186 ? 7.48 4.715 13.844 1 80.56 186 SER B C 1
ATOM 3041 O O . SER B 1 186 ? 8.156 5.148 14.781 1 80.56 186 SER B O 1
ATOM 3043 N N . SER B 1 187 ? 6.676 5.527 13.117 1 82.25 187 SER B N 1
ATOM 3044 C CA . SER B 1 187 ? 6.461 6.93 13.461 1 82.25 187 SER B CA 1
ATOM 3045 C C . SER B 1 187 ? 5.336 7.082 14.477 1 82.25 187 SER B C 1
ATOM 3047 O O . SER B 1 187 ? 4.625 6.121 14.773 1 82.25 187 SER B O 1
ATOM 3049 N N . GLY B 1 188 ? 5.273 8.258 15.039 1 90.12 188 GLY B N 1
ATOM 3050 C CA . GLY B 1 188 ? 4.145 8.586 15.891 1 90.12 188 GLY B CA 1
ATOM 3051 C C . GLY B 1 188 ? 2.809 8.484 15.18 1 90.12 188 GLY B C 1
ATOM 3052 O O . GLY B 1 188 ? 1.818 8.047 15.766 1 90.12 188 GLY B O 1
ATOM 3053 N N . SER B 1 189 ? 2.811 8.922 13.898 1 89.94 189 SER B N 1
ATOM 3054 C CA . SER B 1 189 ? 1.596 8.805 13.094 1 89.94 189 SER B CA 1
ATOM 3055 C C . SER B 1 189 ? 1.146 7.352 12.984 1 89.94 189 SER B C 1
ATOM 3057 O O . SER B 1 189 ? -0.04 7.051 13.133 1 89.94 189 SER B O 1
ATOM 3059 N N . ALA B 1 190 ? 2.125 6.449 12.758 1 89.62 190 ALA B N 1
ATOM 3060 C CA . ALA B 1 190 ? 1.812 5.023 12.648 1 89.62 190 ALA B CA 1
ATOM 3061 C C . ALA B 1 190 ? 1.211 4.496 13.945 1 89.62 190 ALA B C 1
ATOM 3063 O O . ALA B 1 190 ? 0.193 3.801 13.93 1 89.62 190 ALA B O 1
ATOM 3064 N N . ARG B 1 191 ? 1.786 4.855 15.031 1 93.69 191 ARG B N 1
ATOM 3065 C CA . ARG B 1 191 ? 1.297 4.426 16.328 1 93.69 191 ARG B CA 1
ATOM 3066 C C . ARG B 1 191 ? -0.117 4.938 16.578 1 93.69 191 ARG B C 1
ATOM 3068 O O . ARG B 1 191 ? -0.964 4.211 17.109 1 93.69 191 ARG B O 1
ATOM 3075 N N . ASN B 1 192 ? -0.344 6.18 16.234 1 93.94 192 ASN B N 1
ATOM 3076 C CA . ASN B 1 192 ? -1.666 6.77 16.422 1 93.94 192 ASN B CA 1
ATOM 3077 C C . ASN B 1 192 ? -2.719 6.066 15.57 1 93.94 192 ASN B C 1
ATOM 3079 O O . ASN B 1 192 ? -3.85 5.859 16.016 1 93.94 192 ASN B O 1
ATOM 3083 N N . LEU B 1 193 ? -2.342 5.73 14.352 1 94.5 193 LEU B N 1
ATOM 3084 C CA . LEU B 1 193 ? -3.26 5.008 13.477 1 94.5 193 LEU B CA 1
ATOM 3085 C C . LEU B 1 193 ? -3.633 3.656 14.078 1 94.5 193 LEU B C 1
ATOM 3087 O O . LEU B 1 193 ? -4.812 3.305 14.141 1 94.5 193 LEU B O 1
ATOM 3091 N N . GLU B 1 194 ? -2.625 2.945 14.562 1 92.94 194 GLU B N 1
ATOM 3092 C CA . GLU B 1 194 ? -2.861 1.633 15.156 1 92.94 194 GLU B CA 1
ATOM 3093 C C . GLU B 1 194 ? -3.74 1.741 16.406 1 92.94 194 GLU B C 1
ATOM 3095 O O . GLU B 1 194 ? -4.645 0.927 16.594 1 92.94 194 GLU B O 1
ATOM 3100 N N . LYS B 1 195 ? -3.512 2.73 17.188 1 92.19 195 LYS B N 1
ATOM 3101 C CA . LYS B 1 195 ? -4.309 2.959 18.391 1 92.19 195 LYS B CA 1
ATOM 3102 C C . LYS B 1 195 ? -5.777 3.178 18.047 1 92.19 195 LYS B C 1
ATOM 3104 O O . LYS B 1 195 ? -6.668 2.832 18.828 1 92.19 195 LYS B O 1
ATOM 3109 N N . LEU B 1 196 ? -6.016 3.725 16.859 1 93.38 196 LEU B N 1
ATOM 3110 C CA . LEU B 1 196 ? -7.383 4.055 16.484 1 93.38 196 LEU B CA 1
ATOM 3111 C C . LEU B 1 196 ? -7.969 2.984 15.578 1 93.38 196 LEU B C 1
ATOM 3113 O O . LEU B 1 196 ? -8.953 3.232 14.875 1 93.38 196 LEU B O 1
ATOM 3117 N N . GLY B 1 197 ? -7.312 1.866 15.5 1 92 197 GLY B N 1
ATOM 3118 C CA . GLY B 1 197 ? -7.945 0.699 14.906 1 92 197 GLY B CA 1
ATOM 3119 C C . GLY B 1 197 ? -7.508 0.445 13.477 1 92 197 GLY B C 1
ATOM 3120 O O . GLY B 1 197 ? -8.039 -0.447 12.812 1 92 197 GLY B O 1
ATOM 3121 N N . PHE B 1 198 ? -6.578 1.232 13.008 1 94.19 198 PHE B N 1
ATOM 3122 C CA . PHE B 1 198 ? -6.023 0.919 11.695 1 94.19 198 PHE B CA 1
ATOM 3123 C C . PHE B 1 198 ? -5.152 -0.331 11.766 1 94.19 198 PHE B C 1
ATOM 3125 O O . PHE B 1 198 ? -4.484 -0.577 12.773 1 94.19 198 PHE B O 1
ATOM 3132 N N . VAL B 1 199 ? -5.137 -1.081 10.672 1 90.81 199 VAL B N 1
ATOM 3133 C CA . VAL B 1 199 ? -4.305 -2.27 10.531 1 90.81 199 VAL B CA 1
ATOM 3134 C C . VAL B 1 199 ? -3.221 -2.021 9.484 1 90.81 199 VAL B C 1
ATOM 3136 O O . VAL B 1 199 ? -3.512 -1.571 8.375 1 90.81 199 VAL B O 1
ATOM 3139 N N . LYS B 1 200 ? -1.989 -2.268 9.867 1 88.81 200 LYS B N 1
ATOM 3140 C CA . LYS B 1 200 ? -0.895 -2.178 8.906 1 88.81 200 LYS B CA 1
ATOM 3141 C C . LYS B 1 200 ? -0.947 -3.328 7.902 1 88.81 200 LYS B C 1
ATOM 3143 O O . LYS B 1 200 ? -0.704 -4.48 8.266 1 88.81 200 LYS B O 1
ATOM 3148 N N . ILE B 1 201 ? -1.229 -2.986 6.645 1 86.25 201 ILE B N 1
ATOM 3149 C CA . ILE B 1 201 ? -1.438 -4.074 5.695 1 86.25 201 ILE B CA 1
ATOM 3150 C C . ILE B 1 201 ? -0.213 -4.211 4.793 1 86.25 201 ILE B C 1
ATOM 3152 O O . ILE B 1 201 ? -0.046 -5.227 4.113 1 86.25 201 ILE B O 1
ATOM 3156 N N . LEU B 1 202 ? 0.562 -3.162 4.715 1 79.5 202 LEU B N 1
ATOM 3157 C CA . LEU B 1 202 ? 1.748 -3.178 3.863 1 79.5 202 LEU B CA 1
ATOM 3158 C C . LEU B 1 202 ? 2.887 -2.391 4.504 1 79.5 202 LEU B C 1
ATOM 3160 O O . LEU B 1 202 ? 2.691 -1.253 4.938 1 79.5 202 LEU B O 1
ATOM 3164 N N . GLU B 1 203 ? 3.994 -3.043 4.68 1 73.38 203 GLU B N 1
ATOM 3165 C CA . GLU B 1 203 ? 5.215 -2.402 5.156 1 73.38 203 GLU B CA 1
ATOM 3166 C C . GLU B 1 203 ? 6.246 -2.273 4.039 1 73.38 203 GLU B C 1
ATOM 3168 O O . GLU B 1 203 ? 6.473 -3.221 3.283 1 73.38 203 GLU B O 1
ATOM 3173 N N . THR B 1 204 ? 6.691 -1.062 3.857 1 63.28 204 THR B N 1
ATOM 3174 C CA . THR B 1 204 ? 7.711 -0.854 2.834 1 63.28 204 THR B CA 1
ATOM 3175 C C . THR B 1 204 ? 9.008 -0.338 3.459 1 63.28 204 THR B C 1
ATOM 3177 O O . THR B 1 204 ? 8.977 0.342 4.484 1 63.28 204 THR B O 1
ATOM 3180 N N . HIS B 1 205 ? 10.117 -0.933 3.02 1 56.56 205 HIS B N 1
ATOM 3181 C CA . HIS B 1 205 ? 11.438 -0.461 3.412 1 56.56 205 HIS B CA 1
ATOM 3182 C C . HIS B 1 205 ? 12.227 0.045 2.205 1 56.56 205 HIS B C 1
ATOM 3184 O O . HIS B 1 205 ? 12.172 -0.552 1.128 1 56.56 205 HIS B O 1
ATOM 3190 N N . VAL B 1 206 ? 12.758 1.194 2.42 1 53.47 206 VAL B N 1
ATOM 3191 C CA . VAL B 1 206 ? 13.602 1.76 1.376 1 53.47 206 VAL B CA 1
ATOM 3192 C C . VAL B 1 206 ? 15.07 1.586 1.752 1 53.47 206 VAL B C 1
ATOM 3194 O O . VAL B 1 206 ? 15.477 1.909 2.873 1 53.47 206 VAL B O 1
ATOM 3197 N N . PHE B 1 207 ? 15.82 0.789 0.887 1 51.47 207 PHE B N 1
ATOM 3198 C CA . PHE B 1 207 ? 17.25 0.585 1.105 1 51.47 207 PHE B CA 1
ATOM 3199 C C . PHE B 1 207 ? 18.062 1.378 0.095 1 51.47 207 PHE B C 1
ATOM 3201 O O . PHE B 1 207 ? 17.734 1.405 -1.094 1 51.47 207 PHE B O 1
ATOM 3208 N N . GLU B 1 208 ? 18.969 2.209 0.579 1 51.22 208 GLU B N 1
ATOM 3209 C CA . GLU B 1 208 ? 19.891 2.955 -0.266 1 51.22 208 GLU B CA 1
ATOM 3210 C C . GLU B 1 208 ? 21.328 2.521 -0.014 1 51.22 208 GLU B C 1
ATOM 3212 O O . GLU B 1 208 ? 21.703 2.178 1.112 1 51.22 208 GLU B O 1
ATOM 3217 N N . PRO B 1 209 ? 22.109 2.305 -1.268 1 48.28 209 PRO B N 1
ATOM 3218 C CA . PRO B 1 209 ? 23.516 1.977 -1.068 1 48.28 209 PRO B CA 1
ATOM 3219 C C . PRO B 1 209 ? 24.266 3.023 -0.238 1 48.28 209 PRO B C 1
ATOM 3221 O O . PRO B 1 209 ? 23.938 4.211 -0.305 1 48.28 209 PRO B O 1
ATOM 3224 N N . THR B 1 210 ? 25.047 2.455 0.781 1 48.91 210 THR B N 1
ATOM 3225 C CA . THR B 1 210 ? 25.906 3.361 1.521 1 48.91 210 THR B CA 1
ATOM 3226 C C . THR B 1 210 ? 26.875 4.078 0.578 1 48.91 210 THR B C 1
ATOM 3228 O O . THR B 1 210 ? 27.469 3.455 -0.307 1 48.91 210 THR B O 1
ATOM 3231 N N . VAL B 1 211 ? 26.734 5.297 0.171 1 42.66 211 VAL B N 1
ATOM 3232 C CA . VAL B 1 211 ? 27.719 6.031 -0.608 1 42.66 211 VAL B CA 1
ATOM 3233 C C . VAL B 1 211 ? 29.125 5.633 -0.167 1 42.66 211 VAL B C 1
ATOM 3235 O O . VAL B 1 211 ? 29.422 5.617 1.028 1 42.66 211 VAL B O 1
ATOM 3238 N N . ALA B 1 212 ? 29.875 4.809 -1.078 1 39.72 212 ALA B N 1
ATOM 3239 C CA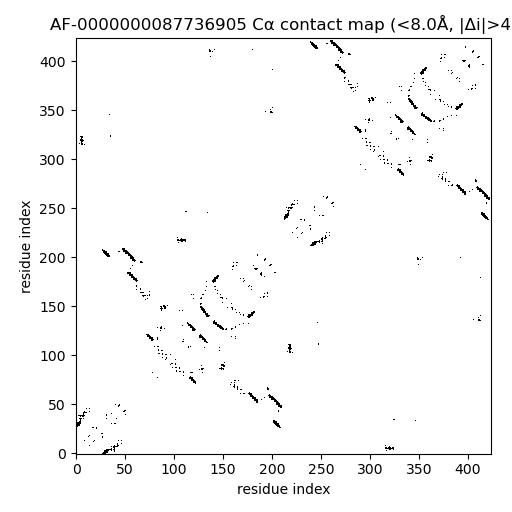 . ALA B 1 212 ? 31.328 4.867 -0.93 1 39.72 212 ALA B CA 1
ATOM 3240 C C . ALA B 1 212 ? 31.844 6.281 -1.178 1 39.72 212 ALA B C 1
ATOM 3242 O O . ALA B 1 212 ? 31.375 6.977 -2.078 1 39.72 212 ALA B O 1
#

Foldseek 3Di:
DAPEQDAQCALVSVVVVCVVCVVVVHFDKHWHFDDPNVRNVVSLVVNQWDFPFWKFKWKFFLVDDWDDDPDPKDKDWDLPLVVQLVQLLQQCVVVPDDSVVSSVVSNCQNPDPQKTKMFIADPVGTFWIWIWHWDDDPNAIEIETDSTGGHPVNPPVCRSLNVVRVSSVVCVVVVHRMYMYMDIPPDPNVVSCVVRRIDGPIITTTIGRNDD/DAPEQPPQCALVSVVVVCVVCVVVVHFDKHWHFDPPNVRNVVSLVVNQWDFPFWKFKWKFFLVDDWDDDPDPKDKDWDLPLVVQLVQLLQQCVVVPDDSVVSSVVSNCQNPDPQKTKMFIADPVGTFWIWIWHWDDDPNAIEIETDSTGGHPVNPPVCRSLNVVRVSSVVCVVVVHRMYMYMDIPPDPNVVSCVVRRIDGPTITTTIGRNDD

pLDDT: mean 74.46, std 21.76, range [25.72, 97.56]